Protein AF-A0A1M5T4N6-F1 (afdb_monomer_lite)

Foldseek 3Di:
DKDWAWDFDDAAAWTFIWIWIDDPPPDTAIDTLRDIDGNVQADPVVRAGNPPDPVRVVRRVVRVQLSVQVVVVCVVCVVVVHDDDNVNNVVSSCVVVVPVVQVVCFFLLNLLVVCLVCQQVDADPVRHGGDFPVVSVLSVVLSVLVCVVCPPNGDGQQPLALVVLVVQLCCCCPFVVADNVSSLVSSVVSLVSSVVVVVVVHHHHPRSVVRDGDDDDDDAQFADDPLLLVLLVPFDDPDLLLLLLSLLLQLCLQLLEQPVFRLPDAPVQWDWDQDPVRDTFTWRWDWDDDSPDIDIATGGCDPSNCVSQVVHHRDHDDQVSSFVSQLVSSVSSVQFPFGWDWAWDFDDHPNDTDTHTDTDTTGSSRVDGSVNSSLHSLLVVCLVPNLVCCNSHVDPDSVVSVSSQVSDPVSVVSSVVVVVVVVVVVVVVVVVPPDPDDPPDDDDDDDDDD

Structure (mmCIF, N/CA/C/O backbone):
data_AF-A0A1M5T4N6-F1
#
_entry.id   AF-A0A1M5T4N6-F1
#
loop_
_atom_site.group_PDB
_atom_site.id
_atom_site.type_symbol
_atom_site.label_atom_id
_atom_site.label_alt_id
_atom_site.label_comp_id
_atom_site.label_asym_id
_atom_site.label_entity_id
_atom_site.label_seq_id
_atom_site.pdbx_PDB_ins_code
_atom_site.Cartn_x
_atom_site.Cartn_y
_atom_site.Cartn_z
_atom_site.occupancy
_atom_site.B_iso_or_equiv
_atom_site.auth_seq_id
_atom_site.auth_comp_id
_atom_site.auth_asym_id
_atom_site.auth_atom_id
_atom_site.pdbx_PDB_model_num
ATOM 1 N N . MET A 1 1 ? -27.090 17.535 57.712 1.00 62.78 1 MET A N 1
ATOM 2 C CA . MET A 1 1 ? -25.952 16.938 56.978 1.00 62.78 1 MET A CA 1
ATOM 3 C C . MET A 1 1 ? -26.435 16.381 55.654 1.00 62.78 1 MET A C 1
ATOM 5 O O . MET A 1 1 ? -27.547 15.858 55.600 1.00 62.78 1 MET A O 1
ATOM 9 N N . ALA A 1 2 ? -25.625 16.509 54.604 1.00 78.56 2 ALA A N 1
ATOM 10 C CA . ALA A 1 2 ? -25.879 15.824 53.345 1.00 78.56 2 ALA A CA 1
ATOM 11 C C . ALA A 1 2 ? -25.725 14.309 53.542 1.00 78.56 2 ALA A C 1
ATOM 13 O O . ALA A 1 2 ? -24.847 13.857 54.270 1.00 78.56 2 ALA A O 1
ATOM 14 N N . SER A 1 3 ? -26.598 13.525 52.918 1.00 86.06 3 SER A N 1
ATOM 15 C CA . SER A 1 3 ? -26.535 12.066 52.926 1.00 86.06 3 SER A CA 1
ATOM 16 C C . SER A 1 3 ? -26.298 11.564 51.507 1.00 86.06 3 SER A C 1
ATOM 18 O O . SER A 1 3 ? -27.071 11.869 50.597 1.00 86.06 3 SER A O 1
ATOM 20 N N . ILE A 1 4 ? -25.228 10.794 51.325 1.00 90.50 4 ILE A N 1
ATOM 21 C CA . ILE A 1 4 ? -24.918 10.091 50.079 1.00 90.50 4 ILE A CA 1
ATOM 22 C C . ILE A 1 4 ? -25.179 8.619 50.342 1.00 90.50 4 ILE A C 1
ATOM 24 O O . ILE A 1 4 ? -24.566 8.016 51.223 1.00 90.50 4 ILE A O 1
ATOM 28 N N . SER A 1 5 ? -26.128 8.027 49.621 1.00 91.12 5 SER A N 1
ATOM 29 C CA . SER A 1 5 ? -26.431 6.615 49.827 1.00 91.12 5 SER A CA 1
ATOM 30 C C . SER A 1 5 ? -26.773 5.866 48.542 1.00 91.12 5 SER A C 1
ATOM 32 O O . SER A 1 5 ? -27.587 6.353 47.752 1.00 91.12 5 SER A O 1
ATOM 34 N N . PRO A 1 6 ? -26.205 4.663 48.351 1.00 92.19 6 PRO A N 1
ATOM 35 C CA . PRO A 1 6 ? -26.689 3.697 47.383 1.00 92.19 6 PRO A CA 1
ATOM 36 C C . PRO A 1 6 ? -28.122 3.267 47.707 1.00 92.19 6 PRO A C 1
ATOM 38 O O . PRO A 1 6 ? -28.456 3.007 48.865 1.00 92.19 6 PRO A O 1
ATOM 41 N N . ILE A 1 7 ? -28.975 3.173 46.693 1.00 92.31 7 ILE A N 1
ATOM 42 C CA . ILE A 1 7 ? -30.361 2.714 46.813 1.00 92.31 7 ILE A CA 1
ATOM 43 C C . ILE A 1 7 ? -30.725 1.783 45.653 1.00 92.31 7 ILE A C 1
ATOM 45 O O . ILE A 1 7 ? -30.167 1.877 44.562 1.00 92.31 7 ILE A O 1
ATOM 49 N N . ILE A 1 8 ? -31.717 0.925 45.878 1.00 90.50 8 ILE A N 1
ATOM 50 C CA . ILE A 1 8 ? -32.383 0.121 44.846 1.00 90.50 8 ILE A CA 1
ATOM 51 C C . ILE A 1 8 ? -33.871 0.486 44.822 1.00 90.50 8 ILE A C 1
ATOM 53 O O . ILE A 1 8 ? -34.426 0.863 45.857 1.00 90.50 8 ILE A O 1
ATOM 57 N N . ARG A 1 9 ? -34.520 0.412 43.654 1.00 81.81 9 ARG A N 1
ATOM 58 C CA . ARG A 1 9 ? -35.942 0.785 43.492 1.00 81.81 9 ARG A CA 1
ATOM 59 C C . ARG A 1 9 ? -36.907 -0.399 43.601 1.00 81.81 9 ARG A C 1
ATOM 61 O O . ARG A 1 9 ? -38.050 -0.208 43.996 1.00 81.81 9 ARG A O 1
ATOM 68 N N . THR A 1 10 ? -36.450 -1.608 43.295 1.00 73.69 10 THR A N 1
ATOM 69 C CA . THR A 1 10 ? -37.269 -2.827 43.226 1.00 73.69 10 THR A CA 1
ATOM 70 C C . THR A 1 10 ? -36.839 -3.852 44.275 1.00 73.69 10 THR A C 1
ATOM 72 O O . THR A 1 10 ? -35.651 -4.038 44.532 1.00 73.69 10 THR A O 1
ATOM 75 N N . LYS A 1 11 ? -37.811 -4.528 44.901 1.00 59.84 11 LYS A N 1
ATOM 76 C CA . LYS A 1 11 ? -37.578 -5.645 45.829 1.00 59.84 11 LYS A CA 1
ATOM 77 C C . LYS A 1 11 ? -37.914 -6.955 45.109 1.00 59.84 11 LYS A C 1
ATOM 79 O O . LYS A 1 11 ? -39.062 -7.152 44.738 1.00 59.84 11 LYS A O 1
ATOM 84 N N . GLY A 1 12 ? -36.931 -7.842 44.924 1.00 58.09 12 GLY A N 1
ATOM 85 C CA . GLY A 1 12 ? -37.168 -9.242 44.527 1.00 58.09 12 GLY A CA 1
ATOM 86 C C . GLY A 1 12 ? -36.609 -9.704 43.176 1.00 58.09 12 GLY A C 1
ATOM 87 O O . GLY A 1 12 ? -36.563 -10.910 42.955 1.00 58.09 12 GLY A O 1
ATOM 88 N N . GLN A 1 13 ? -36.143 -8.792 42.318 1.00 76.75 13 GLN A N 1
ATOM 89 C CA . GLN A 1 13 ? -35.446 -9.098 41.056 1.00 76.75 13 GLN A CA 1
ATOM 90 C C . GLN A 1 13 ? -34.080 -8.394 40.989 1.00 76.75 13 GLN A C 1
ATOM 92 O O . GLN A 1 13 ? -33.768 -7.542 41.833 1.00 76.75 13 GLN A O 1
ATOM 97 N N . THR A 1 14 ? -33.274 -8.731 39.975 1.00 83.12 14 THR A N 1
ATOM 98 C CA . THR A 1 14 ? -32.071 -7.975 39.600 1.00 83.12 14 THR A CA 1
ATOM 99 C C . THR A 1 14 ? -32.437 -6.508 39.414 1.00 83.12 14 THR A C 1
ATOM 101 O O . THR A 1 14 ? -33.246 -6.152 38.564 1.00 83.12 14 THR A O 1
ATOM 104 N N . SER A 1 15 ? -31.872 -5.660 40.261 1.00 85.56 15 SER A N 1
ATOM 105 C CA . SER A 1 15 ? -32.207 -4.249 40.377 1.00 85.56 15 SER A CA 1
ATOM 106 C C . SER A 1 15 ? -30.963 -3.410 40.138 1.00 85.56 15 SER A C 1
ATOM 108 O O . SER A 1 15 ? -29.890 -3.712 40.666 1.00 85.56 15 SER A O 1
ATOM 110 N N . THR A 1 16 ? -31.109 -2.333 39.373 1.00 89.38 16 THR A N 1
ATOM 111 C CA . THR A 1 16 ? -30.042 -1.348 39.190 1.00 89.38 16 THR A CA 1
ATOM 112 C C . THR A 1 16 ? -29.815 -0.580 40.487 1.00 89.38 16 THR A C 1
ATOM 114 O O . THR A 1 16 ? -30.765 -0.148 41.149 1.00 89.38 16 THR A O 1
ATOM 117 N N . ILE A 1 17 ? -28.549 -0.404 40.847 1.00 91.19 17 ILE A N 1
ATOM 118 C CA . ILE A 1 17 ? -28.130 0.393 41.992 1.00 91.19 17 ILE A CA 1
ATOM 119 C C . ILE A 1 17 ? -28.031 1.853 41.551 1.00 91.19 17 ILE A C 1
ATOM 121 O O . ILE A 1 17 ? -27.414 2.189 40.535 1.00 91.19 17 ILE A O 1
ATOM 125 N N . TYR A 1 18 ? -28.626 2.736 42.338 1.00 92.19 18 TYR A N 1
ATOM 126 C CA . TYR A 1 18 ? -28.566 4.178 42.148 1.00 92.19 18 TYR A CA 1
ATOM 127 C C . TYR A 1 18 ? -27.781 4.817 43.287 1.00 92.19 18 TYR A C 1
ATOM 129 O O . TYR A 1 18 ? -27.830 4.327 44.413 1.00 92.19 18 TYR A O 1
ATOM 137 N N . ILE A 1 19 ? -27.119 5.940 43.026 1.00 93.06 19 ILE A N 1
ATOM 138 C CA . ILE A 1 19 ? -26.578 6.807 44.079 1.00 93.06 19 ILE A CA 1
ATOM 139 C C . ILE A 1 19 ? -27.540 7.974 44.266 1.00 93.06 19 ILE A C 1
ATOM 141 O O . ILE A 1 19 ? -27.876 8.658 43.297 1.00 93.06 19 ILE A O 1
ATOM 145 N N . ARG A 1 20 ? -27.985 8.193 45.507 1.00 92.50 20 ARG A N 1
ATOM 146 C CA . ARG A 1 20 ? -28.817 9.335 45.896 1.00 92.50 20 ARG A CA 1
ATOM 147 C C . ARG A 1 20 ? -28.033 10.278 46.801 1.00 92.50 20 ARG A C 1
ATOM 149 O O . ARG A 1 20 ? -27.557 9.852 47.854 1.00 92.50 20 ARG A O 1
ATOM 156 N N . LEU A 1 21 ? -27.947 11.542 46.397 1.00 92.12 21 LEU A N 1
ATOM 157 C CA . LEU A 1 21 ? -27.459 12.661 47.201 1.00 92.12 21 LEU A CA 1
ATOM 158 C C . LEU A 1 21 ? -28.669 13.426 47.735 1.00 92.12 21 LEU A C 1
ATOM 160 O O . LEU A 1 21 ? -29.471 13.924 46.944 1.00 92.12 21 LEU A O 1
ATOM 164 N N . ARG A 1 22 ? -28.782 13.556 49.056 1.00 89.12 22 ARG A N 1
ATOM 165 C CA . ARG A 1 22 ? -29.827 14.362 49.694 1.00 89.12 22 ARG A CA 1
ATOM 166 C C . ARG A 1 22 ? -29.224 15.345 50.688 1.00 89.12 22 ARG A C 1
ATOM 168 O O . ARG A 1 22 ? -28.669 14.914 51.696 1.00 89.12 22 ARG A O 1
ATOM 175 N N . SER A 1 23 ? -29.377 16.641 50.429 1.00 82.88 23 SER A N 1
ATOM 176 C CA . SER A 1 23 ? -28.983 17.733 51.326 1.00 82.88 23 SER A CA 1
ATOM 177 C C . SER A 1 23 ? -30.180 18.662 51.556 1.00 82.88 23 SER A C 1
ATOM 179 O O . SER A 1 23 ? -30.583 19.424 50.678 1.00 82.88 23 SER A O 1
ATOM 181 N N . GLY A 1 24 ? -30.807 18.548 52.732 1.00 79.00 24 GLY A N 1
ATOM 182 C CA . GLY A 1 24 ? -32.031 19.285 53.066 1.00 79.00 24 GLY A CA 1
ATOM 183 C C . GLY A 1 24 ? -33.249 18.897 52.209 1.00 79.00 24 GLY A C 1
ATOM 184 O O . GLY A 1 24 ? -33.354 17.768 51.725 1.00 79.00 24 GLY A O 1
ATOM 185 N N . ARG A 1 25 ? -34.202 19.833 52.060 1.00 68.94 25 ARG A N 1
ATOM 186 C CA . ARG A 1 25 ? -35.382 19.698 51.174 1.00 68.94 25 ARG A CA 1
ATOM 187 C C . ARG A 1 25 ? -35.118 20.176 49.740 1.00 68.94 25 ARG A C 1
ATOM 189 O O . ARG A 1 25 ? -35.867 19.813 48.845 1.00 68.94 25 ARG A O 1
ATOM 196 N N . LYS A 1 26 ? -34.070 20.983 49.544 1.00 76.25 26 LYS A N 1
ATOM 197 C CA . LYS A 1 26 ? -33.766 21.683 48.287 1.00 76.25 26 LYS A CA 1
ATOM 198 C C . LYS A 1 26 ? -32.948 20.830 47.306 1.00 76.25 26 LYS A C 1
ATOM 200 O O . LYS A 1 26 ? -33.084 21.003 46.102 1.00 76.25 26 LYS A O 1
ATOM 205 N N . HIS A 1 27 ? -32.144 19.882 47.802 1.00 81.38 27 HIS A N 1
ATOM 206 C CA . HIS A 1 27 ? -31.273 19.052 46.965 1.00 81.38 27 HIS A CA 1
ATOM 207 C C . HIS A 1 27 ? -31.545 17.565 47.183 1.00 81.38 27 HIS A C 1
ATOM 209 O O . HIS A 1 27 ? -31.183 17.001 48.218 1.00 81.38 27 HIS A O 1
ATOM 215 N N . ASP A 1 28 ? -32.165 16.932 46.189 1.00 90.50 28 ASP A N 1
ATOM 216 C CA . ASP A 1 28 ? -32.441 15.497 46.161 1.00 90.50 28 ASP A CA 1
ATOM 217 C C . ASP A 1 28 ? -32.225 14.961 44.744 1.00 90.50 28 ASP A C 1
ATOM 219 O O . ASP A 1 28 ? -33.078 15.087 43.863 1.00 90.50 28 ASP A O 1
ATOM 223 N N . TYR A 1 29 ? -31.040 14.405 44.503 1.00 91.25 29 TYR A N 1
ATOM 224 C CA . TYR A 1 29 ? -30.629 13.949 43.178 1.00 91.25 29 TYR A CA 1
ATOM 225 C C . TYR A 1 29 ? -30.314 12.464 43.203 1.00 91.25 29 TYR A C 1
ATOM 227 O O . TYR A 1 29 ? -29.710 11.954 44.145 1.00 91.25 29 TYR A O 1
ATOM 235 N N . THR A 1 30 ? -30.711 11.762 42.144 1.00 91.12 30 THR A N 1
ATOM 236 C CA . THR A 1 30 ? -30.464 10.328 41.983 1.00 91.12 30 THR A CA 1
ATOM 237 C C . THR A 1 30 ? -29.886 10.055 40.601 1.00 91.12 30 THR A C 1
ATOM 239 O O . THR A 1 30 ? -30.454 10.503 39.603 1.00 91.12 30 THR A O 1
ATOM 242 N N . ILE A 1 31 ? -28.796 9.289 40.550 1.00 90.38 31 ILE A N 1
ATOM 243 C CA . ILE A 1 31 ? -28.120 8.875 39.313 1.00 90.38 31 ILE A CA 1
ATOM 244 C C . ILE A 1 31 ? -28.003 7.351 39.248 1.00 90.38 31 ILE A C 1
ATOM 246 O O . ILE A 1 31 ? -27.918 6.680 40.279 1.00 90.38 31 ILE A O 1
ATOM 250 N N . SER A 1 32 ? -28.036 6.794 38.038 1.00 88.12 32 SER A N 1
ATOM 251 C CA . SER A 1 32 ? -27.860 5.355 37.815 1.00 88.12 32 SER A CA 1
ATOM 252 C C . SER A 1 32 ? -26.379 5.004 37.757 1.00 88.12 32 SER A C 1
ATOM 254 O O . SER A 1 32 ? -25.629 5.644 37.024 1.00 88.12 32 SER A O 1
ATOM 256 N N . THR A 1 33 ? -25.966 3.960 38.477 1.00 84.88 33 THR A N 1
ATOM 257 C CA . THR A 1 33 ? -24.576 3.474 38.422 1.00 84.88 33 THR A CA 1
ATOM 258 C C . THR A 1 33 ? -24.332 2.478 37.287 1.00 84.88 33 THR A C 1
ATOM 260 O O . THR A 1 33 ? -23.196 2.225 36.903 1.00 84.88 33 THR A O 1
ATOM 263 N N . GLY A 1 34 ? -25.389 1.864 36.749 1.00 81.88 34 GLY A N 1
ATOM 264 C CA . GLY A 1 34 ? -25.267 0.710 35.851 1.00 81.88 34 GLY A CA 1
ATOM 265 C C . GLY A 1 34 ? -24.826 -0.589 36.544 1.00 81.88 34 GLY A C 1
ATOM 266 O O . GLY A 1 34 ? -24.846 -1.635 35.906 1.00 81.88 34 GLY A O 1
ATOM 267 N N . LEU A 1 35 ? -24.485 -0.556 37.839 1.00 87.69 35 LEU A N 1
ATOM 268 C CA . LEU A 1 35 ? -24.268 -1.755 38.647 1.00 87.69 35 LEU A CA 1
ATOM 269 C C . LEU A 1 35 ? -25.616 -2.386 38.996 1.00 87.69 35 LEU A C 1
ATOM 271 O O . LEU A 1 35 ? -26.588 -1.682 39.281 1.00 87.69 35 LEU A O 1
ATOM 275 N N . THR A 1 36 ? -25.667 -3.713 39.018 1.00 89.62 36 THR A N 1
ATOM 276 C CA . THR A 1 36 ? -26.885 -4.472 39.314 1.00 89.62 36 THR A CA 1
ATOM 277 C C . THR A 1 36 ? -26.680 -5.409 40.491 1.00 89.62 36 THR A C 1
ATOM 279 O O . THR A 1 36 ? -25.600 -5.968 40.669 1.00 89.62 36 THR A O 1
ATOM 282 N N . ILE A 1 37 ? -27.737 -5.629 41.267 1.00 89.44 37 ILE A N 1
ATOM 283 C CA . ILE A 1 37 ? -27.757 -6.623 42.341 1.00 89.44 37 ILE A CA 1
ATOM 284 C C . ILE A 1 37 ? -29.130 -7.285 42.426 1.00 89.44 37 ILE A C 1
ATOM 286 O O . ILE A 1 37 ? -30.153 -6.636 42.227 1.00 89.44 37 ILE A O 1
ATOM 290 N N . ASP A 1 38 ? -29.172 -8.570 42.768 1.00 87.94 38 ASP A N 1
ATOM 291 C CA . ASP A 1 38 ? -30.408 -9.205 43.226 1.00 87.94 38 ASP A CA 1
ATOM 292 C C . ASP A 1 38 ? -30.915 -8.499 44.497 1.00 87.94 38 ASP A C 1
ATOM 294 O O . ASP A 1 38 ? -30.227 -8.461 45.524 1.00 87.94 38 ASP A O 1
ATOM 298 N N . GLY A 1 39 ? -32.136 -7.960 44.449 1.00 83.94 39 GLY A N 1
ATOM 299 C CA . GLY A 1 39 ? -32.753 -7.265 45.579 1.00 83.94 39 GLY A CA 1
ATOM 300 C C . GLY A 1 39 ? -32.834 -8.102 46.865 1.00 83.94 39 GLY A C 1
ATOM 301 O O . GLY A 1 39 ? -32.792 -7.530 47.955 1.00 83.94 39 GLY A O 1
ATOM 302 N N . LYS A 1 40 ? -32.869 -9.443 46.786 1.00 86.38 40 LYS A N 1
ATOM 303 C CA . LYS A 1 40 ? -32.829 -10.332 47.971 1.00 86.38 40 LYS A CA 1
ATOM 304 C C . LYS A 1 40 ? -31.480 -10.286 48.695 1.00 86.38 40 LYS A C 1
ATOM 306 O O . LYS A 1 40 ? -31.412 -10.502 49.912 1.00 86.38 40 LYS A O 1
ATOM 311 N N . LYS A 1 41 ? -30.409 -9.979 47.958 1.00 88.12 41 LYS A N 1
ATOM 312 C CA . LYS A 1 41 ? -29.028 -9.863 48.445 1.00 88.12 41 LYS A CA 1
ATOM 313 C C . LYS A 1 41 ? -28.682 -8.444 48.911 1.00 88.12 41 LYS A C 1
ATOM 315 O O . LYS A 1 41 ? -27.550 -8.205 49.315 1.00 88.12 41 LYS A O 1
ATOM 320 N N . TRP A 1 42 ? -29.637 -7.514 48.914 1.00 90.31 42 TRP A N 1
ATOM 321 C CA . TRP A 1 42 ? -29.457 -6.160 49.438 1.00 90.31 42 TRP A CA 1
ATOM 322 C C . TRP A 1 42 ? -29.836 -6.068 50.921 1.00 90.31 42 TRP A C 1
ATOM 324 O O . TRP A 1 42 ? -30.842 -6.629 51.363 1.00 90.31 42 TRP A O 1
ATOM 334 N N . ASN A 1 43 ? -29.048 -5.342 51.708 1.00 88.44 43 ASN A N 1
ATOM 335 C CA . ASN A 1 43 ? -29.360 -5.006 53.091 1.00 88.44 43 ASN A CA 1
ATOM 336 C C . ASN A 1 43 ? -29.943 -3.586 53.153 1.00 88.44 43 ASN A C 1
ATOM 338 O O . ASN A 1 43 ? -29.261 -2.598 52.886 1.00 88.44 43 ASN A O 1
ATOM 342 N N . ILE A 1 44 ? -31.224 -3.490 53.520 1.00 84.38 44 ILE A N 1
ATOM 343 C CA . ILE A 1 44 ? -31.969 -2.223 53.574 1.00 84.38 44 ILE A CA 1
ATOM 344 C C . ILE A 1 44 ? -31.435 -1.303 54.680 1.00 84.38 44 ILE A C 1
ATOM 346 O O . ILE A 1 44 ? -31.387 -0.091 54.480 1.00 84.38 44 ILE A O 1
ATOM 350 N N . LYS A 1 45 ? -31.011 -1.865 55.822 1.00 84.44 45 LYS A N 1
ATOM 351 C CA . LYS A 1 45 ? -30.526 -1.085 56.970 1.00 84.44 45 LYS A CA 1
ATOM 352 C C . LYS A 1 45 ? -29.176 -0.440 56.666 1.00 84.44 45 LYS A C 1
ATOM 354 O O . LYS A 1 45 ? -29.007 0.753 56.879 1.00 84.44 45 LYS A O 1
ATOM 359 N N . THR A 1 46 ? -28.239 -1.216 56.121 1.00 85.38 46 THR A N 1
ATOM 360 C CA . THR A 1 46 ? -26.886 -0.725 55.809 1.00 85.38 46 THR A CA 1
ATOM 361 C C . THR A 1 46 ? -26.787 -0.066 54.435 1.00 85.38 46 THR A C 1
ATOM 363 O O . THR A 1 46 ? -25.776 0.561 54.131 1.00 85.38 46 THR A O 1
ATOM 366 N N . LYS A 1 47 ? -27.823 -0.196 53.591 1.00 88.69 47 LYS A N 1
ATOM 367 C CA . LYS A 1 47 ? -27.825 0.251 52.189 1.00 88.69 47 LYS A CA 1
ATOM 368 C C . LYS A 1 47 ? -26.614 -0.289 51.413 1.00 88.69 47 LYS A C 1
ATOM 370 O O . LYS A 1 47 ? -25.946 0.447 50.680 1.00 88.69 47 LYS A O 1
ATOM 375 N N . ARG A 1 48 ? -26.299 -1.570 51.627 1.00 90.00 48 ARG A N 1
ATOM 376 C CA . ARG A 1 48 ? -25.173 -2.289 51.012 1.00 90.00 48 ARG A CA 1
ATOM 377 C C . ARG A 1 48 ? -25.555 -3.725 50.641 1.00 90.00 48 ARG A C 1
ATOM 379 O O . ARG A 1 48 ? -26.541 -4.244 51.167 1.00 90.00 48 ARG A O 1
ATOM 386 N N . PRO A 1 49 ? -24.783 -4.392 49.766 1.00 89.88 49 PRO A N 1
ATOM 387 C CA . PRO A 1 49 ? -24.892 -5.833 49.552 1.00 89.88 49 PRO A CA 1
ATOM 388 C C . PRO A 1 49 ? -24.692 -6.624 50.857 1.00 89.88 49 PRO A C 1
ATOM 390 O O . PRO A 1 49 ? -23.905 -6.229 51.716 1.00 89.88 49 PRO A O 1
ATOM 393 N N . LYS A 1 50 ? -25.382 -7.759 51.006 1.00 88.00 50 LYS A N 1
ATOM 394 C CA . LYS A 1 50 ? -25.130 -8.737 52.075 1.00 88.00 50 LYS A CA 1
ATOM 395 C C . LYS A 1 50 ? -23.802 -9.442 51.790 1.00 88.00 50 LYS A C 1
ATOM 397 O O . LYS A 1 50 ? -23.660 -10.055 50.737 1.00 88.00 50 LYS A O 1
ATOM 402 N N . GLU A 1 51 ? -22.857 -9.398 52.723 1.00 84.25 51 GLU A N 1
ATOM 403 C CA . GLU A 1 51 ? -21.460 -9.854 52.559 1.00 84.25 51 GLU A CA 1
ATOM 404 C C . GLU A 1 51 ? -21.288 -11.384 52.578 1.00 84.25 51 GLU A C 1
ATOM 406 O O . GLU A 1 51 ? -20.446 -11.936 53.281 1.00 84.25 51 GLU A O 1
ATOM 411 N N . THR A 1 52 ? -22.111 -12.081 51.800 1.00 81.75 52 THR A N 1
ATOM 412 C CA . THR A 1 52 ? -22.199 -13.548 51.769 1.00 81.75 52 THR A CA 1
ATOM 413 C C . THR A 1 52 ? -21.252 -14.187 50.756 1.00 81.75 52 THR A C 1
ATOM 415 O O . THR A 1 52 ? -20.844 -15.325 50.948 1.00 81.75 52 THR A O 1
ATOM 418 N N . THR A 1 53 ? -20.859 -13.464 49.701 1.00 87.19 53 THR A N 1
ATOM 419 C CA . THR A 1 53 ? -19.932 -13.947 48.664 1.00 87.19 53 THR A CA 1
ATOM 420 C C . THR A 1 53 ? -18.818 -12.934 48.392 1.00 87.19 53 THR A C 1
ATOM 422 O O . THR A 1 53 ? -18.951 -11.749 48.711 1.00 87.19 53 THR A O 1
ATOM 425 N N . ALA A 1 54 ? -17.719 -13.389 47.780 1.00 84.50 54 ALA A N 1
ATOM 426 C CA . ALA A 1 54 ? -16.603 -12.529 47.378 1.00 84.50 54 ALA A CA 1
ATOM 427 C C . ALA A 1 54 ? -17.044 -11.405 46.417 1.00 84.50 54 ALA A C 1
ATOM 429 O O . ALA A 1 54 ? -16.680 -10.249 46.618 1.00 84.50 54 ALA A O 1
ATOM 430 N N . GLU A 1 55 ? -17.911 -11.715 45.448 1.00 85.00 55 GLU A N 1
ATOM 431 C CA . GLU A 1 55 ? -18.486 -10.738 44.509 1.00 85.00 55 GLU A CA 1
ATOM 432 C C . GLU A 1 55 ? -19.262 -9.623 45.225 1.00 85.00 55 GLU A C 1
ATOM 434 O O . GLU A 1 55 ? -19.119 -8.445 44.901 1.00 85.00 55 GLU A O 1
ATOM 439 N N . LEU A 1 56 ? -20.066 -9.971 46.239 1.00 87.12 56 LEU A N 1
ATOM 440 C CA . LEU A 1 56 ? -20.858 -8.994 46.992 1.00 87.12 56 LEU A CA 1
ATOM 441 C C . LEU A 1 56 ? -19.980 -8.122 47.895 1.00 87.12 56 LEU A C 1
ATOM 443 O O . LEU A 1 56 ? -20.278 -6.939 48.067 1.00 87.12 56 LEU A O 1
ATOM 447 N N . LYS A 1 57 ? -18.887 -8.678 48.435 1.00 87.25 57 LYS A N 1
ATOM 448 C CA . LYS A 1 57 ? -17.867 -7.911 49.168 1.00 87.25 57 LYS A CA 1
ATOM 449 C C . LYS A 1 57 ? -17.141 -6.932 48.244 1.00 87.25 57 LYS A C 1
ATOM 451 O O . LYS A 1 57 ? -16.998 -5.763 48.590 1.00 87.25 57 LYS A O 1
ATOM 456 N N . GLN A 1 58 ? -16.760 -7.366 47.043 1.00 87.06 58 GLN A N 1
ATOM 457 C CA . GLN A 1 58 ? -16.153 -6.486 46.043 1.00 87.06 58 GLN A CA 1
ATOM 458 C C . GLN A 1 58 ? -17.120 -5.375 45.610 1.00 87.06 58 GLN A C 1
ATOM 460 O O . GLN A 1 58 ? -16.733 -4.208 45.562 1.00 87.06 58 GLN A O 1
ATOM 465 N N . LEU A 1 59 ? -18.393 -5.707 45.369 1.00 87.50 59 LEU A N 1
ATOM 466 C CA . LEU A 1 59 ? -19.431 -4.727 45.051 1.00 87.50 59 LEU A CA 1
ATOM 467 C C . LEU A 1 59 ? -19.631 -3.718 46.190 1.00 87.50 59 LEU A C 1
ATOM 469 O O . LEU A 1 59 ? -19.759 -2.525 45.926 1.00 87.50 59 LEU A O 1
ATOM 473 N N . LYS A 1 60 ? -19.623 -4.167 47.451 1.00 91.25 60 LYS A N 1
ATOM 474 C CA . LYS A 1 60 ? -19.664 -3.280 48.622 1.00 91.25 60 LYS A CA 1
ATOM 475 C C . LYS A 1 60 ? -18.480 -2.307 48.614 1.00 91.25 60 LYS A C 1
ATOM 477 O O . LYS A 1 60 ? -18.717 -1.106 48.690 1.00 91.25 60 LYS A O 1
ATOM 482 N N . ASN A 1 61 ? -17.254 -2.803 48.438 1.00 89.06 61 ASN A N 1
ATOM 483 C CA . ASN A 1 61 ? -16.049 -1.968 48.405 1.00 89.06 61 ASN A CA 1
ATOM 484 C C . A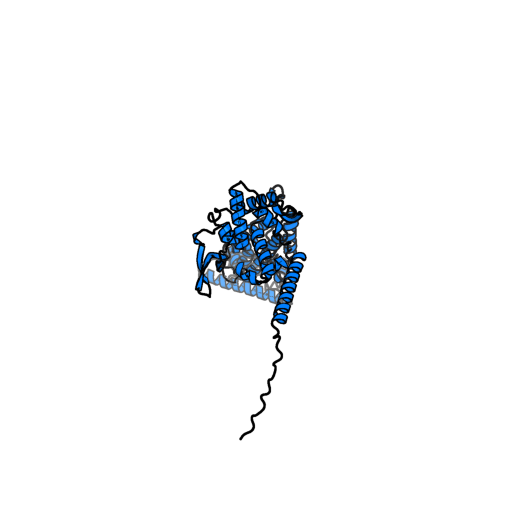SN A 1 61 ? -16.107 -0.913 47.287 1.00 89.06 61 ASN A C 1
ATOM 486 O O . ASN A 1 61 ? -15.748 0.241 47.508 1.00 89.06 61 ASN A O 1
ATOM 490 N N . ILE A 1 62 ? -16.611 -1.281 46.102 1.00 87.88 62 ILE A N 1
ATOM 491 C CA . ILE A 1 62 ? -16.824 -0.340 44.990 1.00 87.88 62 ILE A CA 1
ATOM 492 C C . ILE A 1 62 ? -17.828 0.751 45.389 1.00 87.88 62 ILE A C 1
ATOM 494 O O . ILE A 1 62 ? -17.577 1.931 45.153 1.00 87.88 62 ILE A O 1
ATOM 498 N N . LEU A 1 63 ? -18.957 0.378 46.002 1.00 91.38 63 LEU A N 1
ATOM 499 C CA . LEU A 1 63 ? -19.970 1.339 46.451 1.00 91.38 63 LEU A CA 1
ATOM 500 C C . LEU A 1 63 ? -19.443 2.269 47.548 1.00 91.38 63 LEU A C 1
ATOM 502 O O . LEU A 1 63 ? -19.763 3.454 47.526 1.00 91.38 63 LEU A O 1
ATOM 506 N N . ASP A 1 64 ? -18.642 1.754 48.479 1.00 91.81 64 ASP A N 1
ATOM 507 C CA . ASP A 1 64 ? -18.008 2.556 49.526 1.00 91.81 64 ASP A CA 1
ATOM 508 C C . ASP A 1 64 ? -17.027 3.568 48.929 1.00 91.81 64 ASP A C 1
ATOM 510 O O . ASP A 1 64 ? -17.113 4.751 49.249 1.00 91.81 64 ASP A O 1
ATOM 514 N N . ALA A 1 65 ? -16.190 3.150 47.977 1.00 90.19 65 ALA A N 1
ATOM 515 C CA . ALA A 1 65 ? -15.274 4.050 47.283 1.00 90.19 65 ALA A CA 1
ATOM 516 C C . ALA A 1 65 ? -16.007 5.155 46.494 1.00 90.19 65 ALA A C 1
ATOM 518 O O . ALA A 1 65 ? -15.598 6.315 46.543 1.00 90.19 65 ALA A O 1
ATOM 519 N N . ILE A 1 66 ? -17.127 4.829 45.829 1.00 89.94 66 ILE A N 1
ATOM 520 C CA . ILE A 1 66 ? -17.978 5.824 45.148 1.00 89.94 66 ILE A CA 1
ATOM 521 C C . ILE A 1 66 ? -18.517 6.850 46.151 1.00 89.94 66 ILE A C 1
ATOM 523 O O . ILE A 1 66 ? -18.480 8.053 45.893 1.00 89.94 66 ILE A O 1
ATOM 527 N N . VAL A 1 67 ? -19.046 6.378 47.283 1.00 91.56 67 VAL A N 1
ATOM 528 C CA . VAL A 1 67 ? -19.630 7.247 48.313 1.00 91.56 67 VAL A CA 1
ATOM 529 C C . VAL A 1 67 ? -18.567 8.173 48.898 1.00 91.56 67 VAL A C 1
ATOM 531 O O . VAL A 1 67 ? -18.820 9.375 48.979 1.00 91.56 67 VAL A O 1
ATOM 534 N N . SER A 1 68 ? -17.385 7.649 49.230 1.00 91.12 68 SER A N 1
ATOM 535 C CA . SER A 1 68 ? -16.265 8.446 49.741 1.00 91.12 68 SER A CA 1
ATOM 536 C C . SER A 1 68 ? -15.824 9.515 48.742 1.00 91.12 68 SER A C 1
ATOM 538 O O . SER A 1 68 ? -15.742 10.684 49.105 1.00 91.12 68 SER A O 1
ATOM 540 N N . HIS A 1 69 ? -15.659 9.164 47.463 1.00 90.31 69 HIS A N 1
ATOM 541 C CA . HIS A 1 69 ? -15.248 10.129 46.440 1.00 90.31 69 HIS A CA 1
ATOM 542 C C . HIS A 1 69 ? -16.261 11.267 46.245 1.00 90.31 69 HIS A C 1
ATOM 544 O O . HIS A 1 69 ? -15.887 12.434 46.114 1.00 90.31 69 HIS A O 1
ATOM 550 N N . ILE A 1 70 ? -17.561 10.950 46.234 1.00 91.62 70 ILE A N 1
ATOM 551 C CA . ILE A 1 70 ? -18.609 11.974 46.121 1.00 91.62 70 ILE A CA 1
ATOM 552 C C . ILE A 1 70 ? -18.638 12.842 47.386 1.00 91.62 70 ILE A C 1
ATOM 554 O O . ILE A 1 70 ? -18.855 14.046 47.276 1.00 91.62 70 ILE A O 1
ATOM 558 N N . GLN A 1 71 ? -18.396 12.263 48.568 1.00 91.62 71 GLN A N 1
ATOM 559 C CA . GLN A 1 71 ? -18.341 13.005 49.829 1.00 91.62 71 GLN A CA 1
ATOM 560 C C . GLN A 1 71 ? -17.165 13.990 49.860 1.00 91.62 71 GLN A C 1
ATOM 562 O O . GLN A 1 71 ? -17.357 15.144 50.238 1.00 91.62 71 GLN A O 1
ATOM 567 N N . GLU A 1 72 ? -15.980 13.570 49.419 1.00 90.56 72 GLU A N 1
ATOM 568 C CA . GLU A 1 72 ? -14.797 14.434 49.306 1.00 90.56 72 GLU A CA 1
ATOM 569 C C . GLU A 1 72 ? -15.053 15.609 48.353 1.00 90.56 72 GLU A C 1
ATOM 571 O O . GLU A 1 72 ? -14.857 16.767 48.717 1.00 90.56 72 GLU A O 1
ATOM 576 N N . ASN A 1 73 ? -15.585 15.335 47.157 1.00 89.94 73 ASN A N 1
ATOM 577 C CA . ASN A 1 73 ? -15.898 16.387 46.185 1.00 89.94 73 ASN A CA 1
ATOM 578 C C . ASN A 1 73 ? -17.019 17.320 46.666 1.00 89.94 73 ASN A C 1
ATOM 580 O O . ASN A 1 73 ? -17.003 18.505 46.339 1.00 89.94 73 ASN A O 1
ATOM 584 N N . LEU A 1 74 ? -17.997 16.802 47.421 1.00 90.06 74 LEU A N 1
ATOM 585 C CA . LEU A 1 74 ? -19.058 17.616 48.014 1.00 90.06 74 LEU A CA 1
ATOM 586 C C . LEU A 1 74 ? -18.483 18.613 49.022 1.00 90.06 74 LEU A C 1
ATOM 588 O O . LEU A 1 74 ? -18.896 19.772 49.030 1.00 90.06 74 LEU A O 1
ATOM 592 N N . ASN A 1 75 ? -17.537 18.174 49.853 1.00 88.75 75 ASN A N 1
ATOM 593 C CA . ASN A 1 75 ? -16.883 19.046 50.822 1.00 88.75 75 ASN A CA 1
ATOM 594 C C . ASN A 1 75 ? -16.139 20.186 50.106 1.00 88.75 75 ASN A C 1
ATOM 596 O O . ASN A 1 75 ? -16.322 21.335 50.494 1.00 88.75 75 ASN A O 1
ATOM 600 N N . ASN A 1 76 ? -15.424 19.891 49.014 1.00 87.25 76 ASN A N 1
ATOM 601 C CA . ASN A 1 76 ? -14.693 20.895 48.227 1.00 87.25 76 ASN A CA 1
ATOM 602 C C . ASN A 1 76 ? -15.615 21.968 47.620 1.00 87.25 76 ASN A C 1
ATOM 604 O O . ASN A 1 76 ? -15.376 23.159 47.772 1.00 87.25 76 ASN A O 1
ATOM 608 N N . ILE A 1 77 ? -16.722 21.581 46.973 1.00 85.69 77 ILE A N 1
ATOM 609 C CA . ILE A 1 77 ? -17.636 22.595 46.412 1.00 85.69 77 ILE A CA 1
ATOM 610 C C . ILE A 1 77 ? -18.339 23.405 47.507 1.00 85.69 77 ILE A C 1
ATOM 612 O O . ILE A 1 77 ? -18.677 24.566 47.294 1.00 85.69 77 ILE A O 1
ATOM 616 N N . THR A 1 78 ? -18.538 22.806 48.686 1.00 85.44 78 THR A N 1
ATOM 617 C CA . THR A 1 78 ? -19.145 23.492 49.832 1.00 85.44 78 THR A CA 1
ATOM 618 C C . THR A 1 78 ? -18.179 24.522 50.420 1.00 85.44 78 THR A C 1
ATOM 620 O O . THR A 1 78 ? -18.623 25.611 50.775 1.00 85.44 78 THR A O 1
ATOM 623 N N . THR A 1 79 ? -16.873 24.224 50.485 1.00 83.88 79 THR A N 1
ATOM 624 C CA . THR A 1 79 ? -15.848 25.201 50.899 1.00 83.88 79 THR A CA 1
ATOM 625 C C . THR A 1 79 ? -15.725 26.364 49.919 1.00 83.88 79 THR A C 1
ATOM 627 O O . THR A 1 79 ? -15.454 27.481 50.347 1.00 83.88 79 THR A O 1
ATOM 630 N N . ASP A 1 80 ? -16.017 26.126 48.640 1.00 82.31 80 ASP A N 1
ATOM 631 C CA . ASP A 1 80 ? -16.005 27.145 47.584 1.00 82.31 80 ASP A CA 1
ATOM 632 C C . ASP A 1 80 ? -17.327 27.943 47.486 1.00 82.31 80 ASP A C 1
ATOM 634 O O . ASP A 1 80 ? -17.480 28.795 46.611 1.00 82.31 80 ASP A O 1
ATOM 638 N N . GLY A 1 81 ? -18.308 27.673 48.359 1.00 80.00 81 GLY A N 1
ATOM 639 C CA . GLY A 1 81 ? -19.603 28.369 48.383 1.00 80.00 81 GLY A CA 1
ATOM 640 C C . GLY A 1 81 ? -20.593 27.948 47.286 1.00 80.00 81 GLY A C 1
ATOM 641 O O . GLY A 1 81 ? -21.564 28.661 47.029 1.00 80.00 81 GLY A O 1
ATOM 642 N N . LEU A 1 82 ? -20.376 26.802 46.633 1.00 82.00 82 LEU A N 1
ATOM 643 C CA . LEU A 1 82 ? -21.213 26.286 45.546 1.00 82.00 82 LEU A CA 1
ATOM 644 C C . LEU A 1 82 ? -22.213 25.219 46.034 1.00 82.00 82 LEU A C 1
ATOM 646 O O . LEU A 1 82 ? -21.909 24.384 46.885 1.00 82.00 82 LEU A O 1
ATOM 650 N N . GLU A 1 83 ? -23.414 25.192 45.441 1.00 85.25 83 GLU A N 1
ATOM 651 C CA . GLU A 1 83 ? -24.435 24.164 45.711 1.00 85.25 83 GLU A CA 1
ATOM 652 C C . GLU A 1 83 ? -24.343 22.986 44.709 1.00 85.25 83 GLU A C 1
ATOM 654 O O . GLU A 1 83 ? -24.158 23.198 43.505 1.00 85.25 83 GLU A O 1
ATOM 659 N N . PRO A 1 84 ? -24.529 21.722 45.147 1.00 86.19 84 PRO A N 1
ATOM 660 C CA . PRO A 1 84 ? -24.540 20.575 44.243 1.00 86.19 84 PRO A CA 1
ATOM 661 C C . PRO A 1 84 ? -25.770 20.581 43.320 1.00 86.19 84 PRO A C 1
ATOM 663 O O . PRO A 1 84 ? -26.892 20.914 43.715 1.00 86.19 84 PRO A O 1
ATOM 666 N N . SER A 1 85 ? -25.586 20.092 42.094 1.00 87.31 85 SER A N 1
ATOM 667 C CA . SER A 1 85 ? -26.656 19.843 41.119 1.00 87.31 85 SER A CA 1
ATOM 668 C C . SER A 1 85 ? -26.681 18.378 40.676 1.00 87.31 85 SER A C 1
ATOM 670 O O . SER A 1 85 ? -25.710 17.640 40.862 1.00 87.31 85 SER A O 1
ATOM 672 N N . LYS A 1 86 ? -27.773 17.939 40.032 1.00 86.62 86 LYS A N 1
ATOM 673 C CA . LYS A 1 86 ? -27.833 16.601 39.416 1.00 86.62 86 LYS A CA 1
ATOM 674 C C . LYS A 1 86 ? -26.701 16.397 38.400 1.00 86.62 86 LYS A C 1
ATOM 676 O O . LYS A 1 86 ? -26.066 15.349 38.408 1.00 86.62 86 LYS A O 1
ATOM 681 N N . ARG A 1 87 ? -26.422 17.416 37.579 1.00 82.06 87 ARG A N 1
ATOM 682 C CA . ARG A 1 87 ? -25.336 17.397 36.590 1.00 82.06 87 ARG A CA 1
ATOM 683 C C . ARG A 1 87 ? -23.969 17.244 37.256 1.00 82.06 87 ARG A C 1
ATOM 685 O O . ARG A 1 87 ? -23.174 16.431 36.811 1.00 82.06 87 ARG A O 1
ATOM 692 N N . TRP A 1 88 ? -23.721 17.972 38.345 1.00 89.69 88 TRP A N 1
ATOM 693 C CA . TRP A 1 88 ? -22.496 17.817 39.134 1.00 89.69 88 TRP A CA 1
ATOM 694 C C . TRP A 1 88 ? -22.341 16.387 39.667 1.00 89.69 88 TRP A C 1
ATOM 696 O O . TRP A 1 88 ? -21.270 15.801 39.541 1.00 89.69 88 TRP A O 1
ATOM 706 N N . LEU A 1 89 ? -23.415 15.795 40.201 1.00 87.25 89 LEU A N 1
ATOM 707 C CA . LEU A 1 89 ? -23.392 14.426 40.720 1.00 87.25 89 LEU A CA 1
ATOM 708 C C . LEU A 1 89 ? -23.075 13.403 39.615 1.00 87.25 89 LEU A C 1
ATOM 710 O O . LEU A 1 89 ? -22.275 12.496 39.841 1.00 87.25 89 LEU A O 1
ATOM 714 N N . GLU A 1 90 ? -23.667 13.565 38.427 1.00 84.81 90 GLU A N 1
ATOM 715 C CA . GLU A 1 90 ? -23.362 12.744 37.245 1.00 84.81 90 GLU A CA 1
ATOM 716 C C . GLU A 1 90 ? -21.895 12.892 36.819 1.00 84.81 90 GLU A C 1
ATOM 718 O O . GLU A 1 90 ? -21.206 11.884 36.681 1.00 84.81 90 GLU A O 1
ATOM 723 N N . THR A 1 91 ? -21.379 14.119 36.698 1.00 80.31 91 THR A N 1
ATOM 724 C CA . THR A 1 91 ? -19.981 14.373 36.308 1.00 80.31 91 THR A CA 1
ATOM 725 C C . THR A 1 91 ? -18.982 13.815 37.325 1.00 80.31 91 THR A C 1
ATOM 727 O O . THR A 1 91 ? -18.011 13.167 36.941 1.00 80.31 91 THR A O 1
ATOM 730 N N . THR A 1 92 ? -19.210 14.004 38.626 1.00 85.50 92 THR A N 1
ATOM 731 C CA . THR A 1 92 ? -18.333 13.473 39.686 1.00 85.50 92 THR A CA 1
ATOM 732 C C . THR A 1 92 ? -18.314 11.944 39.679 1.00 85.50 92 THR A C 1
ATOM 734 O O . THR A 1 92 ? -17.254 11.325 39.770 1.00 85.50 92 THR A O 1
ATOM 737 N N . TYR A 1 93 ? -19.474 11.312 39.486 1.00 85.50 93 TYR A N 1
ATOM 738 C CA . TYR A 1 93 ? -19.563 9.860 39.340 1.00 85.50 93 TYR A CA 1
ATOM 739 C C . TYR A 1 93 ? -18.873 9.346 38.064 1.00 85.50 93 TYR A C 1
ATOM 741 O O . TYR A 1 93 ? -18.166 8.332 38.094 1.00 85.50 93 TYR A O 1
ATOM 749 N N . ASN A 1 94 ? -19.041 10.049 36.944 1.00 81.38 94 ASN A N 1
ATOM 750 C CA . ASN A 1 94 ? -18.403 9.702 35.679 1.00 81.38 94 ASN A CA 1
ATOM 751 C C . ASN A 1 94 ? -16.877 9.844 35.747 1.00 81.38 94 ASN A C 1
ATOM 753 O O . ASN A 1 94 ? -16.181 8.994 35.195 1.00 81.38 94 ASN A O 1
ATOM 757 N N . LYS A 1 95 ? -16.352 10.850 36.461 1.00 80.94 95 LYS A N 1
ATOM 758 C CA . LYS A 1 95 ? -14.914 10.994 36.745 1.00 80.94 95 LYS A CA 1
ATOM 759 C C . LYS A 1 95 ? -14.382 9.825 37.571 1.00 80.94 95 LYS A C 1
ATOM 761 O O . LYS A 1 95 ? -13.387 9.220 37.186 1.00 80.94 95 LYS A O 1
ATOM 766 N N . PHE A 1 96 ? -15.084 9.442 38.641 1.00 82.88 96 PHE A N 1
ATOM 767 C CA . PHE A 1 96 ? -14.702 8.295 39.474 1.00 82.88 96 PHE A CA 1
ATOM 768 C C . PHE A 1 96 ? -14.621 6.986 38.675 1.00 82.88 96 PHE A C 1
ATOM 770 O O . PHE A 1 96 ? -13.680 6.208 38.801 1.00 82.88 96 PHE A O 1
ATOM 777 N N . THR A 1 97 ? -15.617 6.741 37.825 1.00 72.38 97 THR A N 1
ATOM 778 C CA . THR A 1 97 ? -15.695 5.523 36.998 1.00 72.38 97 THR A CA 1
ATOM 779 C C . THR A 1 97 ? -14.866 5.604 35.709 1.00 72.38 97 THR A C 1
ATOM 781 O O . THR A 1 97 ? -14.747 4.621 34.969 1.00 72.38 97 THR A O 1
ATOM 784 N N . ASN A 1 98 ? -14.274 6.769 35.445 1.00 63.94 98 ASN A N 1
ATOM 785 C CA . ASN A 1 98 ? -13.679 7.178 34.181 1.00 63.94 98 ASN A CA 1
ATOM 786 C C . ASN A 1 98 ? -14.571 6.882 32.953 1.00 63.94 98 ASN A C 1
ATOM 788 O O . ASN A 1 98 ? -14.107 6.386 31.924 1.00 63.94 98 ASN A O 1
ATOM 792 N N . LYS A 1 99 ? -15.885 7.093 33.097 1.00 58.44 99 LYS A N 1
ATOM 793 C CA . LYS A 1 99 ? -16.908 6.714 32.111 1.00 58.44 99 LYS A CA 1
ATOM 794 C C . LYS A 1 99 ? -17.011 7.709 30.950 1.00 58.44 99 LYS A C 1
ATOM 796 O O . LYS A 1 99 ? -17.177 7.276 29.815 1.00 58.44 99 LYS A O 1
ATOM 801 N N . GLU A 1 100 ? -16.828 9.006 31.210 1.00 51.41 100 GLU A N 1
ATOM 802 C CA . GLU A 1 100 ? -16.864 10.063 30.180 1.00 51.41 100 GLU A CA 1
ATOM 803 C C . GLU A 1 100 ? -15.720 9.930 29.154 1.00 51.41 100 GLU A C 1
ATOM 805 O O . GLU A 1 100 ? -15.980 9.991 27.953 1.00 51.41 100 GLU A O 1
ATOM 810 N N . GLU A 1 101 ? -14.484 9.635 29.584 1.00 51.44 101 GLU A N 1
ATOM 811 C CA . GLU A 1 101 ? -13.350 9.412 28.665 1.00 51.44 101 GLU A CA 1
ATOM 812 C C . GLU A 1 101 ? -13.455 8.081 27.903 1.00 51.44 101 GLU A C 1
ATOM 814 O O . GLU A 1 101 ? -13.073 7.990 26.733 1.00 51.44 101 GLU A O 1
ATOM 819 N N . LYS A 1 102 ? -13.983 7.031 28.550 1.00 51.38 102 LYS A N 1
ATOM 820 C CA . LYS A 1 102 ? -14.073 5.684 27.963 1.00 51.38 102 LYS A CA 1
ATOM 821 C C . LYS A 1 102 ? -15.233 5.527 26.981 1.00 51.38 102 LYS A C 1
ATOM 823 O O . LYS A 1 102 ? -15.061 4.815 25.998 1.00 51.38 102 LYS A O 1
ATOM 828 N N . GLU A 1 103 ? -16.393 6.150 27.203 1.00 54.97 103 GLU A N 1
ATOM 829 C CA . GLU A 1 103 ? -17.533 6.047 26.274 1.00 54.97 103 GLU A CA 1
ATOM 830 C C . GLU A 1 103 ? -17.365 6.933 25.030 1.00 54.97 103 GLU A C 1
ATOM 832 O O . GLU A 1 103 ? -17.706 6.486 23.933 1.00 54.97 103 GLU A O 1
ATOM 837 N N . GLN A 1 104 ? -16.784 8.134 25.158 1.00 54.97 104 GLN A N 1
ATOM 838 C CA . GLN A 1 104 ? -16.575 9.041 24.016 1.00 54.97 104 GLN A CA 1
ATOM 839 C C . GLN A 1 104 ? -15.460 8.561 23.071 1.00 54.97 104 GLN A C 1
ATOM 841 O O . GLN A 1 104 ? -15.594 8.684 21.852 1.00 54.97 104 GLN A O 1
ATOM 846 N N . ASN A 1 105 ? -14.412 7.922 23.604 1.00 65.44 105 ASN A N 1
ATOM 847 C CA . ASN A 1 105 ? -13.257 7.465 22.822 1.00 65.44 105 ASN A CA 1
ATOM 848 C C . ASN A 1 105 ? -13.301 5.962 22.498 1.00 65.44 105 ASN A C 1
ATOM 850 O O . ASN A 1 105 ? -12.303 5.397 22.062 1.00 65.44 105 ASN A O 1
ATOM 854 N N . ALA A 1 106 ? -14.427 5.271 22.705 1.00 80.69 106 ALA A N 1
ATOM 855 C CA . ALA A 1 106 ? -14.525 3.839 22.406 1.00 80.69 106 ALA A CA 1
ATOM 856 C C . ALA A 1 106 ? -14.782 3.534 20.925 1.00 80.69 106 ALA A C 1
ATOM 858 O O . ALA A 1 106 ? -14.618 2.388 20.528 1.00 80.69 106 ALA A O 1
ATOM 859 N N . SER A 1 107 ? -15.207 4.501 20.109 1.00 91.88 107 SER A N 1
ATOM 860 C CA . SER A 1 107 ? -15.586 4.260 18.709 1.00 91.88 107 SER A CA 1
ATOM 861 C C . SER A 1 107 ? -14.378 3.982 17.806 1.00 91.88 107 SER A C 1
ATOM 863 O O . SER A 1 107 ? -13.367 4.683 17.870 1.00 91.88 107 SER A O 1
ATOM 865 N N . ILE A 1 108 ? -14.501 3.014 16.892 1.00 94.69 108 ILE A N 1
ATOM 866 C CA . ILE A 1 108 ? -13.495 2.772 15.843 1.00 94.69 108 ILE A CA 1
ATOM 867 C C . ILE A 1 108 ? -13.340 4.013 14.948 1.00 94.69 108 ILE A C 1
ATOM 869 O O . ILE A 1 108 ? -12.223 4.381 14.582 1.00 94.69 108 ILE A O 1
ATOM 873 N N . GLU A 1 109 ? -14.448 4.690 14.625 1.00 94.69 109 GLU A N 1
ATOM 874 C CA . GLU A 1 109 ? -14.448 5.909 13.810 1.00 94.69 109 GLU A CA 1
ATOM 875 C C . GLU A 1 109 ? -13.608 7.017 14.457 1.00 94.69 109 GLU A C 1
ATOM 877 O O . GLU A 1 109 ? -12.788 7.642 13.776 1.00 94.69 109 GLU A O 1
ATOM 882 N N . TYR A 1 110 ? -13.780 7.217 15.769 1.00 92.69 110 TYR A N 1
ATOM 883 C CA . TYR A 1 110 ? -13.000 8.182 16.541 1.00 92.69 110 TYR A CA 1
ATOM 884 C C . TYR A 1 110 ? -11.506 7.889 16.416 1.00 92.69 110 TYR A C 1
ATOM 886 O O . TYR A 1 110 ? -10.742 8.781 16.062 1.00 92.69 110 TYR A O 1
ATOM 894 N N . TRP A 1 111 ? -11.087 6.638 16.620 1.00 94.12 111 TRP A N 1
ATOM 895 C CA . TRP A 1 111 ? -9.669 6.282 16.582 1.00 94.12 111 TRP A CA 1
ATOM 896 C C . TRP A 1 111 ? -9.042 6.406 15.198 1.00 94.12 111 TRP A C 1
ATOM 898 O O . TRP A 1 111 ? -7.905 6.863 15.090 1.00 94.12 111 TRP A O 1
ATOM 908 N N . ILE A 1 112 ? -9.770 6.056 14.130 1.00 96.00 112 ILE A N 1
ATOM 909 C CA . ILE A 1 112 ? -9.282 6.298 12.766 1.00 96.00 112 ILE A CA 1
ATOM 910 C C . ILE A 1 112 ? -9.009 7.796 12.578 1.00 96.00 112 ILE A C 1
ATOM 912 O O . ILE A 1 112 ? -7.942 8.162 12.085 1.00 96.00 112 ILE A O 1
ATOM 916 N N . LYS A 1 113 ? -9.952 8.656 12.987 1.00 95.00 113 LYS A N 1
ATOM 917 C CA . LYS A 1 113 ? -9.822 10.110 12.855 1.00 95.00 113 LYS A CA 1
ATOM 918 C C . LYS A 1 113 ? -8.720 10.677 13.754 1.00 95.00 113 LYS A C 1
ATOM 920 O O . LYS A 1 113 ? -7.889 11.435 13.274 1.00 95.00 113 LYS A O 1
ATOM 925 N N . TYR A 1 114 ? -8.641 10.237 15.005 1.00 92.56 114 TYR A N 1
ATOM 926 C CA . TYR A 1 114 ? -7.607 10.648 15.951 1.00 92.56 114 TYR A CA 1
ATOM 927 C C . TYR A 1 114 ? -6.195 10.370 15.412 1.00 92.56 114 TYR A C 1
ATOM 929 O O . TYR A 1 114 ? -5.323 11.230 15.514 1.00 92.56 114 TYR A O 1
ATOM 937 N N . ILE A 1 115 ? -5.977 9.214 14.771 1.00 94.31 115 ILE A N 1
ATOM 938 C CA . ILE A 1 115 ? -4.688 8.877 14.143 1.00 94.31 115 ILE A CA 1
ATOM 939 C C . ILE A 1 115 ? -4.393 9.768 12.929 1.00 94.31 115 ILE A C 1
ATOM 941 O O . ILE A 1 115 ? -3.245 10.157 12.716 1.00 94.31 115 ILE A O 1
ATOM 945 N N . ILE A 1 116 ? -5.413 10.081 12.124 1.00 95.00 116 ILE A N 1
ATOM 946 C CA . ILE A 1 116 ? -5.284 10.968 10.957 1.00 95.00 116 ILE A CA 1
ATOM 947 C C . ILE A 1 116 ? -4.920 12.392 11.386 1.00 95.00 116 ILE A C 1
ATOM 949 O O . ILE A 1 116 ? -4.054 12.995 10.755 1.00 95.00 116 ILE A O 1
ATOM 953 N N . ASP A 1 117 ? -5.561 12.897 12.441 1.00 93.25 117 ASP A N 1
ATOM 954 C CA . ASP A 1 117 ? -5.417 14.276 12.915 1.00 93.25 117 ASP A CA 1
ATOM 955 C C . ASP A 1 117 ? -4.140 14.468 13.758 1.00 93.25 117 ASP A C 1
ATOM 957 O O . ASP A 1 117 ? -3.615 15.575 13.843 1.00 93.25 117 ASP A O 1
ATOM 961 N N . ASN A 1 118 ? -3.591 13.389 14.332 1.00 91.56 118 ASN A N 1
ATOM 962 C CA . ASN A 1 118 ? -2.405 13.430 15.196 1.00 91.56 118 ASN A CA 1
ATOM 963 C C . ASN A 1 118 ? -1.257 12.530 14.694 1.00 91.56 118 ASN A C 1
ATOM 965 O O . ASN A 1 118 ? -0.736 11.715 15.462 1.00 91.56 118 ASN A O 1
ATOM 969 N N . PRO A 1 119 ? -0.799 12.656 13.433 1.00 91.81 119 PRO A N 1
ATOM 970 C CA . PRO A 1 119 ? 0.170 11.732 12.840 1.00 91.81 119 PRO A CA 1
ATOM 971 C C . PRO A 1 119 ? 1.519 11.701 13.575 1.00 91.81 119 PRO A C 1
ATOM 973 O O . PRO A 1 119 ? 2.205 10.682 13.538 1.00 91.81 119 PRO A O 1
ATOM 976 N N . ASN A 1 120 ? 1.881 12.784 14.270 1.00 91.06 120 ASN A N 1
ATOM 977 C CA . ASN A 1 120 ? 3.123 12.919 15.040 1.00 91.06 120 ASN A CA 1
ATOM 978 C C . ASN A 1 120 ? 3.127 12.107 16.345 1.00 91.06 120 ASN A C 1
ATOM 980 O O . ASN A 1 120 ? 4.173 11.956 16.967 1.00 91.06 120 ASN A O 1
ATOM 984 N N . LEU A 1 121 ? 1.981 11.583 16.786 1.00 87.25 121 LEU A N 1
ATOM 985 C CA . LEU A 1 121 ? 1.905 10.749 17.990 1.00 87.25 121 LEU A CA 1
ATOM 986 C C . LEU A 1 121 ? 2.164 9.265 17.702 1.00 87.25 121 LEU A C 1
ATOM 988 O O . LEU A 1 121 ? 2.392 8.496 18.635 1.00 87.25 121 LEU A O 1
ATOM 992 N N . PHE A 1 122 ? 2.140 8.860 16.431 1.00 89.19 122 PHE A N 1
ATOM 993 C CA . PHE A 1 122 ? 2.198 7.458 16.029 1.00 89.19 122 PHE A CA 1
ATOM 994 C C . PHE A 1 122 ? 3.536 7.103 15.391 1.00 89.19 122 PHE A C 1
ATOM 996 O O . PHE A 1 122 ? 4.087 7.856 14.587 1.00 89.19 122 PHE A O 1
ATOM 1003 N N . GLU A 1 123 ? 4.031 5.922 15.751 1.00 86.50 123 GLU A N 1
ATOM 1004 C CA . GLU A 1 123 ? 5.269 5.352 15.227 1.00 86.50 123 GLU A CA 1
ATOM 1005 C C . GLU A 1 123 ? 5.106 4.935 13.759 1.00 86.50 123 GLU A C 1
ATOM 1007 O O . GLU A 1 123 ? 4.098 4.346 13.347 1.00 86.50 123 GLU A O 1
ATOM 1012 N N . ASN A 1 124 ? 6.127 5.226 12.963 1.00 84.06 124 ASN A N 1
ATOM 1013 C CA . ASN A 1 124 ? 6.266 4.786 11.588 1.00 84.06 124 ASN A CA 1
ATOM 1014 C C . ASN A 1 124 ? 6.966 3.413 11.513 1.00 84.06 124 ASN A C 1
ATOM 1016 O O . ASN A 1 124 ? 7.258 2.769 12.517 1.00 84.06 124 ASN A O 1
ATOM 1020 N N . SER A 1 125 ? 7.244 2.934 10.298 1.00 75.81 125 SER A N 1
ATOM 1021 C CA . SER A 1 125 ? 7.852 1.612 10.083 1.00 75.81 125 SER A CA 1
ATOM 1022 C C . SER A 1 125 ? 9.305 1.471 10.557 1.00 75.81 125 SER A C 1
ATOM 1024 O O . SER A 1 125 ? 9.802 0.349 10.577 1.00 75.81 125 SER A O 1
ATOM 1026 N N . ILE A 1 126 ? 9.992 2.576 10.857 1.00 76.38 126 ILE A N 1
ATOM 1027 C CA . ILE A 1 126 ? 11.378 2.613 11.356 1.00 76.38 126 ILE A CA 1
ATOM 1028 C C . ILE A 1 126 ? 11.398 2.827 12.885 1.00 76.38 126 ILE A C 1
ATOM 1030 O O . ILE A 1 126 ? 12.440 2.705 13.513 1.00 76.38 126 ILE A O 1
ATOM 1034 N N . GLY A 1 127 ? 10.232 3.053 13.505 1.00 77.88 127 GLY A N 1
ATOM 1035 C CA . GLY A 1 127 ? 10.090 3.261 14.949 1.00 77.88 127 GLY A CA 1
ATOM 1036 C C . GLY A 1 127 ? 10.127 4.729 15.376 1.00 77.88 127 GLY A C 1
ATOM 1037 O O . GLY A 1 127 ? 9.989 5.018 16.559 1.00 77.88 127 GLY A O 1
ATOM 1038 N N . GLU A 1 128 ? 10.258 5.664 14.433 1.00 84.44 128 GLU A N 1
ATOM 1039 C CA . GLU A 1 128 ? 10.202 7.101 14.714 1.00 84.44 128 GLU A CA 1
ATOM 1040 C C . GLU A 1 128 ? 8.761 7.618 14.712 1.00 84.44 128 GLU A C 1
ATOM 1042 O O . GLU A 1 128 ? 7.871 7.039 14.085 1.00 84.44 128 GLU A O 1
ATOM 1047 N N . LYS A 1 129 ? 8.516 8.739 15.391 1.00 86.56 129 LYS A N 1
ATOM 1048 C CA . LYS A 1 129 ? 7.204 9.393 15.417 1.00 86.56 129 LYS A CA 1
ATOM 1049 C C . LYS A 1 129 ? 6.946 10.178 14.130 1.00 86.56 129 LYS A C 1
ATOM 1051 O O . LYS A 1 129 ? 7.814 10.905 13.663 1.00 86.56 129 LYS A O 1
ATOM 1056 N N . GLY A 1 130 ? 5.728 10.075 13.598 1.00 89.00 130 GLY A N 1
ATOM 1057 C CA . GLY A 1 130 ? 5.300 10.807 12.404 1.00 89.00 130 GLY A CA 1
ATOM 1058 C C . GLY A 1 130 ? 4.900 9.885 11.257 1.00 89.00 130 GLY A C 1
ATOM 1059 O O . GLY A 1 130 ? 5.736 9.267 10.592 1.00 89.00 130 GLY A O 1
ATOM 1060 N N . LEU A 1 131 ? 3.597 9.814 10.980 1.00 90.62 131 LEU A N 1
ATOM 1061 C CA . LEU A 1 131 ? 3.078 9.067 9.836 1.00 90.62 131 LEU A CA 1
ATOM 1062 C C . LEU A 1 131 ? 3.351 9.790 8.512 1.00 90.62 131 LEU A C 1
ATOM 1064 O O . LEU A 1 131 ? 3.141 10.991 8.373 1.00 90.62 131 LEU A O 1
ATOM 1068 N N . SER A 1 132 ? 3.735 9.024 7.488 1.00 89.62 132 SER A N 1
ATOM 1069 C CA . SER A 1 132 ? 3.924 9.569 6.143 1.00 89.62 132 SER A CA 1
ATOM 1070 C C . SER A 1 132 ? 2.609 10.056 5.521 1.00 89.62 132 SER A C 1
ATOM 1072 O O . SER A 1 132 ? 1.536 9.492 5.757 1.00 89.62 132 SER A O 1
ATOM 1074 N N . ILE A 1 133 ? 2.697 11.038 4.618 1.00 89.81 133 ILE A N 1
ATOM 1075 C CA . ILE A 1 133 ? 1.548 11.586 3.870 1.00 89.81 133 ILE A CA 1
ATOM 1076 C C . ILE A 1 133 ? 0.739 10.469 3.188 1.00 89.81 133 ILE A C 1
ATOM 1078 O O . ILE A 1 133 ? -0.492 10.464 3.207 1.00 89.81 133 ILE A O 1
ATOM 1082 N N . ASN A 1 134 ? 1.422 9.472 2.617 1.00 89.50 134 ASN A N 1
ATOM 1083 C CA . ASN A 1 134 ? 0.764 8.336 1.972 1.00 89.50 134 ASN A CA 1
ATOM 1084 C C . ASN A 1 134 ? 0.013 7.446 2.972 1.00 89.50 134 ASN A C 1
ATOM 1086 O O . ASN A 1 134 ? -1.074 6.957 2.650 1.00 89.50 134 ASN A O 1
ATOM 1090 N N . ARG A 1 135 ? 0.537 7.267 4.193 1.00 92.44 135 ARG A N 1
ATOM 1091 C CA . ARG A 1 135 ? -0.175 6.547 5.256 1.00 92.44 135 ARG A CA 1
ATOM 1092 C C . ARG A 1 135 ? -1.431 7.305 5.688 1.00 92.44 135 ARG A C 1
ATOM 1094 O O . ARG A 1 135 ? -2.486 6.684 5.800 1.00 92.44 135 ARG A O 1
ATOM 1101 N N . ILE A 1 136 ? -1.351 8.627 5.827 1.00 94.31 136 ILE A N 1
ATOM 1102 C CA . ILE A 1 136 ? -2.502 9.487 6.145 1.00 94.31 136 ILE A CA 1
ATOM 1103 C C . ILE A 1 136 ? -3.571 9.400 5.042 1.00 94.31 136 ILE A C 1
ATOM 1105 O O . ILE A 1 136 ? -4.754 9.215 5.332 1.00 94.31 136 ILE A O 1
ATOM 1109 N N . ARG A 1 137 ? -3.181 9.449 3.760 1.00 95.38 137 ARG A N 1
ATOM 1110 C CA . ARG A 1 137 ? -4.106 9.257 2.622 1.00 95.38 137 ARG A CA 1
ATOM 1111 C C . ARG A 1 137 ? -4.789 7.884 2.649 1.00 95.38 137 ARG A C 1
ATOM 1113 O O . ARG A 1 137 ? -5.988 7.778 2.372 1.00 95.38 137 ARG A O 1
ATOM 1120 N N . GLN A 1 138 ? -4.050 6.833 3.004 1.00 95.25 138 GLN A N 1
ATOM 1121 C CA . GLN A 1 138 ? -4.605 5.485 3.144 1.00 95.25 138 GLN A CA 1
ATOM 1122 C C . GLN A 1 138 ? -5.624 5.407 4.285 1.00 95.25 138 GLN A C 1
ATOM 1124 O O . GLN A 1 138 ? -6.709 4.866 4.075 1.00 95.25 138 GLN A O 1
ATOM 1129 N N . LEU A 1 139 ? -5.313 5.976 5.453 1.00 96.44 139 LEU A N 1
ATOM 1130 C CA . LEU A 1 139 ? -6.230 6.015 6.596 1.00 96.44 139 LEU A CA 1
ATOM 1131 C C . LEU A 1 139 ? -7.487 6.837 6.294 1.00 96.44 139 LEU A C 1
ATOM 1133 O O . LEU A 1 139 ? -8.586 6.393 6.601 1.00 96.44 139 LEU A O 1
ATOM 1137 N N . ASN A 1 140 ? -7.363 7.966 5.593 1.00 97.38 140 ASN A N 1
ATOM 1138 C CA . ASN A 1 140 ? -8.516 8.730 5.105 1.00 97.38 140 ASN A CA 1
ATOM 1139 C C . ASN A 1 140 ? -9.412 7.909 4.165 1.00 97.38 140 ASN A C 1
ATOM 1141 O O . ASN A 1 140 ? -10.638 8.029 4.184 1.00 97.38 140 ASN A O 1
ATOM 1145 N N . THR A 1 141 ? -8.811 7.057 3.332 1.00 96.50 141 THR A N 1
ATOM 1146 C CA . THR A 1 141 ? -9.573 6.143 2.472 1.00 96.50 141 THR A CA 1
ATOM 1147 C C . THR A 1 141 ? -10.272 5.073 3.308 1.00 96.50 141 THR A C 1
ATOM 1149 O O . THR A 1 141 ? -11.464 4.842 3.113 1.00 96.50 141 THR A O 1
ATOM 1152 N N . LEU A 1 142 ? -9.563 4.473 4.271 1.00 97.88 142 LEU A N 1
ATOM 1153 C CA . LEU A 1 142 ? -10.132 3.513 5.216 1.00 97.88 142 LEU A CA 1
ATOM 1154 C C . LEU A 1 142 ? -11.304 4.122 5.991 1.00 97.88 142 LEU A C 1
ATOM 1156 O O . LEU A 1 142 ? -12.342 3.485 6.077 1.00 97.88 142 LEU A O 1
ATOM 1160 N N . PHE A 1 143 ? -11.185 5.361 6.470 1.00 97.81 143 PHE A N 1
ATOM 1161 C CA . PHE A 1 143 ? -12.249 6.076 7.176 1.00 97.81 143 PHE A CA 1
ATOM 1162 C C . PHE A 1 143 ? -13.542 6.142 6.356 1.00 97.81 143 PHE A C 1
ATOM 1164 O O . PHE A 1 143 ? -14.612 5.776 6.837 1.00 97.81 143 PHE A O 1
ATOM 1171 N N . LYS A 1 144 ? -13.445 6.538 5.080 1.00 96.50 144 LYS A N 1
ATOM 1172 C CA . LYS A 1 144 ? -14.601 6.606 4.168 1.00 96.50 144 LYS A CA 1
ATOM 1173 C C . LYS A 1 144 ? -15.220 5.228 3.918 1.00 96.50 144 LYS A C 1
ATOM 1175 O O . LYS A 1 144 ? -16.442 5.100 3.880 1.00 96.50 144 LYS A O 1
ATOM 1180 N N . VAL A 1 145 ? -14.384 4.204 3.743 1.00 96.50 145 VAL A N 1
ATOM 1181 C CA . VAL A 1 145 ? -14.829 2.816 3.535 1.00 96.50 145 VAL A CA 1
ATOM 1182 C C . VAL A 1 145 ? -15.508 2.269 4.788 1.00 96.50 145 VAL A C 1
ATOM 1184 O O . VAL A 1 145 ? -16.589 1.692 4.701 1.00 96.50 145 VAL A O 1
ATOM 1187 N N . PHE A 1 146 ? -14.911 2.506 5.952 1.00 97.56 146 PHE A N 1
ATOM 1188 C CA . PHE A 1 146 ? -15.424 2.065 7.236 1.00 97.56 146 PHE A CA 1
ATOM 1189 C C . PHE A 1 146 ? -16.756 2.737 7.572 1.00 97.56 146 PHE A C 1
ATOM 1191 O O . PHE A 1 146 ? -17.693 2.039 7.938 1.00 97.56 146 PHE A O 1
ATOM 1198 N N . LYS A 1 147 ? -16.916 4.044 7.317 1.00 95.81 147 LYS A N 1
ATOM 1199 C CA . LYS A 1 147 ? -18.223 4.717 7.433 1.00 95.81 147 LYS A CA 1
ATOM 1200 C C . LYS A 1 147 ? -19.316 4.048 6.604 1.00 95.81 147 LYS A C 1
ATOM 1202 O O . LYS A 1 147 ? -20.441 3.897 7.076 1.00 95.81 147 LYS A O 1
ATOM 1207 N N . LYS A 1 148 ? -18.993 3.614 5.379 1.00 94.88 148 LYS A N 1
ATOM 1208 C CA . LYS A 1 148 ? -19.950 2.894 4.522 1.00 94.88 148 LYS A CA 1
ATOM 1209 C C . LYS A 1 148 ? -20.347 1.541 5.129 1.00 94.88 148 LYS A C 1
ATOM 1211 O O . LYS A 1 148 ? -21.513 1.165 5.033 1.00 94.88 148 LYS A O 1
ATOM 1216 N N . TYR A 1 149 ? -19.400 0.826 5.737 1.00 96.25 149 TYR A N 1
ATOM 1217 C CA . TYR A 1 149 ? -19.669 -0.433 6.438 1.00 96.25 149 TYR A CA 1
ATOM 1218 C C . TYR A 1 149 ? -20.519 -0.220 7.696 1.00 96.25 149 TYR A C 1
ATOM 1220 O O . TYR A 1 149 ? -21.510 -0.916 7.901 1.00 96.25 149 TYR A O 1
ATOM 1228 N N . GLN A 1 150 ? -20.144 0.779 8.493 1.00 93.38 150 GLN A N 1
ATOM 1229 C CA . GLN A 1 150 ? -20.734 1.117 9.781 1.00 93.38 150 GLN A CA 1
ATOM 1230 C C . GLN A 1 150 ? -22.214 1.527 9.669 1.00 93.38 150 GLN A C 1
ATOM 1232 O O . GLN A 1 150 ? -23.034 1.111 10.490 1.00 93.38 150 GLN A O 1
ATOM 1237 N N . LYS A 1 151 ? -22.582 2.293 8.631 1.00 91.50 151 LYS A N 1
ATOM 1238 C CA . LYS A 1 151 ? -23.935 2.857 8.462 1.00 91.50 151 LYS A CA 1
ATOM 1239 C C . LYS A 1 151 ? -24.389 3.593 9.738 1.00 91.50 151 LYS A C 1
ATOM 1241 O O . LYS A 1 151 ? -23.762 4.578 10.105 1.00 91.50 151 LYS A O 1
ATOM 1246 N N . ASN A 1 152 ? -25.451 3.113 10.394 1.00 88.12 152 ASN A N 1
ATOM 1247 C CA . ASN A 1 152 ? -26.038 3.704 11.602 1.00 88.12 152 ASN A CA 1
ATOM 1248 C C . ASN A 1 152 ? -25.566 3.026 12.897 1.00 88.12 152 ASN A C 1
ATOM 1250 O O . ASN A 1 152 ? -25.850 3.523 13.982 1.00 88.12 152 ASN A O 1
ATOM 1254 N N . HIS A 1 153 ? -24.903 1.873 12.801 1.00 88.44 153 HIS A N 1
ATOM 1255 C CA . HIS A 1 153 ? -24.347 1.205 13.972 1.00 88.44 153 HIS A CA 1
ATOM 1256 C C . HIS A 1 153 ? -23.085 1.954 14.421 1.00 88.44 153 HIS A C 1
ATOM 1258 O O . HIS A 1 153 ? -22.420 2.546 13.588 1.00 88.44 153 HIS A O 1
ATOM 1264 N N . VAL A 1 154 ? -22.727 1.965 15.704 1.00 89.69 154 VAL A N 1
ATOM 1265 C CA . VAL A 1 154 ? -21.481 2.603 16.172 1.00 89.69 154 VAL A CA 1
ATOM 1266 C C . VAL A 1 154 ? -20.585 1.522 16.745 1.00 89.69 154 VAL A C 1
ATOM 1268 O O . VAL A 1 154 ? -20.707 1.181 17.917 1.00 89.69 154 VAL A O 1
ATOM 1271 N N . TYR A 1 155 ? -19.690 1.001 15.905 1.00 93.31 155 TYR A N 1
ATOM 1272 C CA . TYR A 1 155 ? -18.746 -0.028 16.323 1.00 93.31 155 TYR A CA 1
ATOM 1273 C C . TYR A 1 155 ? -17.721 0.549 17.299 1.00 93.31 155 TYR A C 1
ATOM 1275 O O . TYR A 1 155 ? -17.067 1.568 17.028 1.00 93.31 155 TYR A O 1
ATOM 1283 N N . LYS A 1 156 ? -17.536 -0.147 18.413 1.00 92.25 156 LYS A N 1
ATOM 1284 C CA . LYS A 1 156 ? -16.536 0.144 19.432 1.00 92.25 156 LYS A CA 1
ATOM 1285 C C . LYS A 1 156 ? -15.271 -0.686 19.218 1.00 92.25 156 LYS A C 1
ATOM 1287 O O . LYS A 1 156 ? -15.288 -1.764 18.639 1.00 92.25 156 LYS A O 1
ATOM 1292 N N . ILE A 1 157 ? -14.156 -0.203 19.751 1.00 93.00 157 ILE A N 1
ATOM 1293 C CA . ILE A 1 157 ? -12.846 -0.864 19.731 1.00 93.00 157 ILE A CA 1
ATOM 1294 C C . ILE A 1 157 ? -12.901 -2.263 20.367 1.00 93.00 157 ILE A C 1
ATOM 1296 O O . ILE A 1 157 ? -12.210 -3.175 19.913 1.00 93.00 157 ILE A O 1
ATOM 1300 N N . VAL A 1 158 ? -13.740 -2.450 21.391 1.00 90.25 158 VAL A N 1
ATOM 1301 C CA . VAL A 1 158 ? -13.948 -3.751 22.046 1.00 90.25 158 VAL A CA 1
ATOM 1302 C C . VAL A 1 158 ? -14.583 -4.795 21.121 1.00 90.25 158 VAL A C 1
ATOM 1304 O O . VAL A 1 158 ? -14.394 -5.982 21.346 1.00 90.25 158 VAL A O 1
ATOM 1307 N N . GLU A 1 159 ? -15.264 -4.369 20.057 1.00 93.00 159 GLU A N 1
ATOM 1308 C CA . GLU A 1 159 ? -15.927 -5.248 19.085 1.00 93.00 159 GLU A CA 1
ATOM 1309 C C . GLU A 1 159 ? -14.982 -5.708 17.964 1.00 93.00 159 GLU A C 1
ATOM 1311 O O . GLU A 1 159 ? -15.400 -6.417 17.056 1.00 93.00 159 GLU A O 1
ATOM 1316 N N . ILE A 1 160 ? -13.700 -5.321 17.995 1.00 95.50 160 ILE A N 1
ATOM 1317 C CA . ILE A 1 160 ? -12.697 -5.833 17.052 1.00 95.50 160 ILE A CA 1
ATOM 1318 C C . ILE A 1 160 ? -12.255 -7.230 17.512 1.00 95.50 160 ILE A C 1
ATOM 1320 O O . ILE A 1 160 ? -11.208 -7.387 18.143 1.00 95.50 160 ILE A O 1
ATOM 1324 N N . ASP A 1 161 ? -13.071 -8.231 17.199 1.00 94.88 161 ASP A N 1
ATOM 1325 C CA . ASP A 1 161 ? -12.828 -9.661 17.411 1.00 94.88 161 ASP A CA 1
ATOM 1326 C C . ASP A 1 161 ? -12.679 -10.420 16.071 1.00 94.88 161 ASP A C 1
ATOM 1328 O O . ASP A 1 161 ? -12.627 -9.810 14.990 1.00 94.88 161 ASP A O 1
ATOM 1332 N N . GLN A 1 162 ? -12.561 -11.753 16.123 1.00 96.88 162 GLN A N 1
ATOM 1333 C CA . GLN A 1 162 ? -12.450 -12.574 14.913 1.00 96.88 162 GLN A CA 1
ATOM 1334 C C . GLN A 1 162 ? -13.682 -12.430 14.002 1.00 96.88 162 GLN A C 1
ATOM 1336 O O . GLN A 1 162 ? -13.540 -12.317 12.782 1.00 96.88 162 GLN A O 1
ATOM 1341 N N . PHE A 1 163 ? -14.883 -12.380 14.583 1.00 96.19 163 PHE A N 1
ATOM 1342 C CA . PHE A 1 163 ? -16.138 -12.299 13.838 1.00 96.19 163 PHE A CA 1
ATOM 1343 C C . PHE A 1 163 ? -16.274 -10.965 13.093 1.00 96.19 163 PHE A C 1
ATOM 1345 O O . PHE A 1 163 ? -16.626 -10.937 11.909 1.00 96.19 163 PHE A O 1
ATOM 1352 N N . PHE A 1 164 ? -15.934 -9.851 13.741 1.00 97.19 164 PHE A N 1
ATOM 1353 C CA . PHE A 1 164 ? -15.874 -8.538 13.109 1.00 97.19 164 PHE A CA 1
ATOM 1354 C C . PHE A 1 164 ? -14.868 -8.513 11.953 1.00 97.19 164 PHE A C 1
ATOM 1356 O O . PHE A 1 164 ? -15.190 -8.009 10.872 1.00 97.19 164 PHE A O 1
ATOM 1363 N N . TYR A 1 165 ? -13.666 -9.068 12.156 1.00 97.81 165 TYR A N 1
ATOM 1364 C CA . TYR A 1 165 ? -12.630 -9.116 11.121 1.00 97.81 165 TYR A CA 1
ATOM 1365 C C . TYR A 1 165 ? -13.115 -9.857 9.870 1.00 97.81 165 TYR A C 1
ATOM 1367 O O . TYR A 1 165 ? -12.997 -9.325 8.757 1.00 97.81 165 TYR A O 1
ATOM 1375 N N . ASP A 1 166 ? -13.695 -11.045 10.056 1.00 97.44 166 ASP A N 1
ATOM 1376 C CA . ASP A 1 166 ? -14.178 -11.893 8.967 1.00 97.44 166 ASP A CA 1
ATOM 1377 C C . ASP A 1 166 ? -15.356 -11.246 8.231 1.00 97.44 166 ASP A C 1
ATOM 1379 O O . ASP A 1 166 ? -15.350 -11.185 6.999 1.00 97.44 166 ASP A O 1
ATOM 1383 N N . ASN A 1 167 ? -16.314 -10.658 8.954 1.00 97.81 167 ASN A N 1
ATOM 1384 C CA . ASN A 1 167 ? -17.456 -9.965 8.351 1.00 97.81 167 ASN A CA 1
ATOM 1385 C C . ASN A 1 167 ? -17.048 -8.713 7.574 1.00 97.81 167 ASN A C 1
ATOM 1387 O O . ASN A 1 167 ? -17.510 -8.505 6.446 1.00 97.81 167 ASN A O 1
ATOM 1391 N N . PHE A 1 168 ? -16.161 -7.890 8.139 1.00 98.19 168 PHE A N 1
ATOM 1392 C CA . PHE A 1 168 ? -15.668 -6.700 7.455 1.00 98.19 168 PHE A CA 1
ATOM 1393 C C . PHE A 1 168 ? -14.894 -7.085 6.192 1.00 98.19 168 PHE A C 1
ATOM 1395 O O . PHE A 1 168 ? -15.102 -6.497 5.126 1.00 98.19 168 PHE A O 1
ATOM 1402 N N . ASN A 1 169 ? -14.045 -8.114 6.271 1.00 97.94 169 ASN A N 1
ATOM 1403 C CA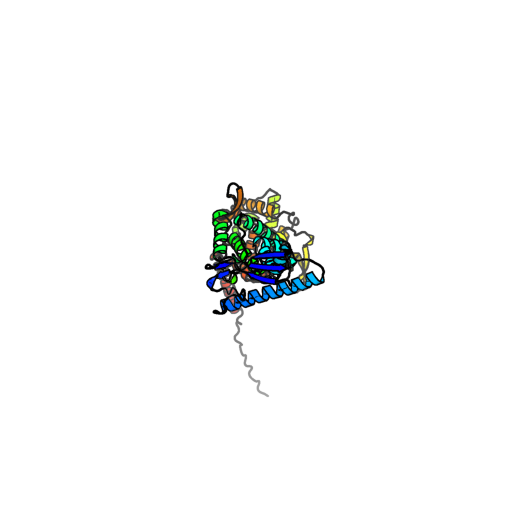 . ASN A 1 169 ? -13.313 -8.600 5.109 1.00 97.94 169 ASN A CA 1
ATOM 1404 C C . ASN A 1 169 ? -14.243 -9.183 4.033 1.00 97.94 169 ASN A C 1
ATOM 1406 O O . ASN A 1 169 ? -14.137 -8.816 2.861 1.00 97.94 169 ASN A O 1
ATOM 1410 N N . HIS A 1 170 ? -15.192 -10.030 4.433 1.00 97.75 170 HIS A N 1
ATOM 1411 C CA . HIS A 1 170 ? -16.196 -10.613 3.549 1.00 97.75 170 HIS A CA 1
ATOM 1412 C C . HIS A 1 170 ? -17.014 -9.527 2.840 1.00 97.75 170 HIS A C 1
ATOM 1414 O O . HIS A 1 170 ? -17.208 -9.583 1.623 1.00 97.75 170 HIS A O 1
ATOM 1420 N N . TRP A 1 171 ? -17.436 -8.490 3.566 1.00 97.94 171 TRP A N 1
ATOM 1421 C CA . TRP A 1 171 ? -18.130 -7.341 2.988 1.00 97.94 171 TRP A CA 1
ATOM 1422 C C . TRP A 1 171 ? -17.268 -6.604 1.950 1.00 97.94 171 TRP A C 1
ATOM 1424 O O . TRP A 1 171 ? -17.753 -6.304 0.853 1.00 97.94 171 TRP A O 1
ATOM 1434 N N . LEU A 1 172 ? -15.982 -6.372 2.240 1.00 97.50 172 LEU A N 1
ATOM 1435 C CA . LEU A 1 172 ? -15.055 -5.743 1.295 1.00 97.50 172 LEU A CA 1
ATOM 1436 C C . LEU A 1 172 ? -14.904 -6.557 0.001 1.00 97.50 172 LEU A C 1
ATOM 1438 O O . LEU A 1 172 ? -14.909 -5.973 -1.085 1.00 97.50 172 LEU A O 1
ATOM 1442 N N . LEU A 1 173 ? -14.778 -7.882 0.103 1.00 95.69 173 LEU A N 1
ATOM 1443 C CA . LEU A 1 173 ? -14.587 -8.774 -1.045 1.00 95.69 173 LEU A CA 1
ATOM 1444 C C . LEU A 1 173 ? -15.867 -8.948 -1.867 1.00 95.69 173 LEU A C 1
ATOM 1446 O O . LEU A 1 173 ? -15.861 -8.772 -3.086 1.00 95.69 173 LEU A O 1
ATOM 1450 N N . ASN A 1 174 ? -16.973 -9.284 -1.206 1.00 95.44 174 ASN A N 1
ATOM 1451 C CA . ASN A 1 174 ? -18.160 -9.788 -1.888 1.00 95.44 174 ASN A CA 1
ATOM 1452 C C . ASN A 1 174 ? -19.145 -8.684 -2.251 1.00 95.44 174 ASN A C 1
ATOM 1454 O O . ASN A 1 174 ? -19.732 -8.747 -3.336 1.00 95.44 174 ASN A O 1
ATOM 1458 N N . LYS A 1 175 ? -19.274 -7.655 -1.405 1.00 94.31 175 LYS A N 1
ATOM 1459 C CA . LYS A 1 175 ? -20.167 -6.520 -1.655 1.00 94.31 175 LYS A CA 1
ATOM 1460 C C . LYS A 1 175 ? -19.442 -5.356 -2.321 1.00 94.31 175 LYS A C 1
ATOM 1462 O O . LYS A 1 175 ? -19.841 -4.926 -3.396 1.00 94.31 175 LYS A O 1
ATOM 1467 N N . GLU A 1 176 ? -18.339 -4.890 -1.740 1.00 94.94 176 GLU A N 1
ATOM 1468 C CA . GLU A 1 176 ? -17.599 -3.745 -2.288 1.00 94.94 176 GLU A CA 1
ATOM 1469 C C . GLU A 1 176 ? -16.602 -4.106 -3.398 1.00 94.94 176 GLU A C 1
ATOM 1471 O O . GLU A 1 176 ? -15.976 -3.200 -3.962 1.00 94.94 176 GLU A O 1
ATOM 1476 N N . LYS A 1 177 ? -16.443 -5.400 -3.714 1.00 95.25 177 LYS A N 1
ATOM 1477 C CA . LYS A 1 177 ? -15.582 -5.925 -4.788 1.00 95.25 177 LYS A CA 1
ATOM 1478 C C . LYS A 1 177 ? -14.131 -5.425 -4.720 1.00 95.25 177 LYS A C 1
ATOM 1480 O O . LYS A 1 177 ? -13.504 -5.166 -5.750 1.00 95.25 177 LYS A O 1
ATOM 1485 N N . TYR A 1 178 ? -13.588 -5.231 -3.517 1.00 95.44 178 TYR A N 1
ATOM 1486 C CA . TYR A 1 178 ? -12.168 -4.926 -3.337 1.00 95.44 178 TYR A CA 1
ATOM 1487 C C . TYR A 1 178 ? -11.303 -6.138 -3.685 1.00 95.44 178 TYR A C 1
ATOM 1489 O O . TYR A 1 178 ? -11.668 -7.282 -3.431 1.00 95.44 178 TYR A O 1
ATOM 1497 N N . GLY A 1 179 ? -10.109 -5.874 -4.221 1.00 93.25 179 GLY A N 1
ATOM 1498 C CA . GLY A 1 179 ? -9.109 -6.917 -4.425 1.00 93.25 179 GLY A CA 1
ATOM 1499 C C . GLY A 1 179 ? -8.647 -7.512 -3.093 1.00 93.25 179 GLY A C 1
ATOM 1500 O O . GLY A 1 179 ? -8.565 -6.810 -2.082 1.00 93.25 179 GLY A O 1
ATOM 1501 N N . HIS A 1 180 ? -8.279 -8.792 -3.113 1.00 93.56 180 HIS A N 1
ATOM 1502 C CA . HIS A 1 180 ? -7.947 -9.580 -1.925 1.00 93.56 180 HIS A CA 1
ATOM 1503 C C . HIS A 1 180 ? -6.974 -8.879 -0.959 1.00 93.56 180 HIS A C 1
ATOM 1505 O O . HIS A 1 180 ? -7.243 -8.724 0.232 1.00 93.56 180 HIS A O 1
ATOM 1511 N N . ASN A 1 181 ? -5.836 -8.408 -1.477 1.00 93.38 181 ASN A N 1
ATOM 1512 C CA . ASN A 1 181 ? -4.805 -7.778 -0.649 1.00 93.38 181 ASN A CA 1
ATOM 1513 C C . ASN A 1 181 ? -5.219 -6.389 -0.137 1.00 93.38 181 ASN A C 1
ATOM 1515 O O . ASN A 1 181 ? -4.769 -5.979 0.930 1.00 93.38 181 ASN A O 1
ATOM 1519 N N . THR A 1 182 ? -6.090 -5.680 -0.862 1.00 94.75 182 THR A N 1
ATOM 1520 C CA . THR A 1 182 ? -6.657 -4.405 -0.404 1.00 94.75 182 THR A CA 1
ATOM 1521 C C . THR A 1 182 ? -7.638 -4.634 0.739 1.00 94.75 182 THR A C 1
ATOM 1523 O O . THR A 1 182 ? -7.534 -3.954 1.757 1.00 94.75 182 THR A O 1
ATOM 1526 N N . ALA A 1 183 ? -8.528 -5.624 0.607 1.00 96.62 183 ALA A N 1
ATOM 1527 C CA . ALA A 1 183 ? -9.466 -5.994 1.662 1.00 96.62 183 ALA A CA 1
ATOM 1528 C C . ALA A 1 183 ? -8.725 -6.406 2.941 1.00 96.62 183 ALA A C 1
ATOM 1530 O O . ALA A 1 183 ? -8.954 -5.829 4.001 1.00 96.62 183 ALA A O 1
ATOM 1531 N N . LYS A 1 184 ? -7.739 -7.308 2.813 1.00 96.62 184 LYS A N 1
ATOM 1532 C CA . LYS A 1 184 ? -6.844 -7.692 3.914 1.00 96.62 184 LYS A CA 1
ATOM 1533 C C . LYS A 1 184 ? -6.194 -6.472 4.571 1.00 96.62 184 LYS A C 1
ATOM 1535 O O . LYS A 1 184 ? -6.188 -6.371 5.790 1.00 96.62 184 LYS A O 1
ATOM 1540 N N . LYS A 1 185 ? -5.632 -5.548 3.781 1.00 96.44 185 LYS A N 1
ATOM 1541 C CA . LYS A 1 185 ? -4.933 -4.373 4.320 1.00 96.44 185 LYS A CA 1
ATOM 1542 C C . LYS A 1 185 ? -5.861 -3.488 5.154 1.00 96.44 185 LYS A C 1
ATOM 1544 O O . LYS A 1 185 ? -5.448 -3.049 6.221 1.00 96.44 185 LYS A O 1
ATOM 1549 N N . TYR A 1 186 ? -7.090 -3.253 4.699 1.00 97.81 186 TYR A N 1
ATOM 1550 C CA . TYR A 1 186 ? -8.074 -2.490 5.468 1.00 97.81 186 TYR A CA 1
ATOM 1551 C C . TYR A 1 186 ? -8.493 -3.206 6.753 1.00 97.81 186 TYR A C 1
ATOM 1553 O O . TYR A 1 186 ? -8.512 -2.568 7.802 1.00 97.81 186 TYR A O 1
ATOM 1561 N N . SER A 1 187 ? -8.753 -4.515 6.704 1.00 97.94 187 SER A N 1
ATOM 1562 C CA . SER A 1 187 ? -9.070 -5.297 7.907 1.00 97.94 187 SER A CA 1
ATOM 1563 C C . SER A 1 187 ? -7.911 -5.293 8.916 1.00 97.94 187 SER A C 1
ATOM 1565 O O . SER A 1 187 ? -8.118 -5.060 10.104 1.00 97.94 187 SER A O 1
ATOM 1567 N N . ASP A 1 188 ? -6.673 -5.476 8.450 1.00 97.25 188 ASP A N 1
ATOM 1568 C CA . ASP A 1 188 ? -5.479 -5.457 9.303 1.00 97.25 188 ASP A CA 1
ATOM 1569 C C . ASP A 1 188 ? -5.208 -4.071 9.908 1.00 97.25 188 ASP A C 1
ATOM 1571 O O . ASP A 1 188 ? -4.707 -3.975 11.030 1.00 97.25 188 ASP A O 1
ATOM 1575 N N . ASP A 1 189 ? -5.523 -2.998 9.177 1.00 96.75 189 ASP A N 1
ATOM 1576 C CA . ASP A 1 189 ? -5.392 -1.633 9.683 1.00 96.75 189 ASP A CA 1
ATOM 1577 C C . ASP A 1 189 ? -6.349 -1.379 10.856 1.00 96.75 189 ASP A C 1
ATOM 1579 O O . ASP A 1 189 ? -5.936 -0.737 11.818 1.00 96.75 189 ASP A O 1
ATOM 1583 N N . LEU A 1 190 ? -7.566 -1.940 10.846 1.00 97.44 190 LEU A N 1
ATOM 1584 C CA . LEU A 1 190 ? -8.486 -1.855 11.991 1.00 97.44 190 LEU A CA 1
ATOM 1585 C C . LEU A 1 190 ? -7.948 -2.592 13.226 1.00 97.44 190 LEU A C 1
ATOM 1587 O O . LEU A 1 190 ? -8.034 -2.064 14.333 1.00 97.44 190 LEU A O 1
ATOM 1591 N N . ILE A 1 191 ? -7.301 -3.751 13.054 1.00 97.00 191 ILE A N 1
ATOM 1592 C CA . ILE A 1 191 ? -6.613 -4.432 14.167 1.00 97.00 191 ILE A CA 1
ATOM 1593 C C . ILE A 1 191 ? -5.502 -3.539 14.734 1.00 97.00 191 ILE A C 1
ATOM 1595 O O . ILE A 1 191 ? -5.360 -3.411 15.951 1.00 97.00 191 ILE A O 1
ATOM 1599 N N . ALA A 1 192 ? -4.701 -2.916 13.864 1.00 95.44 192 ALA A N 1
ATOM 1600 C CA . ALA A 1 192 ? -3.648 -2.002 14.299 1.00 95.44 192 ALA A CA 1
ATOM 1601 C C . ALA A 1 192 ? -4.225 -0.812 15.084 1.00 95.44 192 ALA A C 1
ATOM 1603 O O . ALA A 1 192 ? -3.685 -0.453 16.127 1.00 95.44 192 ALA A O 1
ATOM 1604 N N . ILE A 1 193 ? -5.354 -0.259 14.635 1.00 95.44 193 ILE A N 1
ATOM 1605 C CA . ILE A 1 193 ? -6.084 0.805 15.334 1.00 95.44 193 ILE A CA 1
ATOM 1606 C C . ILE A 1 193 ? -6.535 0.347 16.729 1.00 95.44 193 ILE A C 1
ATOM 1608 O O . ILE A 1 193 ? -6.279 1.055 17.702 1.00 95.44 193 ILE A O 1
ATOM 1612 N N . GLY A 1 194 ? -7.112 -0.853 16.859 1.00 94.44 194 GLY A N 1
ATOM 1613 C CA . GLY A 1 194 ? -7.471 -1.423 18.163 1.00 94.44 194 GLY A CA 1
ATOM 1614 C C . GLY A 1 194 ? -6.270 -1.551 19.107 1.00 94.44 194 GLY A C 1
ATOM 1615 O O . GLY A 1 194 ? -6.357 -1.229 20.292 1.00 94.44 194 GLY A O 1
ATOM 1616 N N . ARG A 1 195 ? -5.104 -1.943 18.578 1.00 93.94 195 ARG A N 1
ATOM 1617 C CA . ARG A 1 195 ? -3.859 -2.029 19.362 1.00 93.94 195 ARG A CA 1
ATOM 1618 C C . ARG A 1 195 ? -3.337 -0.661 19.786 1.00 93.94 195 ARG A C 1
ATOM 1620 O O . ARG A 1 195 ? -2.818 -0.537 20.891 1.00 93.94 195 ARG A O 1
ATOM 1627 N N . HIS A 1 196 ? -3.481 0.358 18.941 1.00 91.50 196 HIS A N 1
ATOM 1628 C CA . HIS A 1 196 ? -3.165 1.731 19.328 1.00 91.50 196 HIS A CA 1
ATOM 1629 C C . HIS A 1 196 ? -4.084 2.204 20.453 1.00 91.50 196 HIS A C 1
ATOM 1631 O O . HIS A 1 196 ? -3.577 2.657 21.473 1.00 91.50 196 HIS A O 1
ATOM 1637 N N . ALA A 1 197 ? -5.398 2.006 20.326 1.00 89.50 197 ALA A N 1
ATOM 1638 C CA . ALA A 1 197 ? -6.374 2.369 21.353 1.00 89.50 197 ALA A CA 1
ATOM 1639 C C . ALA A 1 197 ? -6.078 1.706 22.714 1.00 89.50 197 ALA A C 1
ATOM 1641 O O . ALA A 1 197 ? -6.176 2.356 23.757 1.00 89.50 197 ALA A O 1
ATOM 1642 N N . ARG A 1 198 ? -5.613 0.446 22.717 1.00 89.75 198 ARG A N 1
ATOM 1643 C CA . ARG A 1 198 ? -5.174 -0.253 23.939 1.00 89.75 198 ARG A CA 1
ATOM 1644 C C . ARG A 1 198 ? -4.082 0.508 24.700 1.00 89.75 198 ARG A C 1
ATOM 1646 O O . ARG A 1 198 ? -4.124 0.545 25.927 1.00 89.75 198 ARG A O 1
ATOM 1653 N N . ARG A 1 199 ? -3.127 1.144 24.001 1.00 85.94 199 ARG A N 1
ATOM 1654 C CA . ARG A 1 199 ? -2.051 1.938 24.639 1.00 85.94 199 ARG A CA 1
ATOM 1655 C C . ARG A 1 199 ? -2.607 3.126 25.437 1.00 85.94 199 ARG A C 1
ATOM 1657 O O . ARG A 1 199 ? -1.987 3.549 26.405 1.00 85.94 199 ARG A O 1
ATOM 1664 N N . TYR A 1 200 ? -3.801 3.601 25.084 1.00 81.69 200 TYR A N 1
ATOM 1665 C CA . TYR A 1 200 ? -4.535 4.661 25.780 1.00 81.69 200 TYR A CA 1
ATOM 1666 C C . TYR A 1 200 ? -5.555 4.113 26.792 1.00 81.69 200 TYR A C 1
ATOM 1668 O O . TYR A 1 200 ? -6.486 4.812 27.179 1.00 81.69 200 TYR A O 1
ATOM 1676 N N . LYS A 1 201 ? -5.390 2.857 27.234 1.00 80.50 201 LYS A N 1
ATOM 1677 C CA . LYS A 1 201 ? -6.245 2.191 28.232 1.00 80.50 201 LYS A CA 1
ATOM 1678 C C . LYS A 1 201 ? -7.721 2.069 27.813 1.00 80.50 201 LYS A C 1
ATOM 1680 O O . LYS A 1 201 ? -8.591 1.899 28.669 1.00 80.50 201 LYS A O 1
ATOM 1685 N N . ILE A 1 202 ? -8.011 2.112 26.509 1.00 82.81 202 ILE A N 1
ATOM 1686 C CA . ILE A 1 202 ? -9.348 1.812 25.983 1.00 82.81 202 ILE A CA 1
ATOM 1687 C C . ILE A 1 202 ? -9.585 0.295 26.022 1.00 82.81 202 ILE A C 1
ATOM 1689 O O . ILE A 1 202 ? -8.703 -0.463 25.603 1.00 82.81 202 ILE A O 1
ATOM 1693 N N . PRO A 1 203 ? -10.758 -0.171 26.497 1.00 82.75 203 PRO A N 1
ATOM 1694 C CA . PRO A 1 203 ? -11.114 -1.585 26.452 1.00 82.75 203 PRO A CA 1
ATOM 1695 C C . PRO A 1 203 ? -11.108 -2.134 25.021 1.00 82.75 203 PRO A C 1
ATOM 1697 O O . PRO A 1 203 ? -11.676 -1.538 24.106 1.00 82.75 203 PRO A O 1
ATOM 1700 N N . VAL A 1 204 ? -10.489 -3.296 24.843 1.00 90.06 204 VAL A N 1
ATOM 1701 C CA . VAL A 1 204 ? -10.396 -4.026 23.573 1.00 90.06 204 VAL A CA 1
ATOM 1702 C C . VAL A 1 204 ? -10.926 -5.448 23.737 1.00 90.06 204 VAL A C 1
ATOM 1704 O O . VAL A 1 204 ? -10.998 -5.949 24.860 1.00 90.06 204 VAL A O 1
ATOM 1707 N N . SER A 1 205 ? -11.220 -6.121 22.623 1.00 90.75 205 SER A N 1
ATOM 1708 C CA . SER A 1 205 ? -11.447 -7.567 22.631 1.00 90.75 205 SER A CA 1
ATOM 1709 C C . SER A 1 205 ? -10.223 -8.313 23.178 1.00 90.75 205 SER A C 1
ATOM 1711 O O . SER A 1 205 ? -9.072 -7.944 22.901 1.00 90.75 205 SER A O 1
ATOM 1713 N N . GLN A 1 206 ? -10.470 -9.394 23.920 1.00 89.31 206 GLN A N 1
ATOM 1714 C CA . GLN A 1 206 ? -9.430 -10.332 24.354 1.00 89.31 206 GLN A CA 1
ATOM 1715 C C . GLN A 1 206 ? -8.793 -11.061 23.159 1.00 89.31 206 GLN A C 1
ATOM 1717 O O . GLN A 1 206 ? -7.617 -11.415 23.202 1.00 89.31 206 GLN A O 1
ATOM 1722 N N . GLU A 1 207 ? -9.533 -11.215 22.058 1.00 92.25 207 GLU A N 1
ATOM 1723 C CA . GLU A 1 207 ? -9.062 -11.892 20.848 1.00 92.25 207 GLU A CA 1
ATOM 1724 C C . GLU A 1 207 ? -8.144 -11.024 19.982 1.00 92.25 207 GLU A C 1
ATOM 1726 O O . GLU A 1 207 ? -7.460 -11.559 19.115 1.00 92.25 207 GLU A O 1
ATOM 1731 N N . LEU A 1 208 ? -8.081 -9.704 20.206 1.00 93.00 208 LEU A N 1
ATOM 1732 C CA . LEU A 1 208 ? -7.421 -8.728 19.321 1.00 93.00 208 LEU A CA 1
ATOM 1733 C C . LEU A 1 208 ? -5.978 -9.104 18.912 1.00 93.00 208 LEU A C 1
ATOM 1735 O O . LEU A 1 208 ? -5.508 -8.767 17.815 1.00 93.00 208 LEU A O 1
ATOM 1739 N N . ASP A 1 209 ? -5.241 -9.782 19.791 1.00 92.00 209 ASP A N 1
ATOM 1740 C CA . ASP A 1 209 ? -3.868 -10.213 19.513 1.00 92.00 209 ASP A CA 1
ATOM 1741 C C . ASP A 1 209 ? -3.795 -11.519 18.713 1.00 92.00 209 ASP A C 1
ATOM 1743 O O . ASP A 1 209 ? -2.850 -11.695 17.940 1.00 92.00 209 ASP A O 1
ATOM 1747 N N . TYR A 1 210 ? -4.817 -12.367 18.830 1.00 93.75 210 TYR A N 1
ATOM 1748 C CA . TYR A 1 210 ? -4.898 -13.714 18.266 1.00 93.75 210 TYR A CA 1
ATOM 1749 C C . TYR A 1 210 ? -5.826 -13.825 17.048 1.00 93.75 210 TYR A C 1
ATOM 1751 O O . TYR A 1 210 ? -5.929 -14.912 16.480 1.00 93.75 210 TYR A O 1
ATOM 1759 N N . ILE A 1 211 ? -6.448 -12.720 16.604 1.00 96.38 211 ILE A N 1
ATOM 1760 C CA . ILE A 1 211 ? -7.238 -12.680 15.362 1.00 96.38 211 ILE A CA 1
ATOM 1761 C C . ILE A 1 211 ? -6.419 -13.288 14.216 1.00 96.38 211 ILE A C 1
ATOM 1763 O O . ILE A 1 211 ? -5.347 -12.792 13.834 1.00 96.38 211 ILE A O 1
ATOM 1767 N N . LYS A 1 212 ? -6.956 -14.358 13.634 1.00 96.44 212 LYS A N 1
ATOM 1768 C CA . LYS A 1 212 ? -6.380 -15.087 12.513 1.00 96.44 212 LYS A CA 1
ATOM 1769 C C . LYS A 1 212 ? -6.551 -14.272 11.240 1.00 96.44 212 LYS A C 1
ATOM 1771 O O . LYS A 1 212 ? -7.593 -14.272 10.590 1.00 96.44 212 LYS A O 1
ATOM 1776 N N . ARG A 1 213 ? -5.474 -13.593 10.857 1.00 95.50 213 ARG A N 1
ATOM 1777 C CA . ARG A 1 213 ? -5.446 -12.749 9.660 1.00 95.50 213 ARG A CA 1
ATOM 1778 C C . ARG A 1 213 ? -5.405 -13.578 8.387 1.00 95.50 213 ARG A C 1
ATOM 1780 O O . ARG A 1 213 ? -4.705 -14.590 8.297 1.00 95.50 213 ARG A O 1
ATOM 1787 N N . ILE A 1 214 ? -6.078 -13.081 7.357 1.00 94.50 214 ILE A N 1
ATOM 1788 C CA . ILE A 1 214 ? -6.036 -13.671 6.019 1.00 94.50 214 ILE A CA 1
ATOM 1789 C C . ILE A 1 214 ? -4.608 -13.587 5.474 1.00 94.50 214 ILE A C 1
ATOM 1791 O O . ILE A 1 214 ? -3.920 -12.586 5.650 1.00 94.50 214 ILE A O 1
ATOM 1795 N N . LYS A 1 215 ? -4.129 -14.625 4.787 1.00 93.56 215 LYS A N 1
ATOM 1796 C CA . LYS A 1 215 ? -2.783 -14.622 4.192 1.00 93.56 215 LYS A CA 1
ATOM 1797 C C . LYS A 1 215 ? -2.751 -13.776 2.927 1.00 93.56 215 LYS A C 1
ATOM 1799 O O . LYS A 1 215 ? -3.648 -13.874 2.105 1.00 93.56 215 LYS A O 1
ATOM 1804 N N . THR A 1 216 ? -1.702 -12.984 2.725 1.00 90.12 216 THR A N 1
ATOM 1805 C CA . THR A 1 216 ? -1.513 -12.226 1.476 1.00 90.12 216 THR A CA 1
ATOM 1806 C C . THR A 1 216 ? -1.459 -13.175 0.274 1.00 90.12 216 THR A C 1
ATOM 1808 O O . THR A 1 216 ? -0.730 -14.165 0.307 1.00 90.12 216 THR A O 1
ATOM 1811 N N . ARG A 1 217 ? -2.177 -12.853 -0.809 1.00 86.94 217 ARG A N 1
ATOM 1812 C CA . ARG A 1 217 ? -2.032 -13.562 -2.088 1.00 86.94 217 ARG A CA 1
ATOM 1813 C C . ARG A 1 217 ? -0.865 -12.969 -2.865 1.00 86.94 217 ARG A C 1
ATOM 1815 O O . ARG A 1 217 ? -0.849 -11.763 -3.128 1.00 86.94 217 ARG A O 1
ATOM 1822 N N . SER A 1 218 ? 0.102 -13.799 -3.240 1.00 78.94 218 SER A N 1
ATOM 1823 C CA . SER A 1 218 ? 1.132 -13.412 -4.200 1.00 78.94 218 SER A CA 1
ATOM 1824 C C . SER A 1 218 ? 0.559 -13.477 -5.617 1.00 78.94 218 SER A C 1
ATOM 1826 O O . SER A 1 218 ? -0.134 -14.423 -5.985 1.00 78.94 218 SER A O 1
ATOM 1828 N N . SER A 1 219 ? 0.827 -12.448 -6.419 1.00 75.25 219 SER A N 1
ATOM 1829 C CA . SER A 1 219 ? 0.594 -12.491 -7.864 1.00 75.25 219 SER A CA 1
ATOM 1830 C C . SER A 1 219 ? 1.889 -12.881 -8.568 1.00 75.25 219 SER A C 1
ATOM 1832 O O . SER A 1 219 ? 2.981 -12.580 -8.074 1.00 75.25 219 SER A O 1
ATOM 1834 N N . LYS A 1 220 ? 1.772 -13.559 -9.717 1.00 77.62 220 LYS A N 1
ATOM 1835 C CA . LYS A 1 220 ? 2.932 -13.834 -10.569 1.00 77.62 220 LYS A CA 1
ATOM 1836 C C . LYS A 1 220 ? 3.527 -12.499 -11.012 1.00 77.62 220 LYS A C 1
ATOM 1838 O O . LYS A 1 220 ? 2.806 -11.612 -11.472 1.00 77.62 220 LYS A O 1
ATOM 1843 N N . THR A 1 221 ? 4.837 -12.354 -10.864 1.00 83.19 221 THR A N 1
ATOM 1844 C CA . THR A 1 221 ? 5.540 -11.165 -11.341 1.00 83.19 221 THR A CA 1
ATOM 1845 C C . THR A 1 221 ? 5.488 -11.122 -12.864 1.00 83.19 221 THR A C 1
ATOM 1847 O O . THR A 1 221 ? 5.972 -12.030 -13.536 1.00 83.19 221 THR A O 1
ATOM 1850 N N . ILE A 1 222 ? 4.911 -10.048 -13.398 1.00 89.56 222 ILE A N 1
ATOM 1851 C CA . ILE A 1 222 ? 4.926 -9.737 -14.826 1.00 89.56 222 ILE A CA 1
ATOM 1852 C C . ILE A 1 222 ? 6.206 -8.956 -15.120 1.00 89.56 222 ILE A C 1
ATOM 1854 O O . ILE A 1 222 ? 6.481 -7.959 -14.449 1.00 89.56 222 ILE A O 1
ATOM 1858 N N . VAL A 1 223 ? 6.968 -9.428 -16.102 1.00 91.75 223 VAL A N 1
ATOM 1859 C CA . VAL A 1 223 ? 8.194 -8.810 -16.629 1.00 91.75 223 VAL A CA 1
ATOM 1860 C C . VAL A 1 223 ? 8.248 -9.028 -18.133 1.00 91.75 223 VAL A C 1
ATOM 1862 O O . VAL A 1 223 ? 7.565 -9.931 -18.628 1.00 91.75 223 VAL A O 1
ATOM 1865 N N . LEU A 1 224 ? 9.036 -8.220 -18.832 1.00 92.56 224 LEU A N 1
ATOM 1866 C CA . LEU A 1 224 ? 9.298 -8.401 -20.254 1.00 92.56 224 LEU A CA 1
ATOM 1867 C C . LEU A 1 224 ? 10.494 -9.339 -20.460 1.00 92.56 224 LEU A C 1
ATOM 1869 O O . LEU A 1 224 ? 11.500 -9.242 -19.755 1.00 92.56 224 LEU A O 1
ATOM 1873 N N . GLU A 1 225 ? 10.351 -10.281 -21.380 1.00 90.94 225 GLU A N 1
ATOM 1874 C CA . GLU A 1 225 ? 11.428 -11.168 -21.816 1.00 90.94 225 GLU A CA 1
ATOM 1875 C C . GLU A 1 225 ? 12.328 -10.448 -22.833 1.00 90.94 225 GLU A C 1
ATOM 1877 O O . GLU A 1 225 ? 11.992 -9.371 -23.324 1.00 90.94 225 GLU A O 1
ATOM 1882 N N . HIS A 1 226 ? 13.498 -11.017 -23.123 1.00 90.56 226 HIS A N 1
ATOM 1883 C CA . HIS A 1 226 ? 14.489 -10.364 -23.982 1.00 90.56 226 HIS A CA 1
ATOM 1884 C C . HIS A 1 226 ? 13.966 -10.109 -25.407 1.00 90.56 226 HIS A C 1
ATOM 1886 O O . HIS A 1 226 ? 14.147 -9.017 -25.933 1.00 90.56 226 HIS A O 1
ATOM 1892 N N . ASP A 1 227 ? 13.239 -11.064 -25.992 1.00 94.00 227 ASP A N 1
ATOM 1893 C CA . ASP A 1 227 ? 12.616 -10.916 -27.314 1.00 94.00 227 ASP A CA 1
ATOM 1894 C C . ASP A 1 227 ? 11.566 -9.793 -27.346 1.00 94.00 227 ASP A C 1
ATOM 1896 O O . ASP A 1 227 ? 11.463 -9.049 -28.317 1.00 94.00 227 ASP A O 1
ATOM 1900 N N . GLU A 1 228 ? 10.795 -9.632 -26.269 1.00 96.12 228 GLU A N 1
ATOM 1901 C CA . GLU A 1 228 ? 9.800 -8.566 -26.147 1.00 96.12 228 GLU A CA 1
ATOM 1902 C C . GLU A 1 228 ? 10.468 -7.189 -26.027 1.00 96.12 228 GLU A C 1
ATOM 1904 O O . GLU A 1 228 ? 9.961 -6.213 -26.575 1.00 96.12 228 GLU A O 1
ATOM 1909 N N . ILE A 1 229 ? 11.611 -7.103 -25.335 1.00 96.00 229 ILE A N 1
ATOM 1910 C CA . ILE A 1 229 ? 12.402 -5.867 -25.234 1.00 96.00 229 ILE A CA 1
ATOM 1911 C C . ILE A 1 229 ? 12.975 -5.494 -26.604 1.00 96.00 229 ILE A C 1
ATOM 1913 O O . ILE A 1 229 ? 12.802 -4.353 -27.026 1.00 96.00 229 ILE A O 1
ATOM 1917 N N . LEU A 1 230 ? 13.567 -6.453 -27.324 1.00 96.25 230 LEU A N 1
ATOM 1918 C CA . LEU A 1 230 ? 14.101 -6.230 -28.673 1.00 96.25 230 LEU A CA 1
ATOM 1919 C C . LEU A 1 230 ? 13.015 -5.776 -29.656 1.00 96.25 230 LEU A C 1
ATOM 1921 O O . LEU A 1 230 ? 13.266 -4.916 -30.498 1.00 96.25 230 LEU A O 1
ATOM 1925 N N . ARG A 1 231 ? 11.792 -6.310 -29.545 1.00 97.38 231 ARG A N 1
ATOM 1926 C CA . ARG A 1 231 ? 10.658 -5.839 -30.355 1.00 97.38 231 ARG A CA 1
ATOM 1927 C C . ARG A 1 231 ? 10.268 -4.396 -30.044 1.00 97.38 231 ARG A C 1
ATOM 1929 O O . ARG A 1 231 ? 9.915 -3.672 -30.962 1.00 97.38 231 ARG A O 1
ATOM 1936 N N . ILE A 1 232 ? 10.338 -3.962 -28.783 1.00 97.06 232 ILE A N 1
ATOM 1937 C CA . ILE A 1 232 ? 10.091 -2.557 -28.405 1.00 97.06 232 ILE A CA 1
ATOM 1938 C C . ILE A 1 232 ? 11.199 -1.643 -28.939 1.00 97.06 232 ILE A C 1
ATOM 1940 O O . ILE A 1 232 ? 10.917 -0.546 -29.420 1.00 97.06 232 ILE A O 1
ATOM 1944 N N . GLU A 1 233 ? 12.451 -2.080 -28.827 1.00 95.38 233 GLU A N 1
ATOM 1945 C CA . GLU A 1 233 ? 13.624 -1.337 -29.281 1.00 95.38 233 GLU A CA 1
ATOM 1946 C C . GLU A 1 233 ? 13.564 -1.079 -30.789 1.00 95.38 233 GLU A C 1
ATOM 1948 O O . GLU A 1 233 ? 13.583 0.077 -31.209 1.00 95.38 233 GLU A O 1
ATOM 1953 N N . ASN A 1 234 ? 13.350 -2.138 -31.574 1.00 95.94 234 ASN A N 1
ATOM 1954 C CA . ASN A 1 234 ? 13.325 -2.096 -33.037 1.00 95.94 234 ASN A CA 1
ATOM 1955 C C . ASN A 1 234 ? 11.980 -1.653 -33.635 1.00 95.94 234 ASN A C 1
ATOM 1957 O O . ASN A 1 234 ? 11.829 -1.634 -34.853 1.00 95.94 234 ASN A O 1
ATOM 1961 N N . LEU A 1 235 ? 10.987 -1.316 -32.805 1.00 96.38 235 LEU A N 1
ATOM 1962 C CA . LEU A 1 235 ? 9.678 -0.887 -33.290 1.00 96.38 235 LEU A CA 1
ATOM 1963 C C . LEU A 1 235 ? 9.802 0.405 -34.108 1.00 96.38 235 LEU A C 1
ATOM 1965 O O . LEU A 1 235 ? 10.359 1.402 -33.640 1.00 96.38 235 LEU A O 1
ATOM 1969 N N . GLU A 1 236 ? 9.221 0.438 -35.301 1.00 96.38 236 GLU A N 1
ATOM 1970 C CA . GLU A 1 236 ? 9.115 1.681 -36.062 1.00 96.38 236 GLU A CA 1
ATOM 1971 C C . GLU A 1 236 ? 8.068 2.595 -35.412 1.00 96.38 236 GLU A C 1
ATOM 1973 O O . GLU A 1 236 ? 6.879 2.279 -35.335 1.00 96.38 236 GLU A O 1
ATOM 1978 N N . ILE A 1 237 ? 8.522 3.737 -34.889 1.00 95.00 237 ILE A N 1
ATOM 1979 C CA . ILE A 1 237 ? 7.678 4.720 -34.211 1.00 95.00 237 ILE A CA 1
ATOM 1980 C C . ILE A 1 237 ? 7.945 6.087 -34.832 1.00 95.00 237 ILE A C 1
ATOM 1982 O O . ILE A 1 237 ? 9.049 6.611 -34.733 1.00 95.00 237 ILE A O 1
ATOM 1986 N N . THR A 1 238 ? 6.913 6.697 -35.408 1.00 94.19 238 THR A N 1
ATOM 1987 C CA . THR A 1 238 ? 6.967 8.072 -35.935 1.00 94.19 238 THR A CA 1
ATOM 1988 C C . THR A 1 238 ? 6.431 9.107 -34.943 1.00 94.19 238 THR A C 1
ATOM 1990 O O . THR A 1 238 ? 6.729 10.291 -35.040 1.00 94.19 238 THR A O 1
ATOM 1993 N N . ASN A 1 239 ? 5.643 8.674 -33.955 1.00 96.44 239 ASN A N 1
ATOM 1994 C CA . ASN A 1 239 ? 5.047 9.549 -32.950 1.00 96.44 239 ASN A CA 1
ATOM 1995 C C . ASN A 1 239 ? 6.070 9.942 -31.870 1.00 96.44 239 ASN A C 1
ATOM 1997 O O . ASN A 1 239 ? 6.506 9.099 -31.083 1.00 96.44 239 ASN A O 1
ATOM 2001 N N . GLU A 1 240 ? 6.376 11.235 -31.764 1.00 95.62 240 GLU A N 1
ATOM 2002 C CA . GLU A 1 240 ? 7.356 11.785 -30.813 1.00 95.62 240 GLU A CA 1
ATOM 2003 C C . GLU A 1 240 ? 7.087 11.410 -29.347 1.00 95.62 240 GLU A C 1
ATOM 2005 O O . GLU A 1 240 ? 8.014 11.102 -28.599 1.00 95.62 240 GLU A O 1
ATOM 2010 N N . ARG A 1 241 ? 5.819 11.365 -28.913 1.00 96.88 241 ARG A N 1
ATOM 2011 C CA . ARG A 1 241 ? 5.471 11.015 -27.522 1.00 96.88 241 ARG A CA 1
ATOM 2012 C C . ARG A 1 241 ? 5.788 9.554 -27.211 1.00 96.88 241 ARG A C 1
ATOM 2014 O O . ARG A 1 241 ? 6.208 9.232 -26.095 1.00 96.88 241 ARG A O 1
ATOM 2021 N N . LEU A 1 242 ? 5.595 8.674 -28.192 1.00 97.50 242 LEU A N 1
ATOM 2022 C CA . LEU A 1 242 ? 5.930 7.257 -28.076 1.00 97.50 242 LEU A CA 1
ATOM 2023 C C . LEU A 1 242 ? 7.447 7.048 -28.173 1.00 97.50 242 LEU A C 1
ATOM 2025 O O . LEU A 1 242 ? 7.995 6.298 -27.369 1.00 97.50 242 LEU A O 1
ATOM 2029 N N . LEU A 1 243 ? 8.139 7.776 -29.057 1.00 96.19 243 LEU A N 1
ATOM 2030 C CA . LEU A 1 243 ? 9.606 7.787 -29.125 1.00 96.19 243 LEU A CA 1
ATOM 2031 C C . LEU A 1 243 ? 10.224 8.203 -27.789 1.00 96.19 243 LEU A C 1
ATOM 2033 O O . LEU A 1 243 ? 11.074 7.492 -27.253 1.00 96.19 243 LEU A O 1
ATOM 2037 N N . ASN A 1 244 ? 9.736 9.296 -27.204 1.00 96.50 244 ASN A N 1
ATOM 2038 C CA . ASN A 1 244 ? 10.171 9.764 -25.894 1.00 96.50 244 ASN A CA 1
ATOM 2039 C C . ASN A 1 244 ? 9.929 8.714 -24.796 1.00 96.50 244 ASN A C 1
ATOM 2041 O O . ASN A 1 244 ? 10.793 8.452 -23.962 1.00 96.50 244 ASN A O 1
ATOM 2045 N N . THR A 1 245 ? 8.763 8.062 -24.819 1.00 97.06 245 THR A N 1
ATOM 2046 C CA . THR A 1 245 ? 8.434 6.993 -23.864 1.00 97.06 245 THR A CA 1
ATOM 2047 C C . THR A 1 245 ? 9.340 5.776 -24.042 1.00 97.06 245 THR A C 1
ATOM 2049 O O . THR A 1 245 ? 9.760 5.191 -23.044 1.00 97.06 245 THR A O 1
ATOM 2052 N N . ARG A 1 246 ? 9.681 5.410 -25.285 1.00 96.25 246 ARG A N 1
ATOM 2053 C CA . ARG A 1 246 ? 10.645 4.343 -25.581 1.00 96.25 246 ARG A CA 1
ATOM 2054 C C . ARG A 1 246 ? 12.027 4.693 -25.038 1.00 96.25 246 ARG A C 1
ATOM 2056 O O . ARG A 1 246 ? 12.603 3.856 -24.352 1.00 96.25 246 ARG A O 1
ATOM 2063 N N . LYS A 1 247 ? 12.525 5.917 -25.259 1.00 95.75 247 LYS A N 1
ATOM 2064 C CA . LYS A 1 247 ? 13.813 6.358 -24.693 1.00 95.75 247 LYS A CA 1
ATOM 2065 C C . LYS A 1 247 ? 13.807 6.265 -23.157 1.00 95.75 247 LYS A C 1
ATOM 2067 O O . LYS A 1 247 ? 14.700 5.645 -22.586 1.00 95.75 247 LYS A O 1
ATOM 2072 N N . TRP A 1 248 ? 12.753 6.751 -22.487 1.00 96.69 248 TRP A N 1
ATOM 2073 C CA . TRP A 1 248 ? 12.588 6.586 -21.031 1.00 96.69 248 TRP A CA 1
ATOM 2074 C C . TRP A 1 248 ? 12.552 5.120 -20.583 1.00 96.69 248 TRP A C 1
ATOM 2076 O O . TRP A 1 248 ? 13.106 4.770 -19.541 1.00 96.69 248 TRP A O 1
ATOM 2086 N N . PHE A 1 249 ? 11.876 4.260 -21.346 1.00 96.12 249 PHE A N 1
ATOM 2087 C CA . PHE A 1 249 ? 11.789 2.833 -21.059 1.00 96.12 249 PHE A CA 1
ATOM 2088 C C . PHE A 1 249 ? 13.162 2.155 -21.161 1.00 96.12 249 PHE A C 1
ATOM 2090 O O . PHE A 1 249 ? 13.553 1.470 -20.217 1.00 96.12 249 PHE A O 1
ATOM 2097 N N . LEU A 1 250 ? 13.905 2.380 -22.248 1.00 95.12 250 LEU A N 1
ATOM 2098 C CA . LEU A 1 250 ? 15.239 1.806 -22.454 1.00 95.12 250 LEU A CA 1
ATOM 2099 C C . LEU A 1 250 ? 16.231 2.313 -21.399 1.00 95.12 250 LEU A C 1
ATOM 2101 O O . LEU A 1 250 ? 16.897 1.505 -20.751 1.00 95.12 250 LEU A O 1
ATOM 2105 N N . LEU A 1 251 ? 16.238 3.621 -21.122 1.00 95.31 251 LEU A N 1
ATOM 2106 C CA . LEU A 1 251 ? 17.054 4.201 -20.052 1.00 95.31 251 LEU A CA 1
ATOM 2107 C C . LEU A 1 251 ? 16.717 3.574 -18.692 1.00 95.31 251 LEU A C 1
ATOM 2109 O O . LEU A 1 251 ? 17.595 3.184 -17.925 1.00 95.31 251 LEU A O 1
ATOM 2113 N N . GLY A 1 252 ? 15.428 3.416 -18.389 1.00 93.50 252 GLY A N 1
ATOM 2114 C CA . GLY A 1 252 ? 14.987 2.819 -17.135 1.00 93.50 252 GLY A CA 1
ATOM 2115 C C . GLY A 1 252 ? 15.287 1.325 -16.995 1.00 93.50 252 GLY A C 1
ATOM 2116 O O . GLY A 1 252 ? 15.351 0.839 -15.860 1.00 93.50 252 GLY A O 1
ATOM 2117 N N . LEU A 1 253 ? 15.486 0.595 -18.102 1.00 92.44 253 LEU A N 1
ATOM 2118 C CA . LEU A 1 253 ? 15.972 -0.786 -18.066 1.00 92.44 253 LEU A CA 1
ATOM 2119 C C . LEU A 1 253 ? 17.425 -0.838 -17.592 1.00 92.44 253 LEU A C 1
ATOM 2121 O O . LEU A 1 253 ? 17.747 -1.733 -16.812 1.00 92.44 253 LEU A O 1
ATOM 2125 N N . GLN A 1 254 ? 18.243 0.144 -17.983 1.00 90.62 254 GLN A N 1
ATOM 2126 C CA . GLN A 1 254 ? 19.638 0.238 -17.547 1.00 90.62 254 GLN A CA 1
ATOM 2127 C C . GLN A 1 254 ? 19.763 0.766 -16.108 1.00 90.62 254 GLN A C 1
ATOM 2129 O O . GLN A 1 254 ? 20.443 0.220 -15.244 1.00 90.62 254 GLN A O 1
ATOM 2134 N N . VAL A 1 255 ? 19.007 1.812 -15.789 1.00 89.81 255 VAL A N 1
ATOM 2135 C CA . VAL A 1 255 ? 19.105 2.509 -14.497 1.00 89.81 255 VAL A CA 1
ATOM 2136 C C . VAL A 1 255 ? 18.385 1.749 -13.362 1.00 89.81 255 VAL A C 1
ATOM 2138 O O . VAL A 1 255 ? 18.679 1.929 -12.176 1.00 89.81 255 VAL A O 1
ATOM 2141 N N . ALA A 1 256 ? 17.414 0.890 -13.700 1.00 89.00 256 ALA A N 1
ATOM 2142 C CA . ALA A 1 256 ? 16.656 0.021 -12.789 1.00 89.00 256 ALA A CA 1
ATOM 2143 C C . ALA A 1 256 ? 16.022 0.718 -11.559 1.00 89.00 256 ALA A C 1
ATOM 2145 O O . ALA A 1 256 ? 15.753 0.085 -10.526 1.00 89.00 256 ALA A O 1
ATOM 2146 N N . GLN A 1 257 ? 15.731 2.019 -11.648 1.00 88.62 257 GLN A N 1
ATOM 2147 C CA . GLN A 1 257 ? 15.125 2.802 -10.567 1.00 88.62 257 GLN A CA 1
ATOM 2148 C C . GLN A 1 257 ? 13.589 2.816 -10.583 1.00 88.62 257 GLN A C 1
ATOM 2150 O O . GLN A 1 257 ? 12.941 2.243 -11.460 1.00 88.62 257 GLN A O 1
ATOM 2155 N N . ARG A 1 258 ? 12.965 3.376 -9.532 1.00 88.31 258 ARG A N 1
ATOM 2156 C CA . ARG A 1 258 ? 11.509 3.604 -9.536 1.00 88.31 258 ARG A CA 1
ATOM 2157 C C . ARG A 1 258 ? 11.199 4.705 -10.536 1.00 88.31 258 ARG A C 1
ATOM 2159 O O . ARG A 1 258 ? 11.985 5.626 -10.694 1.00 88.31 258 ARG A O 1
ATOM 2166 N N . ILE A 1 259 ? 10.012 4.653 -11.130 1.00 91.06 259 ILE A N 1
ATOM 2167 C CA . ILE A 1 259 ? 9.592 5.661 -12.107 1.00 91.06 259 ILE A CA 1
ATOM 2168 C C . ILE A 1 259 ? 9.618 7.086 -11.535 1.00 91.06 259 ILE A C 1
ATOM 2170 O O . ILE A 1 259 ? 10.078 8.002 -12.200 1.00 91.06 259 ILE A O 1
ATOM 2174 N N . SER A 1 260 ? 9.250 7.235 -10.257 1.00 89.25 260 SER A N 1
ATOM 2175 C CA . SER A 1 260 ? 9.277 8.507 -9.531 1.00 89.25 260 SER A CA 1
ATOM 2176 C C . SER A 1 260 ? 10.683 9.047 -9.271 1.00 89.25 260 SER A C 1
ATOM 2178 O O . SER A 1 260 ? 10.813 10.211 -8.920 1.00 89.25 260 SER A O 1
ATOM 2180 N N . ASP A 1 261 ? 11.704 8.193 -9.370 1.00 90.12 261 ASP A N 1
ATOM 2181 C CA . ASP A 1 261 ? 13.112 8.577 -9.253 1.00 90.12 261 ASP A CA 1
ATOM 2182 C C . ASP A 1 261 ? 13.746 8.764 -10.648 1.00 90.12 261 ASP A C 1
ATOM 2184 O O . ASP A 1 261 ? 14.669 9.550 -10.791 1.00 90.12 261 ASP A O 1
ATOM 2188 N N . LEU A 1 262 ? 13.242 8.049 -11.667 1.00 92.69 262 LEU A N 1
ATOM 2189 C CA . LEU A 1 262 ? 13.747 8.045 -13.045 1.00 92.69 262 LEU A CA 1
ATOM 2190 C C . LEU A 1 262 ? 13.273 9.255 -13.864 1.00 92.69 262 LEU A C 1
ATOM 2192 O O . LEU A 1 262 ? 14.091 9.945 -14.452 1.00 92.69 262 LEU A O 1
ATOM 2196 N N . LEU A 1 263 ? 11.960 9.500 -13.932 1.00 94.06 263 LEU A N 1
ATOM 2197 C CA . LEU A 1 263 ? 11.392 10.545 -14.800 1.00 94.06 263 LEU A CA 1
ATOM 2198 C C . LEU A 1 263 ? 11.798 11.985 -14.431 1.00 94.06 263 LEU A C 1
ATOM 2200 O O . LEU A 1 263 ? 11.746 12.838 -15.314 1.00 94.06 263 LEU A O 1
ATOM 2204 N N . PRO A 1 264 ? 12.179 12.296 -13.174 1.00 93.06 264 PRO A N 1
ATOM 2205 C CA . PRO A 1 264 ? 12.739 13.603 -12.834 1.00 93.06 264 PRO A CA 1
ATOM 2206 C C . PRO A 1 264 ? 14.214 13.806 -13.207 1.00 93.06 264 PRO A C 1
ATOM 2208 O O . PRO A 1 264 ? 14.731 14.880 -12.909 1.00 93.06 264 PRO A O 1
ATOM 2211 N N . LEU A 1 265 ? 14.911 12.807 -13.768 1.00 93.06 265 LEU A N 1
ATOM 2212 C CA . LEU A 1 265 ? 16.316 12.970 -14.148 1.00 93.06 265 LEU A CA 1
ATOM 2213 C C . LEU A 1 265 ? 16.473 14.046 -15.227 1.00 93.06 265 LEU A C 1
ATOM 2215 O O . LEU A 1 265 ? 15.678 14.142 -16.159 1.00 93.06 265 LEU A O 1
ATOM 2219 N N . THR A 1 266 ? 17.530 14.838 -15.084 1.00 92.94 266 THR A N 1
ATOM 2220 C CA . THR A 1 266 ? 17.922 15.915 -15.997 1.00 92.94 266 THR A CA 1
ATOM 2221 C C . THR A 1 266 ? 19.429 15.874 -16.224 1.00 92.94 266 THR A C 1
ATOM 2223 O O . THR A 1 266 ? 20.143 15.147 -15.534 1.00 92.94 266 THR A O 1
ATOM 2226 N N . GLU A 1 267 ? 19.928 16.692 -17.149 1.00 92.69 267 GLU A N 1
ATOM 2227 C CA . GLU A 1 267 ? 21.362 16.776 -17.452 1.00 92.69 267 GLU A CA 1
ATOM 2228 C C . GLU A 1 267 ? 22.191 17.168 -16.213 1.00 92.69 267 GLU A C 1
ATOM 2230 O O . GLU A 1 267 ? 23.327 16.738 -16.064 1.00 92.69 267 GLU A O 1
ATOM 2235 N N . TYR A 1 268 ? 21.602 17.885 -15.244 1.00 93.25 268 TYR A N 1
ATOM 2236 C CA . TYR A 1 268 ? 22.246 18.205 -13.958 1.00 93.25 268 TYR A CA 1
ATOM 2237 C C . TYR A 1 268 ? 22.576 16.979 -13.098 1.00 93.25 268 TYR A C 1
ATOM 2239 O O . TYR A 1 268 ? 23.389 17.055 -12.172 1.00 93.25 268 TYR A O 1
ATOM 2247 N N . ASN A 1 269 ? 21.919 15.851 -13.359 1.00 94.44 269 ASN A N 1
ATOM 2248 C CA . ASN A 1 269 ? 22.221 14.595 -12.692 1.00 94.44 269 ASN A CA 1
ATOM 2249 C C . ASN A 1 269 ? 23.435 13.895 -13.308 1.00 94.44 269 ASN A C 1
ATOM 2251 O O . ASN A 1 269 ? 23.902 12.929 -12.718 1.00 94.44 269 ASN A O 1
ATOM 2255 N N . ILE A 1 270 ? 23.944 14.350 -14.455 1.00 94.50 270 ILE A N 1
ATOM 2256 C CA . ILE A 1 270 ? 25.129 13.786 -15.095 1.00 94.50 270 ILE A CA 1
ATOM 2257 C C . ILE A 1 270 ? 26.373 14.458 -14.521 1.00 94.50 270 ILE A C 1
ATOM 2259 O O . ILE A 1 270 ? 26.569 15.664 -14.655 1.00 94.50 270 ILE A O 1
ATOM 2263 N N . GLN A 1 271 ? 27.212 13.671 -13.854 1.00 94.31 271 GLN A N 1
ATOM 2264 C CA . GLN A 1 271 ? 28.398 14.151 -13.147 1.00 94.31 271 GLN A CA 1
ATOM 2265 C C . GLN A 1 271 ? 29.554 13.169 -13.334 1.00 94.31 271 GLN A C 1
ATOM 2267 O O . GLN A 1 271 ? 29.332 11.975 -13.521 1.00 94.31 271 GLN A O 1
ATOM 2272 N N . TYR A 1 272 ? 30.790 13.657 -13.257 1.00 93.12 272 TYR A N 1
ATOM 2273 C CA . TYR A 1 272 ? 31.965 12.791 -13.188 1.00 93.12 272 TYR A CA 1
ATOM 2274 C C . TYR A 1 272 ? 32.280 12.474 -11.731 1.00 93.12 272 TYR A C 1
ATOM 2276 O O . TYR A 1 272 ? 32.374 13.383 -10.907 1.00 93.12 272 TYR A O 1
ATOM 2284 N N . HIS A 1 273 ? 32.463 11.194 -11.423 1.00 87.94 273 HIS A N 1
ATOM 2285 C CA . HIS A 1 273 ? 32.838 10.734 -10.091 1.00 87.94 273 HIS A CA 1
ATOM 2286 C C . HIS A 1 273 ? 34.079 9.837 -10.186 1.00 87.94 273 HIS A C 1
ATOM 2288 O O . HIS A 1 273 ? 34.114 8.969 -11.062 1.00 87.94 273 HIS A O 1
ATOM 2294 N N . PRO A 1 274 ? 35.098 10.020 -9.325 1.00 89.31 274 PRO A N 1
ATOM 2295 C CA . PRO A 1 274 ? 36.241 9.117 -9.295 1.00 89.31 274 PRO A CA 1
ATOM 2296 C C . PRO A 1 274 ? 35.817 7.735 -8.788 1.00 89.31 274 PRO A C 1
ATOM 2298 O O . PRO A 1 274 ? 35.036 7.631 -7.833 1.00 89.31 274 PRO A O 1
ATOM 2301 N N . ASP A 1 275 ? 36.335 6.688 -9.423 1.00 85.81 275 ASP A N 1
ATOM 2302 C CA . ASP A 1 275 ? 36.317 5.328 -8.888 1.00 85.81 275 ASP A CA 1
ATOM 2303 C C . ASP A 1 275 ? 37.476 5.100 -7.892 1.00 85.81 275 ASP A C 1
ATOM 2305 O O . ASP A 1 275 ? 38.181 6.033 -7.497 1.00 85.81 275 ASP A O 1
ATOM 2309 N N . LEU A 1 276 ? 37.647 3.855 -7.433 1.00 86.00 276 LEU A N 1
ATOM 2310 C CA . LEU A 1 276 ? 38.716 3.495 -6.493 1.00 86.00 276 LEU A CA 1
ATOM 2311 C C . LEU A 1 276 ? 40.120 3.569 -7.112 1.00 86.00 276 LEU A C 1
ATOM 2313 O O . LEU A 1 276 ? 41.087 3.687 -6.365 1.00 86.00 276 LEU A O 1
ATOM 2317 N N . ASP A 1 277 ? 40.217 3.539 -8.440 1.00 89.62 277 ASP A N 1
ATOM 2318 C CA . ASP A 1 277 ? 41.465 3.643 -9.198 1.00 89.62 277 ASP A CA 1
ATOM 2319 C C . ASP A 1 277 ? 41.739 5.097 -9.639 1.00 89.62 277 ASP A C 1
ATOM 2321 O O . ASP A 1 277 ? 42.641 5.358 -10.434 1.00 89.62 277 ASP A O 1
ATOM 2325 N N . HIS A 1 278 ? 40.977 6.058 -9.098 1.00 86.19 278 HIS A N 1
ATOM 2326 C CA . HIS A 1 278 ? 41.039 7.492 -9.392 1.00 86.19 278 HIS A CA 1
ATOM 2327 C C . HIS A 1 278 ? 40.676 7.881 -10.835 1.00 86.19 278 HIS A C 1
ATOM 2329 O O . HIS A 1 278 ? 40.922 9.021 -11.243 1.00 86.19 278 HIS A O 1
ATOM 2335 N N . ASN A 1 279 ? 40.023 6.996 -11.590 1.00 89.62 279 ASN A N 1
ATOM 2336 C CA . ASN A 1 279 ? 39.510 7.321 -12.917 1.00 89.62 279 ASN A CA 1
ATOM 2337 C C . ASN A 1 279 ? 38.159 8.032 -12.801 1.00 89.62 279 ASN A C 1
ATOM 2339 O O . ASN A 1 279 ? 37.243 7.576 -12.112 1.00 89.62 279 ASN A O 1
ATOM 2343 N N . LEU A 1 280 ? 38.012 9.161 -13.498 1.00 90.88 280 LEU A N 1
ATOM 2344 C CA . LEU A 1 280 ? 36.749 9.893 -13.548 1.00 90.88 280 LEU A CA 1
ATOM 2345 C C . LEU A 1 280 ? 35.759 9.172 -14.465 1.00 90.88 280 LEU A C 1
ATOM 2347 O O . LEU A 1 280 ? 35.922 9.158 -15.682 1.00 90.88 280 LEU A O 1
ATOM 2351 N N . THR A 1 281 ? 34.695 8.633 -13.877 1.00 90.88 281 THR A N 1
ATOM 2352 C CA . THR A 1 281 ? 33.616 7.960 -14.604 1.00 90.88 281 THR A CA 1
ATOM 2353 C C . THR A 1 281 ? 32.391 8.865 -14.680 1.00 90.88 281 THR A C 1
ATOM 2355 O O . THR A 1 281 ? 31.937 9.398 -13.664 1.00 90.88 281 THR A O 1
ATOM 2358 N N . LYS A 1 282 ? 31.825 9.033 -15.877 1.00 93.88 282 LYS A N 1
ATOM 2359 C CA . LYS A 1 282 ? 30.565 9.761 -16.075 1.00 93.88 282 LYS A CA 1
ATOM 2360 C C . LYS A 1 282 ? 29.410 8.946 -15.485 1.00 93.88 282 LYS A C 1
ATOM 2362 O O . LYS A 1 282 ? 29.285 7.755 -15.753 1.00 93.88 282 LYS A O 1
ATOM 2367 N N . CYS A 1 283 ? 28.578 9.566 -14.658 1.00 93.25 283 CYS A N 1
ATOM 2368 C CA . CYS A 1 283 ? 27.552 8.893 -13.866 1.00 93.25 283 CYS A CA 1
ATOM 2369 C C . CYS A 1 283 ? 26.259 9.707 -13.801 1.00 93.25 283 CYS A C 1
ATOM 2371 O O . CYS A 1 283 ? 26.291 10.935 -13.789 1.00 93.25 283 CYS A O 1
ATOM 2373 N N . PHE A 1 284 ? 25.128 9.024 -13.627 1.00 93.38 284 PHE A N 1
ATOM 2374 C CA . PHE A 1 284 ? 23.936 9.622 -13.035 1.00 93.38 284 PHE A CA 1
ATOM 2375 C C . PHE A 1 284 ? 24.056 9.637 -11.512 1.00 93.38 284 PHE A C 1
ATOM 2377 O O . PHE A 1 284 ? 24.206 8.584 -10.888 1.00 93.38 284 PHE A O 1
ATOM 2384 N N . VAL A 1 285 ? 23.914 10.820 -10.918 1.00 91.94 285 VAL A N 1
ATOM 2385 C CA . VAL A 1 285 ? 23.927 11.062 -9.474 1.00 91.94 285 VAL A CA 1
ATOM 2386 C C . VAL A 1 285 ? 22.615 11.725 -9.059 1.00 91.94 285 VAL A C 1
ATOM 2388 O O . VAL A 1 285 ? 22.240 12.800 -9.541 1.00 91.94 285 VAL A O 1
ATOM 2391 N N . PHE A 1 286 ? 21.869 11.064 -8.174 1.00 90.56 286 PHE A N 1
ATOM 2392 C CA . PHE A 1 286 ? 20.601 11.582 -7.660 1.00 90.56 286 PHE A CA 1
ATOM 2393 C C . PHE A 1 286 ? 20.222 10.972 -6.311 1.00 90.56 286 PHE A C 1
ATOM 2395 O O . PHE A 1 286 ? 20.585 9.849 -5.958 1.00 90.56 286 PHE A O 1
ATOM 2402 N N . THR A 1 287 ? 19.403 11.708 -5.563 1.00 86.81 287 THR A N 1
ATOM 2403 C CA . THR A 1 287 ? 18.942 11.288 -4.239 1.00 86.81 287 THR A CA 1
ATOM 2404 C C . THR A 1 287 ? 17.581 10.619 -4.320 1.00 86.81 287 THR A C 1
ATOM 2406 O O . THR A 1 287 ? 16.556 11.255 -4.572 1.00 86.81 287 THR A O 1
ATOM 2409 N N . GLN A 1 288 ? 17.540 9.331 -3.995 1.00 81.75 288 GLN A N 1
ATOM 2410 C CA . GLN A 1 288 ? 16.296 8.598 -3.829 1.00 81.75 288 GLN A CA 1
ATOM 2411 C C . GLN A 1 288 ? 15.662 8.948 -2.477 1.00 81.75 288 GLN A C 1
ATOM 2413 O O . GLN A 1 288 ? 16.130 8.526 -1.413 1.00 81.75 288 GLN A O 1
ATOM 2418 N N . LYS A 1 289 ? 14.552 9.689 -2.517 1.00 69.38 289 LYS A N 1
ATOM 2419 C CA . LYS A 1 289 ? 13.763 10.033 -1.328 1.00 69.38 289 LYS A CA 1
ATOM 2420 C C . LYS A 1 289 ? 12.812 8.887 -0.984 1.00 69.38 289 LYS A C 1
ATOM 2422 O O . LYS A 1 289 ? 11.730 8.758 -1.555 1.00 69.38 289 LYS A O 1
ATOM 2427 N N . LYS A 1 290 ? 13.171 8.053 -0.008 1.00 67.81 290 LYS A N 1
ATOM 2428 C CA . LYS A 1 290 ? 12.182 7.211 0.684 1.00 67.81 290 LYS A CA 1
ATOM 2429 C C . LYS A 1 290 ? 11.543 8.067 1.770 1.00 67.81 290 LYS A C 1
ATOM 2431 O O . LYS A 1 290 ? 12.201 8.928 2.338 1.00 67.81 290 LYS A O 1
ATOM 2436 N N . SER A 1 291 ? 10.270 7.823 2.094 1.00 57.25 291 SER A N 1
ATOM 2437 C CA . SER A 1 291 ? 9.512 8.649 3.053 1.00 57.25 291 SER A CA 1
ATOM 2438 C C . SER A 1 291 ? 10.167 8.830 4.428 1.00 57.25 291 SER A C 1
ATOM 2440 O O . SER A 1 291 ? 9.635 9.607 5.205 1.00 57.25 291 SER A O 1
ATOM 2442 N N . GLN A 1 292 ? 11.226 8.080 4.742 1.00 57.75 292 GLN A N 1
ATOM 2443 C CA . GLN A 1 292 ? 11.910 8.037 6.033 1.00 57.75 292 GLN A CA 1
ATOM 2444 C C . GLN A 1 292 ? 13.443 7.862 5.899 1.00 57.75 292 GLN A C 1
ATOM 2446 O O . GLN A 1 292 ? 14.104 7.551 6.877 1.00 57.75 292 GLN A O 1
ATOM 2451 N N . ASN A 1 293 ? 14.014 7.951 4.686 1.00 65.44 293 ASN A N 1
ATOM 2452 C CA . ASN A 1 293 ? 15.470 7.944 4.483 1.00 65.44 293 ASN A CA 1
ATOM 2453 C C . ASN A 1 293 ? 15.822 8.470 3.080 1.00 65.44 293 ASN A C 1
ATOM 2455 O O . ASN A 1 293 ? 15.129 8.161 2.105 1.00 65.44 293 ASN A O 1
ATOM 2459 N N . THR A 1 294 ? 16.917 9.207 2.962 1.00 71.94 294 THR A N 1
ATOM 2460 C CA . THR A 1 294 ? 17.485 9.650 1.687 1.00 71.94 294 THR A CA 1
ATOM 2461 C C . THR A 1 294 ? 18.734 8.843 1.392 1.00 71.94 294 THR A C 1
ATOM 2463 O O . THR A 1 294 ? 19.644 8.785 2.212 1.00 71.94 294 THR A O 1
ATOM 2466 N N . LYS A 1 295 ? 18.775 8.204 0.224 1.00 81.81 295 LYS A N 1
ATOM 2467 C CA . LYS A 1 295 ? 19.965 7.489 -0.238 1.00 81.81 295 LYS A CA 1
ATOM 2468 C C . LYS A 1 295 ? 20.426 8.101 -1.551 1.00 81.81 295 LYS A C 1
ATOM 2470 O O . LYS A 1 295 ? 19.627 8.177 -2.483 1.00 81.81 295 LYS A O 1
ATOM 2475 N N . GLU A 1 296 ? 21.688 8.495 -1.616 1.00 86.56 296 GLU A N 1
ATOM 2476 C CA . GLU A 1 296 ? 22.326 8.855 -2.876 1.00 86.56 296 GLU A CA 1
ATOM 2477 C C . GLU A 1 296 ? 22.546 7.602 -3.728 1.00 86.56 296 GLU A C 1
ATOM 2479 O O . GLU A 1 296 ? 22.914 6.528 -3.232 1.00 86.56 296 GLU A O 1
ATOM 2484 N N . ILE A 1 297 ? 22.228 7.726 -5.008 1.00 87.00 297 ILE A N 1
ATOM 2485 C CA . ILE A 1 297 ? 22.383 6.689 -6.013 1.00 87.00 297 ILE A CA 1
ATOM 2486 C C . ILE A 1 297 ? 23.347 7.231 -7.061 1.00 87.00 297 ILE A C 1
ATOM 2488 O O . ILE A 1 297 ? 23.111 8.301 -7.616 1.00 87.00 297 ILE A O 1
ATOM 2492 N N . VAL A 1 298 ? 24.406 6.464 -7.314 1.00 89.06 298 VAL A N 1
ATOM 2493 C CA . VAL A 1 298 ? 25.409 6.720 -8.348 1.00 89.06 298 VAL A CA 1
ATOM 2494 C C . VAL A 1 298 ? 25.365 5.546 -9.317 1.00 89.06 298 VAL A C 1
ATOM 2496 O O . VAL A 1 298 ? 25.484 4.392 -8.894 1.00 89.06 298 VAL A O 1
ATOM 2499 N N . ILE A 1 299 ? 25.118 5.826 -10.594 1.00 89.56 299 ILE A N 1
ATOM 2500 C CA . ILE A 1 299 ? 25.010 4.819 -11.657 1.00 89.56 299 ILE A CA 1
ATOM 2501 C C . ILE A 1 299 ? 25.929 5.239 -12.806 1.00 89.56 299 ILE A C 1
ATOM 2503 O O . ILE A 1 299 ? 25.696 6.309 -13.368 1.00 89.56 299 ILE A O 1
ATOM 2507 N N . PRO A 1 300 ? 26.942 4.431 -13.164 1.00 90.88 300 PRO A N 1
ATOM 2508 C CA . PRO A 1 300 ? 27.802 4.710 -14.310 1.00 90.88 300 PRO A CA 1
ATOM 2509 C C . PRO A 1 300 ? 27.004 4.828 -15.609 1.00 90.88 300 PRO A C 1
ATOM 2511 O O . PRO A 1 300 ? 26.045 4.084 -15.821 1.00 90.88 300 PRO A O 1
ATOM 2514 N N . ILE A 1 301 ? 27.410 5.762 -16.463 1.00 91.38 301 ILE A N 1
ATOM 2515 C CA . ILE A 1 301 ? 26.916 5.910 -17.829 1.00 91.38 301 ILE A CA 1
ATOM 2516 C C . ILE A 1 301 ? 27.874 5.129 -18.729 1.00 91.38 301 ILE A C 1
ATOM 2518 O O . ILE A 1 301 ? 29.017 5.534 -18.925 1.00 91.38 301 ILE A O 1
ATOM 2522 N N . ASP A 1 302 ? 27.418 3.971 -19.199 1.00 88.00 302 ASP A N 1
ATOM 2523 C CA . ASP A 1 302 ? 28.140 3.128 -20.150 1.00 88.00 302 ASP A CA 1
ATOM 2524 C C . ASP A 1 302 ? 27.769 3.477 -21.602 1.00 88.00 302 ASP A C 1
ATOM 2526 O O . ASP A 1 302 ? 26.915 4.328 -21.857 1.00 88.00 302 ASP A O 1
ATOM 2530 N N . GLU A 1 303 ? 28.404 2.807 -22.565 1.00 91.00 303 GLU A N 1
ATOM 2531 C CA . GLU A 1 303 ? 28.174 3.026 -24.001 1.00 91.00 303 GLU A CA 1
ATOM 2532 C C . GLU A 1 303 ? 26.697 2.860 -24.398 1.00 91.00 303 GLU A C 1
ATOM 2534 O O . GLU A 1 303 ? 26.190 3.590 -25.248 1.00 91.00 303 GLU A O 1
ATOM 2539 N N . VAL A 1 304 ? 25.982 1.933 -23.751 1.00 88.88 304 VAL A N 1
ATOM 2540 C CA . VAL A 1 304 ? 24.561 1.680 -24.026 1.00 88.88 304 VAL A CA 1
ATOM 2541 C C . VAL A 1 304 ? 23.710 2.860 -23.567 1.00 88.88 304 VAL A C 1
ATOM 2543 O O . VAL A 1 304 ? 22.797 3.283 -24.277 1.00 88.88 304 VAL A O 1
ATOM 2546 N N . ILE A 1 305 ? 23.988 3.400 -22.379 1.00 91.56 305 ILE A N 1
ATOM 2547 C CA . ILE A 1 305 ? 23.296 4.587 -21.878 1.00 91.56 305 ILE A CA 1
ATOM 2548 C C . ILE A 1 305 ? 23.643 5.814 -22.727 1.00 91.56 305 ILE A C 1
ATOM 2550 O O . ILE A 1 305 ? 22.715 6.550 -23.065 1.00 91.56 305 ILE A O 1
ATOM 2554 N N . GLU A 1 306 ? 24.915 6.019 -23.091 1.00 93.06 306 GLU A N 1
ATOM 2555 C CA . GLU A 1 306 ? 25.336 7.129 -23.965 1.00 93.06 306 GLU A CA 1
ATOM 2556 C C . GLU A 1 306 ? 24.567 7.119 -25.285 1.00 93.06 306 GLU A C 1
ATOM 2558 O O . GLU A 1 306 ? 24.013 8.142 -25.679 1.00 93.06 306 GLU A O 1
ATOM 2563 N N . GLU A 1 307 ? 24.442 5.959 -25.931 1.00 93.19 307 GLU A N 1
ATOM 2564 C CA . GLU A 1 307 ? 23.715 5.840 -27.197 1.00 93.19 307 GLU A CA 1
ATOM 2565 C C . GLU A 1 307 ? 22.226 6.209 -27.049 1.00 93.19 307 GLU A C 1
ATOM 2567 O O . GLU A 1 307 ? 21.650 6.863 -27.921 1.00 93.19 307 GLU A O 1
ATOM 2572 N N . ILE A 1 308 ? 21.593 5.859 -25.921 1.00 91.94 308 ILE A N 1
ATOM 2573 C CA . ILE A 1 308 ? 20.188 6.211 -25.643 1.00 91.94 308 ILE A CA 1
ATOM 2574 C C . ILE A 1 308 ? 20.008 7.730 -25.485 1.00 91.94 308 ILE A C 1
ATOM 2576 O O . ILE A 1 308 ? 18.970 8.269 -25.893 1.00 91.94 308 ILE A O 1
ATOM 2580 N N . ILE A 1 309 ? 20.987 8.411 -24.879 1.00 92.62 309 ILE A N 1
ATOM 2581 C CA . ILE A 1 309 ? 20.924 9.843 -24.537 1.00 92.62 309 ILE A CA 1
ATOM 2582 C C . ILE A 1 309 ? 21.746 10.732 -25.478 1.00 92.62 309 ILE A C 1
ATOM 2584 O O . ILE A 1 309 ? 21.891 11.920 -25.203 1.00 92.62 309 ILE A O 1
ATOM 2588 N N . LYS A 1 310 ? 22.253 10.200 -26.597 1.00 91.75 310 LYS A N 1
ATOM 2589 C CA . LYS A 1 310 ? 23.121 10.934 -27.535 1.00 91.75 310 LYS A CA 1
ATOM 2590 C C . LYS A 1 310 ? 22.492 12.216 -28.093 1.00 91.75 310 LYS A C 1
ATOM 2592 O O . LYS A 1 310 ? 23.189 13.198 -28.313 1.00 91.75 310 LYS A O 1
ATOM 2597 N N . ASP A 1 311 ? 21.167 12.220 -28.265 1.00 88.38 311 ASP A N 1
ATOM 2598 C CA . ASP A 1 311 ? 20.393 13.391 -28.709 1.00 88.38 311 ASP A CA 1
ATOM 2599 C C . ASP A 1 311 ? 19.843 14.218 -27.525 1.00 88.38 311 ASP A C 1
ATOM 2601 O O . ASP A 1 311 ? 18.898 14.992 -27.687 1.00 88.38 311 ASP A O 1
ATOM 2605 N N . GLY A 1 312 ? 20.375 14.001 -26.321 1.00 89.81 312 GLY A N 1
ATOM 2606 C CA . GLY A 1 312 ? 19.882 14.533 -25.053 1.00 89.81 312 GLY A CA 1
ATOM 2607 C C . GLY A 1 312 ? 18.972 13.567 -24.288 1.00 89.81 312 GLY A C 1
ATOM 2608 O O . GLY A 1 312 ? 18.449 12.578 -24.827 1.00 89.81 312 GLY A O 1
ATOM 2609 N N . LEU A 1 313 ? 18.764 13.867 -23.003 1.00 92.94 313 LEU A N 1
ATOM 2610 C CA . LEU A 1 313 ? 17.834 13.122 -22.160 1.00 92.94 313 LEU A CA 1
ATOM 2611 C C . LEU A 1 313 ? 16.390 13.169 -22.688 1.00 92.94 313 LEU A C 1
ATOM 2613 O O . LEU A 1 313 ? 15.960 14.160 -23.286 1.00 92.94 313 LEU A O 1
ATOM 2617 N N . PRO A 1 314 ? 15.586 12.121 -22.423 1.00 93.88 314 PRO A N 1
ATOM 2618 C CA . PRO A 1 314 ? 14.193 12.114 -22.835 1.00 93.88 314 PRO A CA 1
ATOM 2619 C C . PRO A 1 314 ? 13.412 13.241 -22.135 1.00 93.88 314 PRO A C 1
ATOM 2621 O O . PRO A 1 314 ? 13.593 13.514 -20.949 1.00 93.88 314 PRO A O 1
ATOM 2624 N N . THR A 1 315 ? 12.495 13.888 -22.854 1.00 94.31 315 THR A N 1
ATOM 2625 C CA . THR A 1 315 ? 11.692 14.996 -22.318 1.00 94.31 315 THR A CA 1
ATOM 2626 C C . THR A 1 315 ? 10.802 14.549 -21.145 1.00 94.31 315 THR A C 1
ATOM 2628 O O . THR A 1 315 ? 10.282 13.420 -21.161 1.00 94.31 315 THR A O 1
ATOM 2631 N N . PRO A 1 316 ? 10.554 15.419 -20.145 1.00 94.12 316 PRO A N 1
ATOM 2632 C CA . PRO A 1 316 ? 9.744 15.076 -18.981 1.00 94.12 316 PRO A CA 1
ATOM 2633 C C . PRO A 1 316 ? 8.342 14.570 -19.337 1.00 94.12 316 PRO A C 1
ATOM 2635 O O . PRO A 1 316 ? 7.622 15.144 -20.154 1.00 94.12 316 PRO A O 1
ATOM 2638 N N . ILE A 1 317 ? 7.922 13.501 -18.666 1.00 95.62 317 ILE A N 1
ATOM 2639 C CA . ILE A 1 317 ? 6.601 12.890 -18.826 1.00 95.62 317 ILE A CA 1
ATOM 2640 C C . ILE A 1 317 ? 6.040 12.522 -17.454 1.00 95.62 317 ILE A C 1
ATOM 2642 O O . ILE A 1 317 ? 6.784 12.216 -16.528 1.00 95.62 317 ILE A O 1
ATOM 2646 N N . SER A 1 318 ? 4.717 12.558 -17.289 1.00 95.81 318 SER A N 1
ATOM 2647 C CA . SER A 1 318 ? 4.096 12.116 -16.038 1.00 95.81 318 SER A CA 1
ATOM 2648 C C . SER A 1 318 ? 4.020 10.591 -15.952 1.00 95.81 318 SER A C 1
ATOM 2650 O O . SER A 1 318 ? 3.806 9.917 -16.961 1.00 95.81 318 SER A O 1
ATOM 2652 N N . ASP A 1 319 ? 4.074 10.040 -14.734 1.00 94.31 319 ASP A N 1
ATOM 2653 C CA . ASP A 1 319 ? 3.899 8.602 -14.476 1.00 94.31 319 ASP A CA 1
ATOM 2654 C C . ASP A 1 319 ? 2.664 8.019 -15.180 1.00 94.31 319 ASP A C 1
ATOM 2656 O O . ASP A 1 319 ? 2.696 6.899 -15.695 1.00 94.31 319 ASP A O 1
ATOM 2660 N N . GLN A 1 320 ? 1.554 8.763 -15.195 1.00 94.25 320 GLN A N 1
ATOM 2661 C CA . GLN A 1 320 ? 0.320 8.320 -15.838 1.00 94.25 320 GLN A CA 1
ATOM 2662 C C . GLN A 1 320 ? 0.484 8.233 -17.359 1.00 94.25 320 GLN A C 1
ATOM 2664 O O . GLN A 1 320 ? 0.141 7.204 -17.939 1.00 94.25 320 GLN A O 1
ATOM 2669 N N . ARG A 1 321 ? 1.031 9.277 -17.994 1.00 96.50 321 ARG A N 1
ATOM 2670 C CA . ARG A 1 321 ? 1.243 9.296 -19.447 1.00 96.50 321 ARG A CA 1
ATOM 2671 C C . ARG A 1 321 ? 2.275 8.264 -19.879 1.00 96.50 321 ARG A C 1
ATOM 2673 O O . ARG A 1 321 ? 2.023 7.550 -20.840 1.00 96.50 321 ARG A O 1
ATOM 2680 N N . PHE A 1 322 ? 3.356 8.099 -19.118 1.00 97.25 322 PHE A N 1
ATOM 2681 C CA . PHE A 1 322 ? 4.334 7.037 -19.348 1.00 97.25 322 PHE A CA 1
ATOM 2682 C C . PHE A 1 322 ? 3.664 5.657 -19.363 1.00 97.25 322 PHE A C 1
ATOM 2684 O O . PHE A 1 322 ? 3.889 4.866 -20.270 1.00 97.25 322 PHE A O 1
ATOM 2691 N N . ASN A 1 323 ? 2.787 5.370 -18.392 1.00 96.06 323 ASN A N 1
ATOM 2692 C CA . ASN A 1 323 ? 2.037 4.112 -18.357 1.00 96.06 323 ASN A CA 1
ATOM 2693 C C . ASN A 1 323 ? 1.091 3.939 -19.553 1.00 96.06 323 ASN A C 1
ATOM 2695 O O . ASN A 1 323 ? 0.974 2.833 -20.072 1.00 96.06 323 ASN A O 1
ATOM 2699 N N . GLU A 1 324 ? 0.380 4.994 -19.950 1.00 96.56 324 GLU A N 1
ATOM 2700 C CA . GLU A 1 324 ? -0.539 4.965 -21.093 1.00 96.56 324 GLU A CA 1
ATOM 2701 C C . GLU A 1 324 ? 0.220 4.674 -22.396 1.00 96.56 324 GLU A C 1
ATOM 2703 O O . GLU A 1 324 ? -0.104 3.709 -23.089 1.00 96.56 324 GLU A O 1
ATOM 2708 N N . TYR A 1 325 ? 1.283 5.431 -22.669 1.00 97.81 325 TYR A N 1
ATOM 2709 C CA . TYR A 1 325 ? 2.086 5.304 -23.886 1.00 97.81 325 TYR A CA 1
ATOM 2710 C C . TYR A 1 325 ? 2.913 4.014 -23.914 1.00 97.81 325 TYR A C 1
ATOM 2712 O O . TYR A 1 325 ? 3.025 3.381 -24.959 1.00 97.81 325 TYR A O 1
ATOM 2720 N N . LEU A 1 326 ? 3.428 3.543 -22.772 1.00 97.31 326 LEU A N 1
ATOM 2721 C CA . LEU A 1 326 ? 4.149 2.268 -22.717 1.00 97.31 326 LEU A CA 1
ATOM 2722 C C . LEU A 1 326 ? 3.237 1.089 -23.081 1.00 97.31 326 LEU A C 1
ATOM 2724 O O . LEU A 1 326 ? 3.681 0.149 -23.738 1.00 97.31 326 LEU A O 1
ATOM 2728 N N . LYS A 1 327 ? 1.960 1.127 -22.682 1.00 97.56 327 LYS A N 1
ATOM 2729 C CA . LYS A 1 327 ? 0.985 0.102 -23.084 1.00 97.56 327 LYS A CA 1
ATOM 2730 C C . LYS A 1 327 ? 0.702 0.134 -24.578 1.00 97.56 327 LYS A C 1
ATOM 2732 O O . LYS A 1 327 ? 0.526 -0.928 -25.165 1.00 97.56 327 LYS A O 1
ATOM 2737 N N . GLU A 1 328 ? 0.654 1.324 -25.168 1.00 97.81 328 GLU A N 1
ATOM 2738 C CA . GLU A 1 328 ? 0.493 1.509 -26.610 1.00 97.81 328 GLU A CA 1
ATOM 2739 C C . GLU A 1 328 ? 1.685 0.926 -27.373 1.00 97.81 328 GLU A C 1
ATOM 2741 O O . GLU A 1 328 ? 1.488 0.066 -28.227 1.00 97.81 328 GLU A O 1
ATOM 2746 N N . ILE A 1 329 ? 2.911 1.264 -26.963 1.00 98.06 329 ILE A N 1
ATOM 2747 C CA . ILE A 1 329 ? 4.151 0.700 -27.520 1.00 98.06 329 ILE A CA 1
ATOM 2748 C C . ILE A 1 329 ? 4.163 -0.827 -27.395 1.00 98.06 329 ILE A C 1
ATOM 2750 O O . ILE A 1 329 ? 4.407 -1.526 -28.371 1.00 98.06 329 ILE A O 1
ATOM 2754 N N . CYS A 1 330 ? 3.841 -1.372 -26.217 1.00 97.75 330 CYS A N 1
ATOM 2755 C CA . CYS A 1 330 ? 3.807 -2.824 -26.021 1.00 97.75 330 CYS A CA 1
ATOM 2756 C C . CYS A 1 330 ? 2.732 -3.511 -26.875 1.00 97.75 330 CYS A C 1
ATOM 2758 O O . CYS A 1 330 ? 2.898 -4.665 -27.260 1.00 97.75 330 CYS A O 1
ATOM 2760 N N . LYS A 1 331 ? 1.616 -2.826 -27.146 1.00 98.12 331 LYS A N 1
ATOM 2761 C CA . LYS A 1 331 ? 0.570 -3.330 -28.036 1.00 98.12 331 LYS A CA 1
ATOM 2762 C C . LYS A 1 331 ? 1.051 -3.339 -29.490 1.00 98.12 331 LYS A C 1
ATOM 2764 O O . LYS A 1 331 ? 0.825 -4.332 -30.167 1.00 98.12 331 LYS A O 1
ATOM 2769 N N . MET A 1 332 ? 1.716 -2.272 -29.941 1.00 97.88 332 MET A N 1
ATOM 2770 C CA . MET A 1 332 ? 2.320 -2.182 -31.279 1.00 97.88 332 MET A CA 1
ATOM 2771 C C . MET A 1 332 ? 3.437 -3.215 -31.480 1.00 97.88 332 MET A C 1
ATOM 2773 O O . MET A 1 332 ? 3.553 -3.778 -32.556 1.00 97.88 332 MET A O 1
ATOM 2777 N N . ALA A 1 333 ? 4.203 -3.517 -30.429 1.00 97.50 333 ALA A N 1
ATOM 2778 C CA . ALA A 1 333 ? 5.229 -4.560 -30.418 1.00 97.50 333 ALA A CA 1
ATOM 2779 C C . ALA A 1 333 ? 4.666 -5.994 -30.272 1.00 97.50 333 ALA A C 1
ATOM 2781 O O . ALA A 1 333 ? 5.430 -6.931 -30.041 1.00 97.50 333 ALA A O 1
ATOM 2782 N N . GLU A 1 334 ? 3.341 -6.171 -30.349 1.00 97.38 334 GLU A N 1
ATOM 2783 C CA . GLU A 1 334 ? 2.655 -7.472 -30.275 1.00 97.38 334 GLU A CA 1
ATOM 2784 C C . GLU A 1 334 ? 2.980 -8.272 -28.997 1.00 97.38 334 GLU A C 1
ATOM 2786 O O . GLU A 1 334 ? 3.193 -9.487 -29.001 1.00 97.38 334 GLU A O 1
ATOM 2791 N N . ILE A 1 335 ? 3.044 -7.584 -27.854 1.00 97.06 335 ILE A N 1
ATOM 2792 C CA . ILE A 1 335 ? 3.284 -8.203 -26.542 1.00 97.06 335 ILE A CA 1
ATOM 2793 C C . ILE A 1 335 ? 1.932 -8.586 -25.926 1.00 97.06 335 ILE A C 1
ATOM 2795 O O . ILE A 1 335 ? 1.424 -7.959 -24.990 1.00 97.06 335 ILE A O 1
ATOM 2799 N N . ASP A 1 336 ? 1.296 -9.612 -26.477 1.00 96.38 336 ASP A N 1
ATOM 2800 C CA . ASP A 1 336 ? -0.112 -9.939 -26.228 1.00 96.38 336 ASP A CA 1
ATOM 2801 C C . ASP A 1 336 ? -0.348 -11.287 -25.528 1.00 96.38 336 ASP A C 1
ATOM 2803 O O . ASP A 1 336 ? -1.493 -11.612 -25.208 1.00 96.38 336 ASP A O 1
ATOM 2807 N N . ARG A 1 337 ? 0.720 -12.018 -25.177 1.00 94.62 337 ARG A N 1
ATOM 2808 C CA . ARG A 1 337 ? 0.643 -13.322 -24.498 1.00 94.62 337 ARG A CA 1
ATOM 2809 C C . ARG A 1 337 ? -0.393 -13.324 -23.356 1.00 94.62 337 ARG A C 1
ATOM 2811 O O . ARG A 1 337 ? -0.246 -12.537 -22.409 1.00 94.62 337 ARG A O 1
ATOM 2818 N N . PRO A 1 338 ? -1.378 -14.245 -23.356 1.00 96.12 338 PRO A N 1
ATOM 2819 C CA . PRO A 1 338 ? -2.365 -14.354 -22.286 1.00 96.12 338 PRO A CA 1
ATOM 2820 C C . PRO A 1 338 ? -1.697 -14.536 -20.921 1.00 96.12 338 PRO A C 1
ATOM 2822 O O . PRO A 1 338 ? -1.011 -15.525 -20.657 1.00 96.12 338 PRO A O 1
ATOM 2825 N N . THR A 1 339 ? -1.881 -13.553 -20.045 1.00 94.06 339 THR A N 1
ATOM 2826 C CA . THR A 1 339 ? -1.185 -13.470 -18.762 1.00 94.06 339 THR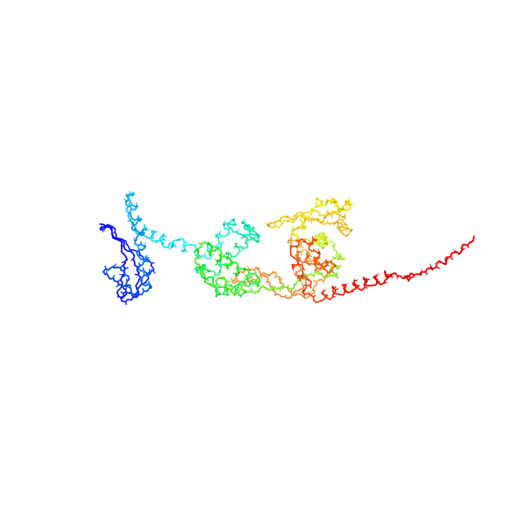 A CA 1
ATOM 2827 C C . THR A 1 339 ? -2.186 -13.219 -17.641 1.00 94.06 339 THR A C 1
ATOM 2829 O O . THR A 1 339 ? -3.065 -12.365 -17.741 1.00 94.06 339 THR A O 1
ATOM 2832 N N . LYS A 1 340 ? -2.064 -13.970 -16.541 1.00 92.44 340 LYS A N 1
ATOM 2833 C CA . LYS A 1 340 ? -2.892 -13.759 -15.349 1.00 92.44 340 LYS A CA 1
ATOM 2834 C C . LYS A 1 340 ? -2.447 -12.487 -14.625 1.00 92.44 340 LYS A C 1
ATOM 2836 O O . LYS A 1 340 ? -1.278 -12.352 -14.267 1.00 92.44 340 LYS A O 1
ATOM 2841 N N . GLY A 1 341 ? -3.383 -11.589 -14.354 1.00 91.75 341 GLY A N 1
ATOM 2842 C CA . GLY A 1 341 ? -3.123 -10.334 -13.655 1.00 91.75 341 GLY A CA 1
ATOM 2843 C C . GLY A 1 341 ? -4.415 -9.639 -13.250 1.00 91.75 341 GLY A C 1
ATOM 2844 O O . GLY A 1 341 ? -5.473 -10.261 -13.220 1.00 91.75 341 GLY A O 1
ATOM 2845 N N . ALA A 1 342 ? -4.333 -8.350 -12.926 1.00 91.88 342 ALA A N 1
ATOM 2846 C CA . ALA A 1 342 ? -5.504 -7.540 -12.621 1.00 91.88 342 ALA A CA 1
ATOM 2847 C C . ALA A 1 342 ? -5.420 -6.183 -13.318 1.00 91.88 342 ALA A C 1
ATOM 2849 O O . ALA A 1 342 ? -4.362 -5.553 -13.314 1.00 91.88 342 ALA A O 1
ATOM 2850 N N . ILE A 1 343 ? -6.545 -5.720 -13.863 1.00 92.38 343 ILE A N 1
ATOM 2851 C CA . ILE A 1 343 ? -6.668 -4.381 -14.453 1.00 92.38 343 ILE A CA 1
ATOM 2852 C C . ILE A 1 343 ? -7.748 -3.575 -13.742 1.00 92.38 343 ILE A C 1
ATOM 2854 O O . ILE A 1 343 ? -8.732 -4.126 -13.248 1.00 92.38 343 ILE A O 1
ATOM 2858 N N . SER A 1 344 ? -7.559 -2.259 -13.689 1.00 92.06 344 SER A N 1
ATOM 2859 C CA . SER A 1 344 ? -8.547 -1.344 -13.122 1.00 92.06 344 SER A CA 1
ATOM 2860 C C . SER A 1 344 ? -9.696 -1.156 -14.110 1.00 92.06 344 SER A C 1
ATOM 2862 O O . SER A 1 344 ? -9.485 -0.653 -15.213 1.00 92.06 344 SER A O 1
ATOM 2864 N N . LYS A 1 345 ? -10.908 -1.557 -13.722 1.00 93.00 345 LYS A N 1
ATOM 2865 C CA . LYS A 1 345 ? -12.146 -1.320 -14.472 1.00 93.00 345 LYS A CA 1
ATOM 2866 C C . LYS A 1 345 ? -13.139 -0.547 -13.619 1.00 93.00 345 LYS A C 1
ATOM 2868 O O . LYS A 1 345 ? -13.181 -0.690 -12.397 1.00 93.00 345 LYS A O 1
ATOM 2873 N N . THR A 1 346 ? -13.955 0.264 -14.277 1.00 94.94 346 THR A N 1
ATOM 2874 C CA . THR A 1 346 ? -15.124 0.875 -13.648 1.00 94.94 346 THR A CA 1
ATOM 2875 C C . THR A 1 346 ? -16.255 -0.145 -13.649 1.00 94.94 346 THR A C 1
ATOM 2877 O O . THR A 1 346 ? -16.668 -0.591 -14.714 1.00 94.94 346 THR A O 1
ATOM 2880 N N . ILE A 1 347 ? -16.739 -0.506 -12.465 1.00 93.44 347 ILE A N 1
ATOM 2881 C CA . ILE A 1 347 ? -17.900 -1.375 -12.266 1.00 93.44 347 ILE A CA 1
ATOM 2882 C C . ILE A 1 347 ? -18.964 -0.648 -11.455 1.00 93.44 347 ILE A C 1
ATOM 2884 O O . ILE A 1 347 ? -18.669 0.321 -10.750 1.00 93.44 347 ILE A O 1
ATOM 2888 N N . GLU A 1 348 ? -20.198 -1.113 -11.550 1.00 93.56 348 GLU A N 1
ATOM 2889 C CA . GLU A 1 348 ? -21.315 -0.573 -10.790 1.00 93.56 348 GLU A CA 1
ATOM 2890 C C . GLU A 1 348 ? -21.519 -1.363 -9.494 1.00 93.56 348 GLU A C 1
ATOM 2892 O O . GLU A 1 348 ? -21.542 -2.592 -9.497 1.00 93.56 348 GLU A O 1
ATOM 2897 N N . ILE A 1 349 ? -21.607 -0.650 -8.370 1.00 90.56 349 ILE A N 1
ATOM 2898 C CA . ILE A 1 349 ? -21.851 -1.216 -7.039 1.00 90.56 349 ILE A CA 1
ATOM 2899 C C . ILE A 1 349 ? -22.890 -0.331 -6.359 1.00 90.56 349 ILE A C 1
ATOM 2901 O O . ILE A 1 349 ? -22.647 0.867 -6.190 1.00 90.56 349 ILE A O 1
ATOM 2905 N N . ASP A 1 350 ? -24.024 -0.910 -5.962 1.00 87.81 350 ASP A N 1
ATOM 2906 C CA . ASP A 1 350 ? -25.153 -0.186 -5.359 1.00 87.81 350 ASP A CA 1
ATOM 2907 C C . ASP A 1 350 ? -25.577 1.051 -6.197 1.00 87.81 350 ASP A C 1
ATOM 2909 O O . ASP A 1 350 ? -25.708 2.155 -5.662 1.00 87.81 350 ASP A O 1
ATOM 2913 N N . GLY A 1 351 ? -25.685 0.915 -7.526 1.00 88.62 351 GLY A N 1
ATOM 2914 C CA . GLY A 1 351 ? -26.064 2.019 -8.425 1.00 88.62 351 GLY A CA 1
ATOM 2915 C C . GLY A 1 351 ? -24.981 3.086 -8.652 1.00 88.62 351 GLY A C 1
ATOM 2916 O O . GLY A 1 351 ? -25.250 4.151 -9.206 1.00 88.62 351 GLY A O 1
ATOM 2917 N N . LYS A 1 352 ? -23.744 2.870 -8.172 1.00 90.75 352 LYS A N 1
ATOM 2918 C CA . LYS A 1 352 ? -22.640 3.842 -8.273 1.00 90.75 352 LYS A CA 1
ATOM 2919 C C . LYS A 1 352 ? -21.443 3.258 -9.013 1.00 90.75 352 LYS A C 1
ATOM 2921 O O . LYS A 1 352 ? -20.924 2.203 -8.650 1.00 90.75 352 LYS A O 1
ATOM 2926 N N . LYS A 1 353 ? -20.923 4.008 -9.989 1.00 93.50 353 LYS A N 1
ATOM 2927 C CA . LYS A 1 353 ? -19.688 3.674 -10.715 1.00 93.50 353 LYS A CA 1
ATOM 2928 C C . LYS A 1 353 ? -18.466 3.786 -9.794 1.00 93.50 353 LYS A C 1
ATOM 2930 O O . LYS A 1 353 ? -18.214 4.828 -9.182 1.00 93.50 353 LYS A O 1
ATOM 2935 N N . ARG A 1 354 ? -17.687 2.709 -9.691 1.00 92.19 354 ARG A N 1
ATOM 2936 C CA . ARG A 1 354 ? -16.481 2.593 -8.857 1.00 92.19 354 ARG A CA 1
ATOM 2937 C C . ARG A 1 354 ? -15.365 1.907 -9.635 1.00 92.19 354 ARG A C 1
ATOM 2939 O O . ARG A 1 354 ? -15.591 0.897 -10.288 1.00 92.19 354 ARG A O 1
ATOM 2946 N N . LYS A 1 355 ? -14.135 2.412 -9.518 1.00 93.38 355 LYS A N 1
ATOM 2947 C CA . LYS A 1 355 ? -12.952 1.718 -10.048 1.00 93.38 355 LYS A CA 1
ATOM 2948 C C . LYS A 1 355 ? -12.545 0.574 -9.114 1.00 93.38 355 LYS A C 1
ATOM 2950 O O . LYS A 1 355 ? -12.417 0.783 -7.900 1.00 93.38 355 LYS A O 1
ATOM 2955 N N . ARG A 1 356 ? -12.337 -0.618 -9.675 1.00 93.44 356 ARG A N 1
ATOM 2956 C CA . ARG A 1 356 ? -11.848 -1.825 -8.992 1.00 93.44 356 ARG A CA 1
ATOM 2957 C C . ARG A 1 356 ? -10.839 -2.562 -9.856 1.00 93.44 356 ARG A C 1
ATOM 2959 O O . ARG A 1 356 ? -10.952 -2.575 -11.075 1.00 93.44 356 ARG A O 1
ATOM 2966 N N . ASN A 1 357 ? -9.867 -3.192 -9.204 1.00 91.94 357 ASN A N 1
ATOM 2967 C CA . ASN A 1 357 ? -8.926 -4.078 -9.876 1.00 91.94 357 ASN A CA 1
ATOM 2968 C C . ASN A 1 357 ? -9.569 -5.457 -10.014 1.00 91.94 357 ASN A C 1
ATOM 2970 O O . ASN A 1 357 ? -9.870 -6.089 -9.003 1.00 91.94 357 ASN A O 1
ATOM 2974 N N . ILE A 1 358 ? -9.777 -5.901 -11.250 1.00 91.19 358 ILE A N 1
ATOM 2975 C CA . ILE A 1 358 ? -10.426 -7.173 -11.563 1.00 91.19 358 ILE A CA 1
ATOM 2976 C C . ILE A 1 358 ? -9.364 -8.171 -12.000 1.00 91.19 358 ILE A C 1
ATOM 2978 O O . ILE A 1 358 ? -8.714 -7.976 -13.030 1.00 91.19 358 ILE A O 1
ATOM 2982 N N . GLU A 1 359 ? -9.201 -9.230 -11.210 1.00 91.31 359 GLU A N 1
ATOM 2983 C CA . GLU A 1 359 ? -8.338 -10.360 -11.550 1.00 91.31 359 GLU A CA 1
ATOM 2984 C C . GLU A 1 359 ? -8.892 -11.111 -12.769 1.00 91.31 359 GLU A C 1
ATOM 2986 O O . GLU A 1 359 ? -10.100 -11.289 -12.909 1.00 91.31 359 GLU A O 1
ATOM 2991 N N . GLY A 1 360 ? -8.009 -11.543 -13.663 1.00 92.56 360 GLY A N 1
ATOM 2992 C CA . GLY A 1 360 ? -8.375 -12.245 -14.888 1.00 92.56 360 GLY A CA 1
ATOM 2993 C C . GLY A 1 360 ? -7.152 -12.616 -15.719 1.00 92.56 360 GLY A C 1
ATOM 2994 O O . GLY A 1 360 ? -6.011 -12.461 -15.273 1.00 92.56 360 GLY A O 1
ATOM 2995 N N . VAL A 1 361 ? -7.397 -13.113 -16.927 1.00 95.25 361 VAL A N 1
ATOM 2996 C CA . VAL A 1 361 ? -6.368 -13.325 -17.949 1.00 95.25 361 VAL A CA 1
ATOM 2997 C C . VAL A 1 361 ? -6.525 -12.226 -18.988 1.00 95.25 361 VAL A C 1
ATOM 2999 O O . VAL A 1 361 ? -7.619 -12.012 -19.503 1.00 95.25 361 VAL A O 1
ATOM 3002 N N . TYR A 1 362 ? -5.437 -11.514 -19.254 1.00 96.31 362 TYR A N 1
ATOM 3003 C CA . TYR A 1 362 ? -5.410 -10.374 -20.162 1.00 96.31 362 TYR A CA 1
ATOM 3004 C C . TYR A 1 362 ? -4.195 -10.481 -21.085 1.00 96.31 362 TYR A C 1
ATOM 3006 O O . TYR A 1 362 ? -3.189 -11.079 -20.682 1.00 96.31 362 TYR A O 1
ATOM 3014 N N . PRO A 1 363 ? -4.245 -9.880 -22.283 1.00 97.25 363 PRO A N 1
ATOM 3015 C CA . PRO A 1 363 ? -3.048 -9.649 -23.072 1.00 97.25 363 PRO A CA 1
ATOM 3016 C C . PRO A 1 363 ? -1.979 -8.945 -22.238 1.00 97.25 363 PRO A C 1
ATOM 3018 O O . PRO A 1 363 ? -2.278 -7.997 -21.501 1.00 97.25 363 PRO A O 1
ATOM 3021 N N . LYS A 1 364 ? -0.735 -9.417 -22.329 1.00 96.69 364 LYS A N 1
ATOM 3022 C CA . LYS A 1 364 ? 0.351 -8.988 -21.440 1.00 96.69 364 LYS A CA 1
ATOM 3023 C C . LYS A 1 364 ? 0.541 -7.470 -21.424 1.00 96.69 364 LYS A C 1
ATOM 3025 O O . LYS A 1 364 ? 0.660 -6.912 -20.331 1.00 96.69 364 LYS A O 1
ATOM 3030 N N . TRP A 1 365 ? 0.463 -6.800 -22.578 1.00 97.38 365 TRP A N 1
ATOM 3031 C CA . TRP A 1 365 ? 0.555 -5.340 -22.701 1.00 97.38 365 TRP A CA 1
ATOM 3032 C C . TRP A 1 365 ? -0.425 -4.593 -21.781 1.00 97.38 365 TRP A C 1
ATOM 3034 O O . TRP A 1 365 ? -0.068 -3.564 -21.213 1.00 97.38 365 TRP A O 1
ATOM 3044 N N . GLN A 1 366 ? -1.628 -5.123 -21.519 1.00 96.69 366 GLN A N 1
ATOM 3045 C CA . GLN A 1 366 ? -2.610 -4.473 -20.634 1.00 96.69 366 GLN A CA 1
ATOM 3046 C C . GLN A 1 366 ? -2.165 -4.429 -19.169 1.00 96.69 366 GLN A C 1
ATOM 3048 O O . GLN A 1 366 ? -2.611 -3.560 -18.405 1.00 96.69 366 GLN A O 1
ATOM 3053 N N . LEU A 1 367 ? -1.301 -5.367 -18.785 1.00 95.25 367 LEU A N 1
ATOM 3054 C CA . LEU A 1 367 ? -0.791 -5.548 -17.432 1.00 95.25 367 LEU A CA 1
ATOM 3055 C C . LEU A 1 367 ? 0.561 -4.858 -17.210 1.00 95.25 367 LEU A C 1
ATOM 3057 O O . LEU A 1 367 ? 1.033 -4.796 -16.071 1.00 95.25 367 LEU A O 1
ATOM 3061 N N . ILE A 1 368 ? 1.186 -4.343 -18.272 1.00 94.44 368 ILE A N 1
ATOM 3062 C CA . ILE A 1 368 ? 2.432 -3.586 -18.179 1.00 94.44 368 ILE A CA 1
ATOM 3063 C C . ILE A 1 368 ? 2.166 -2.266 -17.457 1.00 94.44 368 ILE A C 1
ATOM 3065 O O . ILE A 1 368 ? 1.181 -1.572 -17.700 1.00 94.44 368 ILE A O 1
ATOM 3069 N N . THR A 1 369 ? 3.046 -1.939 -16.521 1.00 92.31 369 THR A N 1
ATOM 3070 C CA . THR A 1 369 ? 3.049 -0.665 -15.808 1.00 92.31 369 THR A CA 1
ATOM 3071 C C . THR A 1 369 ? 4.484 -0.169 -15.680 1.00 92.31 369 THR A C 1
ATOM 3073 O O . THR A 1 369 ? 5.433 -0.921 -15.900 1.00 92.31 369 THR A O 1
ATOM 3076 N N . SER A 1 370 ? 4.666 1.055 -15.210 1.00 90.62 370 SER A N 1
ATOM 3077 C CA . SER A 1 370 ? 5.960 1.614 -14.837 1.00 90.62 370 SER A CA 1
ATOM 3078 C C . SER A 1 370 ? 6.689 0.768 -13.793 1.00 90.62 370 SER A C 1
ATOM 3080 O O . SER A 1 370 ? 7.913 0.744 -13.746 1.00 90.62 370 SER A O 1
ATOM 3082 N N . HIS A 1 371 ? 5.967 -0.005 -12.978 1.00 87.62 371 HIS A N 1
ATOM 3083 C CA . HIS A 1 371 ? 6.599 -0.949 -12.065 1.00 87.62 371 HIS A CA 1
ATOM 3084 C C . HIS A 1 371 ? 7.086 -2.230 -12.765 1.00 87.62 371 HIS A C 1
ATOM 3086 O O . HIS A 1 371 ? 8.022 -2.869 -12.283 1.00 87.62 371 HIS A O 1
ATOM 3092 N N . THR A 1 372 ? 6.494 -2.599 -13.905 1.00 91.06 372 THR A N 1
ATOM 3093 C CA . THR A 1 372 ? 6.970 -3.710 -14.742 1.00 91.06 372 THR A CA 1
ATOM 3094 C C . THR A 1 372 ? 8.364 -3.430 -15.292 1.00 91.06 372 THR A C 1
ATOM 3096 O O . THR A 1 372 ? 9.171 -4.352 -15.327 1.00 91.06 372 THR A O 1
ATOM 3099 N N . LEU A 1 373 ? 8.682 -2.174 -15.621 1.00 91.75 373 LEU A N 1
ATOM 3100 C CA . LEU A 1 373 ? 10.022 -1.741 -16.036 1.00 91.75 373 LEU A CA 1
ATOM 3101 C C . LEU A 1 373 ? 11.086 -2.127 -15.001 1.00 91.75 373 LEU A C 1
ATOM 3103 O O . LEU A 1 373 ? 11.956 -2.950 -15.269 1.00 91.75 373 LEU A O 1
ATOM 3107 N N . ARG A 1 374 ? 10.952 -1.624 -13.768 1.00 88.06 374 ARG A N 1
ATOM 3108 C CA . ARG A 1 374 ? 11.907 -1.917 -12.690 1.00 88.06 374 ARG A CA 1
ATOM 3109 C C . ARG A 1 374 ? 11.997 -3.410 -12.373 1.00 88.06 374 ARG A C 1
ATOM 3111 O O . ARG A 1 374 ? 13.084 -3.915 -12.096 1.00 88.06 374 ARG A O 1
ATOM 3118 N N . LYS A 1 375 ? 10.865 -4.123 -12.392 1.00 88.44 375 LYS A N 1
ATOM 3119 C CA . LYS A 1 375 ? 10.834 -5.581 -12.191 1.00 88.44 375 LYS A CA 1
ATOM 3120 C C . LYS A 1 375 ? 11.581 -6.317 -13.296 1.00 88.44 375 LYS A C 1
ATOM 3122 O O . LYS A 1 375 ? 12.308 -7.255 -12.992 1.00 88.44 375 LYS A O 1
ATOM 3127 N N . THR A 1 376 ? 11.414 -5.880 -14.540 1.00 91.12 376 THR A N 1
ATOM 3128 C CA . THR A 1 376 ? 12.111 -6.418 -15.711 1.00 91.12 376 THR A CA 1
ATOM 3129 C C . THR A 1 376 ? 13.612 -6.220 -15.552 1.00 91.12 376 THR A C 1
ATOM 3131 O O . THR A 1 376 ? 14.323 -7.214 -15.445 1.00 91.12 376 THR A O 1
ATOM 3134 N N . ALA A 1 377 ? 14.069 -4.978 -15.372 1.00 90.00 377 ALA A N 1
ATOM 3135 C CA . ALA A 1 377 ? 15.479 -4.652 -15.149 1.00 90.00 377 ALA A CA 1
ATOM 3136 C C . ALA A 1 377 ? 16.098 -5.475 -14.005 1.00 90.00 377 ALA A C 1
ATOM 3138 O O . ALA A 1 377 ? 17.099 -6.163 -14.178 1.00 90.00 377 ALA A O 1
ATOM 3139 N N . THR A 1 378 ? 15.434 -5.499 -12.842 1.00 87.06 378 THR A N 1
ATOM 3140 C CA . THR A 1 378 ? 15.906 -6.260 -11.672 1.00 87.06 378 THR A CA 1
ATOM 3141 C C . THR A 1 378 ? 15.985 -7.763 -11.958 1.00 87.06 378 THR A C 1
ATOM 3143 O O . THR A 1 378 ? 16.901 -8.424 -11.478 1.00 87.06 378 THR A O 1
ATOM 3146 N N . THR A 1 379 ? 15.033 -8.315 -12.717 1.00 85.19 379 THR A N 1
ATOM 3147 C CA . THR A 1 379 ? 15.009 -9.746 -13.057 1.00 85.19 379 THR A CA 1
ATOM 3148 C C . THR A 1 379 ? 16.174 -10.109 -13.967 1.00 85.19 379 THR A C 1
ATOM 3150 O O . THR A 1 379 ? 16.886 -11.064 -13.662 1.00 85.19 379 THR A O 1
ATOM 3153 N N . HIS A 1 380 ? 16.394 -9.333 -15.032 1.00 86.31 380 HIS A N 1
ATOM 3154 C CA . HIS A 1 380 ? 17.490 -9.562 -15.979 1.00 86.31 380 HIS A CA 1
ATOM 3155 C C . HIS A 1 380 ? 18.852 -9.391 -15.302 1.00 86.31 380 HIS A C 1
ATOM 3157 O O . HIS A 1 380 ? 19.686 -10.292 -15.360 1.00 86.31 380 HIS A O 1
ATOM 3163 N N . TYR A 1 381 ? 19.051 -8.323 -14.525 1.00 85.31 381 TYR A N 1
ATOM 3164 C CA . TYR A 1 381 ? 20.291 -8.152 -13.765 1.00 85.31 381 TYR A CA 1
ATOM 3165 C C . TYR A 1 381 ? 20.522 -9.243 -12.725 1.00 85.31 381 TYR A C 1
ATOM 3167 O O . TYR A 1 381 ? 21.658 -9.672 -12.540 1.00 85.31 381 TYR A O 1
ATOM 3175 N N . TYR A 1 382 ? 19.478 -9.746 -12.064 1.00 83.00 382 TYR A N 1
ATOM 3176 C CA . TYR A 1 382 ? 19.640 -10.873 -11.146 1.00 83.00 382 TYR A CA 1
ATOM 3177 C C . TYR A 1 382 ? 20.074 -12.152 -11.873 1.00 83.00 382 TYR A C 1
ATOM 3179 O O . TYR A 1 382 ? 20.873 -12.915 -11.336 1.00 83.00 382 TYR A O 1
ATOM 3187 N N . GLN A 1 383 ? 19.578 -12.405 -13.088 1.00 77.81 383 GLN A N 1
ATOM 3188 C CA . GLN A 1 383 ? 20.011 -13.565 -13.877 1.00 77.81 383 GLN A CA 1
ATOM 3189 C C . GLN A 1 383 ? 21.503 -13.502 -14.229 1.00 77.81 383 GLN A C 1
ATOM 3191 O O . GLN A 1 383 ? 22.130 -14.548 -14.392 1.00 77.81 383 GLN A O 1
ATOM 3196 N N . VAL A 1 384 ? 22.075 -12.297 -14.311 1.00 79.62 384 VAL A N 1
ATOM 3197 C CA . VAL A 1 384 ? 23.498 -12.089 -14.595 1.00 79.62 384 VAL A CA 1
ATOM 3198 C C . VAL A 1 384 ? 24.345 -12.071 -13.321 1.00 79.62 384 VAL A C 1
ATOM 3200 O O . VAL A 1 384 ? 25.342 -12.785 -13.262 1.00 79.62 384 VAL A O 1
ATOM 3203 N N . PHE A 1 385 ? 23.944 -11.295 -12.310 1.00 78.06 385 PHE A N 1
ATOM 3204 C CA . PHE A 1 385 ? 24.767 -10.944 -11.142 1.00 78.06 385 PHE A CA 1
ATOM 3205 C C . PHE A 1 385 ? 24.292 -11.564 -9.815 1.00 78.06 385 PHE A C 1
ATOM 3207 O O . PHE A 1 385 ? 24.899 -11.339 -8.762 1.00 78.06 385 PHE A O 1
ATOM 3214 N N . GLY A 1 386 ? 23.184 -12.308 -9.820 1.00 77.44 386 GLY A N 1
ATOM 3215 C CA . GLY A 1 386 ? 22.564 -12.848 -8.612 1.00 77.44 386 GLY A CA 1
ATOM 3216 C C . GLY A 1 386 ? 22.167 -11.754 -7.615 1.00 77.44 386 GLY A C 1
ATOM 3217 O O . GLY A 1 386 ? 21.708 -10.672 -7.986 1.00 77.44 386 GLY A O 1
ATOM 3218 N N . ALA A 1 387 ? 22.364 -12.013 -6.319 1.00 75.06 387 ALA A N 1
ATOM 3219 C CA . ALA A 1 387 ? 21.959 -11.107 -5.237 1.00 75.06 387 ALA A CA 1
ATOM 3220 C C . ALA A 1 387 ? 22.663 -9.730 -5.253 1.00 75.06 387 ALA A C 1
ATOM 3222 O O . ALA A 1 387 ? 22.146 -8.774 -4.665 1.00 75.06 387 ALA A O 1
ATOM 3223 N N . LYS A 1 388 ? 23.795 -9.587 -5.963 1.00 77.75 388 LYS A N 1
ATOM 3224 C CA . LYS A 1 388 ? 24.557 -8.326 -6.055 1.00 77.75 388 LYS A CA 1
ATOM 3225 C C . LYS A 1 388 ? 23.764 -7.189 -6.716 1.00 77.75 388 LYS A C 1
ATOM 3227 O O . LYS A 1 388 ? 24.019 -6.022 -6.427 1.00 77.75 388 LYS A O 1
ATOM 3232 N N . VAL A 1 389 ? 22.716 -7.497 -7.488 1.00 79.19 389 VAL A N 1
ATOM 3233 C CA . VAL A 1 389 ? 21.799 -6.503 -8.088 1.00 79.19 389 VAL A CA 1
ATOM 3234 C C . VAL A 1 389 ? 21.152 -5.550 -7.062 1.00 79.19 389 VAL A C 1
ATOM 3236 O O . VAL A 1 389 ? 20.663 -4.475 -7.421 1.00 79.19 389 VAL A O 1
ATOM 3239 N N . LYS A 1 390 ? 21.149 -5.892 -5.762 1.00 76.44 390 LYS A N 1
ATOM 3240 C CA . LYS A 1 390 ? 20.670 -4.995 -4.694 1.00 76.44 390 LYS A CA 1
ATOM 3241 C C . LYS A 1 390 ? 21.412 -3.652 -4.664 1.00 76.44 390 LYS A C 1
ATOM 3243 O O . LYS A 1 390 ? 20.791 -2.645 -4.323 1.00 76.44 390 LYS A O 1
ATOM 3248 N N . HIS A 1 391 ? 22.697 -3.637 -5.038 1.00 74.12 391 HIS A N 1
ATOM 3249 C CA . HIS A 1 391 ? 23.528 -2.430 -5.047 1.00 74.12 391 HIS A CA 1
ATOM 3250 C C . HIS A 1 391 ? 23.064 -1.447 -6.126 1.00 74.12 391 HIS A C 1
ATOM 3252 O O . HIS A 1 391 ? 22.871 -0.276 -5.819 1.00 74.12 391 HIS A O 1
ATOM 3258 N N . ILE A 1 392 ? 22.739 -1.961 -7.316 1.00 74.19 392 ILE A N 1
ATOM 3259 C CA . ILE A 1 392 ? 22.196 -1.189 -8.446 1.00 74.19 392 ILE A CA 1
ATOM 3260 C C . ILE A 1 392 ? 20.772 -0.711 -8.131 1.00 74.19 392 ILE A C 1
ATOM 3262 O O . ILE A 1 392 ? 20.411 0.455 -8.264 1.00 74.19 392 ILE A O 1
ATOM 3266 N N . THR A 1 393 ? 19.925 -1.619 -7.652 1.00 75.75 393 THR A N 1
ATOM 3267 C CA . THR A 1 393 ? 18.490 -1.338 -7.508 1.00 75.75 393 THR A CA 1
ATOM 3268 C C . THR A 1 393 ? 18.125 -0.585 -6.224 1.00 75.75 393 THR A C 1
ATOM 3270 O O . THR A 1 393 ? 17.008 -0.079 -6.110 1.00 75.75 393 THR A O 1
ATOM 3273 N N . GLY A 1 394 ? 18.998 -0.517 -5.214 1.00 69.56 394 GLY A N 1
ATOM 3274 C CA . GLY A 1 394 ? 18.715 0.175 -3.947 1.00 69.56 394 GLY A CA 1
ATOM 3275 C C . GLY A 1 394 ? 17.670 -0.521 -3.054 1.00 69.56 394 GLY A C 1
ATOM 3276 O O . GLY A 1 394 ? 16.990 0.132 -2.242 1.00 69.56 394 GLY A O 1
ATOM 3277 N N . HIS A 1 395 ? 17.495 -1.839 -3.210 1.00 74.19 395 HIS A N 1
ATOM 3278 C CA . HIS A 1 395 ? 16.677 -2.656 -2.303 1.00 74.19 395 HIS A CA 1
ATOM 3279 C C . HIS A 1 395 ? 17.386 -2.836 -0.953 1.00 74.19 395 HIS A C 1
ATOM 3281 O O . HIS A 1 395 ? 18.588 -3.069 -0.906 1.00 74.19 395 HIS A O 1
ATOM 3287 N N . SER A 1 396 ? 16.636 -2.739 0.150 1.00 65.56 396 SER A N 1
ATOM 3288 C CA . SER A 1 396 ? 17.184 -2.893 1.508 1.00 65.56 396 SER A CA 1
ATOM 3289 C C . SER A 1 396 ? 17.325 -4.351 1.949 1.00 65.56 396 SER A C 1
ATOM 3291 O O . SER A 1 396 ? 18.174 -4.650 2.777 1.00 65.56 396 SER A O 1
ATOM 3293 N N . LYS A 1 397 ? 16.497 -5.255 1.413 1.00 67.38 397 LYS A N 1
ATOM 3294 C CA . LYS A 1 397 ? 16.498 -6.685 1.747 1.00 67.38 397 LYS A CA 1
ATOM 3295 C C . LYS A 1 397 ? 16.699 -7.530 0.497 1.00 67.38 397 LYS A C 1
ATOM 3297 O O . LYS A 1 397 ? 16.002 -7.330 -0.499 1.00 67.38 397 LYS A O 1
ATOM 3302 N N . GLU A 1 398 ? 17.577 -8.522 0.584 1.00 66.06 398 GLU A N 1
ATOM 3303 C CA . GLU A 1 398 ? 17.843 -9.482 -0.498 1.00 66.06 398 GLU A CA 1
ATOM 3304 C C . GLU A 1 398 ? 16.618 -10.330 -0.846 1.00 66.06 398 GLU A C 1
ATOM 3306 O O . GLU A 1 398 ? 16.336 -10.573 -2.018 1.00 66.06 398 GLU A O 1
ATOM 3311 N N . GLU A 1 399 ? 15.813 -10.682 0.159 1.00 63.78 399 GLU A N 1
ATOM 3312 C CA . GLU A 1 399 ? 14.547 -11.404 -0.015 1.00 63.78 399 GLU A CA 1
ATOM 3313 C C . GLU A 1 399 ? 13.619 -10.725 -1.032 1.00 63.78 399 GLU A C 1
ATOM 3315 O O . GLU A 1 399 ? 12.915 -11.403 -1.775 1.00 63.78 399 GLU A O 1
ATOM 3320 N N . THR A 1 400 ? 13.642 -9.389 -1.118 1.00 64.38 400 THR A N 1
ATOM 3321 C CA . THR A 1 400 ? 12.783 -8.628 -2.044 1.00 64.38 400 THR A CA 1
ATOM 3322 C C . THR A 1 400 ? 13.227 -8.778 -3.501 1.00 64.38 400 THR A C 1
ATOM 3324 O O . THR A 1 400 ? 12.406 -8.682 -4.410 1.00 64.38 400 THR A O 1
ATOM 3327 N N . VAL A 1 401 ? 14.514 -9.040 -3.725 1.00 63.94 401 VAL A N 1
ATOM 3328 C CA . VAL A 1 401 ? 15.103 -9.261 -5.049 1.00 63.94 401 VAL A CA 1
ATOM 3329 C C . VAL A 1 401 ? 14.887 -10.712 -5.496 1.00 63.94 401 VAL A C 1
ATOM 3331 O O . VAL A 1 401 ? 14.514 -10.964 -6.641 1.00 63.94 401 VAL A O 1
ATOM 3334 N N . ASN A 1 402 ? 15.026 -11.667 -4.569 1.00 59.84 402 ASN A N 1
ATOM 3335 C CA . ASN A 1 402 ? 14.891 -13.104 -4.838 1.00 59.84 402 ASN A CA 1
ATOM 3336 C C . ASN A 1 402 ? 13.490 -13.513 -5.336 1.00 59.84 402 ASN A C 1
ATOM 3338 O O . ASN A 1 402 ? 13.345 -14.535 -6.011 1.00 59.84 402 ASN A O 1
ATOM 3342 N N . ILE A 1 403 ? 12.446 -12.735 -5.027 1.00 59.06 403 ILE A N 1
ATOM 3343 C CA . ILE A 1 403 ? 11.057 -13.037 -5.418 1.00 59.06 403 ILE A CA 1
ATOM 3344 C C . ILE A 1 403 ? 10.886 -13.101 -6.946 1.00 59.06 403 ILE A C 1
ATOM 3346 O O . ILE A 1 403 ? 10.060 -13.876 -7.429 1.00 59.06 403 ILE A O 1
ATOM 3350 N N . TYR A 1 404 ? 11.667 -12.340 -7.716 1.00 59.47 404 TYR A N 1
ATOM 3351 C CA . TYR A 1 404 ? 11.441 -12.195 -9.158 1.00 59.47 404 TYR A CA 1
ATOM 3352 C C . TYR A 1 404 ? 11.876 -13.410 -9.989 1.00 59.47 404 TYR A C 1
ATOM 3354 O O . TYR A 1 404 ? 11.224 -13.747 -10.982 1.00 59.47 404 TYR A O 1
ATOM 3362 N N . VAL A 1 405 ? 12.928 -14.109 -9.556 1.00 58.00 405 VAL A N 1
ATOM 3363 C CA . VAL A 1 405 ? 13.423 -15.331 -10.213 1.00 58.00 405 VAL A CA 1
ATOM 3364 C C . VAL A 1 405 ? 12.804 -16.585 -9.607 1.00 58.00 405 VAL A C 1
ATOM 3366 O O . VAL A 1 405 ? 12.532 -17.553 -10.317 1.00 58.00 405 VAL A O 1
ATOM 3369 N N . ASN A 1 406 ? 12.464 -16.559 -8.315 1.00 53.09 406 ASN A N 1
ATOM 3370 C CA . ASN A 1 406 ? 11.958 -17.750 -7.642 1.00 53.09 406 ASN A CA 1
ATOM 3371 C C . ASN A 1 406 ? 10.559 -18.209 -8.075 1.00 53.09 406 ASN A C 1
ATOM 3373 O O . ASN A 1 406 ? 10.171 -19.338 -7.760 1.00 53.09 406 ASN A O 1
ATOM 3377 N N . GLN A 1 407 ? 9.819 -17.369 -8.797 1.00 60.06 407 GLN A N 1
ATOM 3378 C CA . GLN A 1 407 ? 8.458 -17.659 -9.244 1.00 60.06 407 GLN A CA 1
ATOM 3379 C C . GLN A 1 407 ? 8.379 -18.375 -10.601 1.00 60.06 407 GLN A C 1
ATOM 3381 O O . GLN A 1 407 ? 7.312 -18.901 -10.917 1.00 60.06 407 GLN A O 1
ATOM 3386 N N . ASP A 1 408 ? 9.458 -18.417 -11.394 1.00 67.44 408 ASP A N 1
ATOM 3387 C CA . ASP A 1 408 ? 9.432 -19.027 -12.729 1.00 67.44 408 ASP A CA 1
ATOM 3388 C C . ASP A 1 408 ? 10.478 -20.143 -12.880 1.00 67.44 408 ASP A C 1
ATOM 3390 O O . ASP A 1 408 ? 11.682 -19.924 -12.732 1.00 67.44 408 ASP A O 1
ATOM 3394 N N . ARG A 1 409 ? 10.007 -21.367 -13.164 1.00 68.44 409 ARG A N 1
ATOM 3395 C CA . ARG A 1 409 ? 10.860 -22.560 -13.299 1.00 68.44 409 ARG A CA 1
ATOM 3396 C C . ARG A 1 409 ? 11.878 -22.402 -14.427 1.00 68.44 409 ARG A C 1
ATOM 3398 O O . ARG A 1 409 ? 13.021 -22.820 -14.256 1.00 68.44 409 ARG A O 1
ATOM 3405 N N . SER A 1 410 ? 11.495 -21.768 -15.534 1.00 71.44 410 SER A N 1
ATOM 3406 C CA . SER A 1 410 ? 12.383 -21.592 -16.685 1.00 71.44 410 SER A CA 1
ATOM 3407 C C . SER A 1 410 ? 13.548 -20.665 -16.348 1.00 71.44 410 SER A C 1
ATOM 3409 O O . SER A 1 410 ? 14.689 -20.970 -16.681 1.00 71.44 410 SER A O 1
ATOM 3411 N N . ARG A 1 411 ? 13.302 -19.586 -15.591 1.00 71.88 411 ARG A N 1
ATOM 3412 C CA . ARG A 1 411 ? 14.374 -18.673 -15.156 1.00 71.88 411 ARG A CA 1
ATOM 3413 C C . ARG A 1 411 ? 15.348 -19.340 -14.195 1.00 71.88 411 ARG A C 1
ATOM 3415 O O . ARG A 1 411 ? 16.553 -19.148 -14.338 1.00 71.88 411 ARG A O 1
ATOM 3422 N N . LYS A 1 412 ? 14.840 -20.160 -13.266 1.00 70.88 412 LYS A N 1
ATOM 3423 C CA . LYS A 1 412 ? 15.692 -20.982 -12.392 1.00 70.88 412 LYS A CA 1
ATOM 3424 C C . LYS A 1 412 ? 16.582 -21.914 -13.205 1.00 70.88 412 LYS A C 1
ATOM 3426 O O . LYS A 1 412 ? 17.777 -21.979 -12.946 1.00 70.88 412 LYS A O 1
ATOM 3431 N N . LEU A 1 413 ? 16.017 -22.603 -14.198 1.00 75.62 413 LEU A N 1
ATOM 3432 C CA . LEU A 1 413 ? 16.782 -23.496 -15.064 1.00 75.62 413 LEU A CA 1
ATOM 3433 C C . LEU A 1 413 ? 17.893 -22.742 -15.807 1.00 75.62 413 LEU A C 1
ATOM 3435 O O . LEU A 1 413 ? 19.029 -23.207 -15.799 1.00 75.62 413 LEU A O 1
ATOM 3439 N N . SER A 1 414 ? 17.595 -21.582 -16.400 1.00 75.31 414 SER A N 1
ATOM 3440 C CA . SER A 1 414 ? 18.602 -20.761 -17.088 1.00 75.31 414 SER A CA 1
ATOM 3441 C C . SER A 1 414 ? 19.729 -20.324 -16.152 1.00 75.31 414 SER A C 1
ATOM 3443 O O . SER A 1 414 ? 20.897 -20.436 -16.516 1.00 75.31 414 SER A O 1
ATOM 3445 N N . GLN A 1 415 ? 19.401 -19.902 -14.927 1.00 74.94 415 GLN A N 1
ATOM 3446 C CA . GLN A 1 415 ? 20.406 -19.522 -13.932 1.00 74.94 415 GLN A CA 1
ATOM 3447 C C . GLN A 1 415 ? 21.285 -20.714 -13.529 1.00 74.94 415 GLN A C 1
ATOM 3449 O O . GLN A 1 415 ? 22.507 -20.599 -13.510 1.00 74.94 415 GLN A O 1
ATOM 3454 N N . VAL A 1 416 ? 20.683 -21.879 -13.268 1.00 78.81 416 VAL A N 1
ATOM 3455 C CA . VAL A 1 416 ? 21.426 -23.107 -12.941 1.00 78.81 416 VAL A CA 1
ATOM 3456 C C . VAL A 1 416 ? 22.321 -23.539 -14.106 1.00 78.81 416 VAL A C 1
ATOM 3458 O O . VAL A 1 416 ? 23.463 -23.927 -13.873 1.00 78.81 416 VAL A O 1
ATOM 3461 N N . LYS A 1 417 ? 21.843 -23.448 -15.355 1.00 80.19 417 LYS A N 1
ATOM 3462 C CA . LYS A 1 417 ? 22.654 -23.730 -16.551 1.00 80.19 417 LYS A CA 1
ATOM 3463 C C . LYS A 1 417 ? 23.863 -22.799 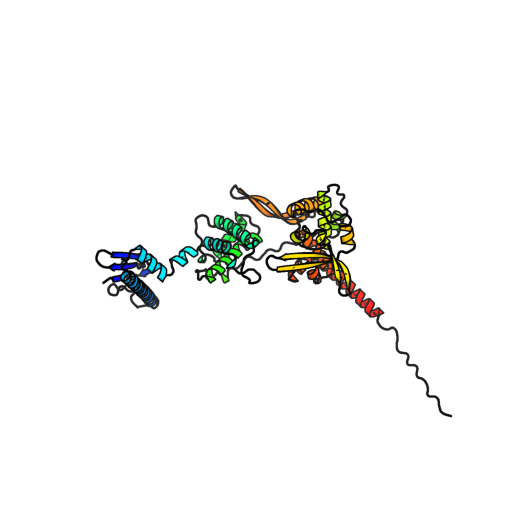-16.639 1.00 80.19 417 LYS A C 1
ATOM 3465 O O . LYS A 1 417 ? 24.970 -23.288 -16.838 1.00 80.19 417 LYS A O 1
ATOM 3470 N N . LYS A 1 418 ? 23.667 -21.490 -16.446 1.00 80.75 418 LYS A N 1
ATOM 3471 C CA . LYS A 1 418 ? 24.754 -20.501 -16.480 1.00 80.75 418 LYS A CA 1
ATOM 3472 C C . LYS A 1 418 ? 25.809 -20.790 -15.409 1.00 80.75 418 LYS A C 1
ATOM 3474 O O . LYS A 1 418 ? 26.979 -20.920 -15.743 1.00 80.75 418 LYS A O 1
ATOM 3479 N N . LEU A 1 419 ? 25.378 -21.008 -14.165 1.00 81.62 419 LEU A N 1
ATOM 3480 C CA . LEU A 1 419 ? 26.273 -21.346 -13.052 1.00 81.62 419 LEU A CA 1
ATOM 3481 C C . LEU A 1 419 ? 27.061 -22.638 -13.307 1.00 81.62 419 LEU A C 1
ATOM 3483 O O . LEU A 1 419 ? 28.250 -22.702 -13.011 1.00 81.62 419 LEU A O 1
ATOM 3487 N N . ARG A 1 420 ? 26.423 -23.668 -13.882 1.00 81.25 420 ARG A N 1
ATOM 3488 C CA . ARG A 1 420 ? 27.118 -24.908 -14.263 1.00 81.25 420 ARG A CA 1
ATOM 3489 C C . ARG A 1 420 ? 28.152 -24.674 -15.362 1.00 81.25 420 ARG A C 1
ATOM 3491 O O . ARG A 1 420 ? 29.235 -25.241 -15.287 1.00 81.25 420 ARG A O 1
ATOM 3498 N N . ASN A 1 421 ? 27.839 -23.846 -16.356 1.00 85.19 421 ASN A N 1
ATOM 3499 C CA . ASN A 1 421 ? 28.779 -23.513 -17.424 1.00 85.19 421 ASN A CA 1
ATOM 3500 C C . ASN A 1 421 ? 29.988 -22.731 -16.891 1.00 85.19 421 ASN A C 1
ATOM 3502 O O . ASN A 1 421 ? 31.114 -23.103 -17.205 1.00 85.19 421 ASN A O 1
ATOM 3506 N N . GLU A 1 422 ? 29.766 -21.715 -16.050 1.00 85.19 422 GLU A N 1
ATOM 3507 C CA . GLU A 1 422 ? 30.835 -20.952 -15.385 1.00 85.19 422 GLU A CA 1
ATOM 3508 C C . GLU A 1 422 ? 31.712 -21.869 -14.516 1.00 85.19 422 GLU A C 1
ATOM 3510 O O . GLU A 1 422 ? 32.935 -21.837 -14.620 1.00 85.19 422 GLU A O 1
ATOM 3515 N N . TYR A 1 423 ? 31.104 -22.758 -13.721 1.00 84.19 423 TYR A N 1
ATOM 3516 C CA . TYR A 1 423 ? 31.839 -23.751 -12.930 1.00 84.19 423 TYR A CA 1
ATOM 3517 C C . TYR A 1 423 ? 32.709 -24.665 -13.806 1.00 84.19 423 TYR A C 1
ATOM 3519 O O . TYR A 1 423 ? 33.884 -24.870 -13.509 1.00 84.19 423 TYR A O 1
ATOM 3527 N N . ASN A 1 424 ? 32.164 -25.169 -1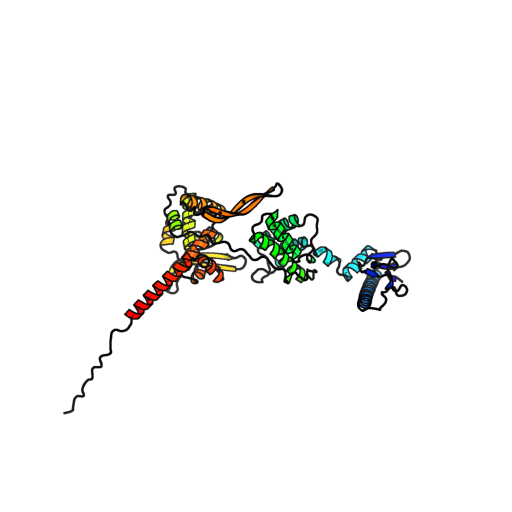4.916 1.00 85.19 424 ASN A N 1
ATOM 3528 C CA . ASN A 1 424 ? 32.910 -26.012 -15.849 1.00 85.19 424 ASN A CA 1
ATOM 3529 C C . ASN A 1 424 ? 34.058 -25.251 -16.533 1.00 85.19 424 ASN A C 1
ATOM 3531 O O . ASN A 1 424 ? 35.121 -25.826 -16.746 1.00 85.19 424 ASN A O 1
ATOM 3535 N N . GLN A 1 425 ? 33.872 -23.970 -16.867 1.00 87.31 425 GLN A N 1
ATOM 3536 C CA . GLN A 1 425 ? 34.944 -23.120 -17.399 1.00 87.31 425 GLN A CA 1
ATOM 3537 C C . GLN A 1 425 ? 36.056 -22.912 -16.364 1.00 87.31 425 GLN A C 1
ATOM 3539 O O . GLN A 1 425 ? 37.227 -23.079 -16.692 1.00 87.31 425 GLN A O 1
ATOM 3544 N N . LEU A 1 426 ? 35.705 -22.635 -15.105 1.00 86.50 426 LEU A N 1
ATOM 3545 C CA . LEU A 1 426 ? 36.679 -22.498 -14.018 1.00 86.50 426 LEU A CA 1
ATOM 3546 C C . LEU A 1 426 ? 37.450 -23.800 -13.756 1.00 86.50 426 LEU A C 1
ATOM 3548 O O . LEU A 1 426 ? 38.644 -23.750 -13.466 1.00 86.50 426 LEU A O 1
ATOM 3552 N N . LEU A 1 427 ? 36.797 -24.962 -13.876 1.00 84.75 427 LEU A N 1
ATOM 3553 C CA . LEU A 1 427 ? 37.474 -26.258 -13.790 1.00 84.75 427 LEU A CA 1
ATOM 3554 C C . LEU A 1 427 ? 38.488 -26.450 -14.921 1.00 84.75 427 LEU A C 1
ATOM 3556 O O . LEU A 1 427 ? 39.610 -26.854 -14.634 1.00 84.75 427 LEU A O 1
ATOM 3560 N N . LYS A 1 428 ? 38.130 -26.103 -16.164 1.00 84.31 428 LYS A N 1
ATOM 3561 C CA . LYS A 1 428 ? 39.054 -26.166 -17.309 1.00 84.31 428 LYS A CA 1
ATOM 3562 C C . LYS A 1 428 ? 40.269 -25.266 -17.109 1.00 84.31 428 LYS A C 1
ATOM 3564 O O . LYS A 1 428 ? 41.388 -25.748 -17.199 1.00 84.31 428 LYS A O 1
ATOM 3569 N N . ILE A 1 429 ? 40.054 -24.007 -16.717 1.00 84.94 429 ILE A N 1
ATOM 3570 C CA . ILE A 1 429 ? 41.147 -23.068 -16.412 1.00 84.94 429 ILE A CA 1
ATOM 3571 C C . ILE A 1 429 ? 42.042 -23.632 -15.297 1.00 84.94 429 ILE A C 1
ATOM 3573 O O . ILE A 1 429 ? 43.263 -23.573 -15.378 1.00 84.94 429 ILE A O 1
ATOM 3577 N N . LYS A 1 430 ? 41.456 -24.233 -14.254 1.00 78.50 430 LYS A N 1
ATOM 3578 C CA . LYS A 1 430 ? 42.220 -24.855 -13.163 1.00 78.50 430 LYS A CA 1
ATOM 3579 C C . LYS A 1 430 ? 43.019 -26.081 -13.617 1.00 78.50 430 LYS A C 1
ATOM 3581 O O . LYS A 1 430 ? 44.077 -26.345 -13.054 1.00 78.50 430 LYS A O 1
ATOM 3586 N N . GLU A 1 431 ? 42.511 -26.853 -14.572 1.00 76.62 431 GLU A N 1
ATOM 3587 C CA . GLU A 1 431 ? 43.228 -27.983 -15.169 1.00 76.62 431 GLU A CA 1
ATOM 3588 C C . GLU A 1 431 ? 44.365 -27.520 -16.081 1.00 76.62 431 GLU A C 1
ATOM 3590 O O . GLU A 1 431 ? 45.452 -28.084 -15.996 1.00 76.62 431 GLU A O 1
ATOM 3595 N N . GLU A 1 432 ? 44.152 -26.460 -16.862 1.00 76.06 432 GLU A N 1
ATOM 3596 C CA . GLU A 1 432 ? 45.163 -25.817 -17.714 1.00 76.06 432 GLU A CA 1
ATOM 3597 C C . GLU A 1 432 ? 46.280 -25.143 -16.897 1.00 76.06 432 GLU A C 1
ATOM 3599 O O . GLU A 1 432 ? 47.435 -25.137 -17.312 1.00 76.06 432 GLU A O 1
ATOM 3604 N N . LEU A 1 433 ? 45.964 -24.629 -15.703 1.00 70.94 433 LEU A N 1
ATOM 3605 C CA . LEU A 1 433 ? 46.928 -24.031 -14.769 1.00 70.94 433 LEU A CA 1
ATOM 3606 C C . LEU A 1 433 ? 47.695 -25.058 -13.914 1.00 70.94 433 LEU A C 1
ATOM 3608 O O . LEU A 1 433 ? 48.523 -24.658 -13.090 1.00 70.94 433 LEU A O 1
ATOM 3612 N N . LYS A 1 434 ? 47.448 -26.371 -14.054 1.00 62.78 434 LYS A N 1
ATOM 3613 C CA . LYS A 1 434 ? 48.307 -27.374 -13.402 1.00 62.78 434 LYS A CA 1
ATOM 3614 C C . LYS A 1 434 ? 49.684 -27.334 -14.081 1.00 62.78 434 LYS A C 1
ATOM 3616 O O . LYS A 1 434 ? 49.746 -27.543 -15.290 1.00 62.78 434 LYS A O 1
ATOM 3621 N N . PRO A 1 435 ? 50.786 -27.090 -13.347 1.00 56.56 435 PRO A N 1
ATOM 3622 C CA . PRO A 1 435 ? 52.105 -26.990 -13.955 1.00 56.56 435 PRO A CA 1
ATOM 3623 C C . PRO A 1 435 ? 52.469 -28.312 -14.628 1.00 56.56 435 PRO A C 1
ATOM 3625 O O . PRO A 1 435 ? 52.567 -29.359 -13.984 1.00 56.56 435 PRO A O 1
ATOM 3628 N N . ASN A 1 436 ? 52.672 -28.244 -15.939 1.00 59.22 436 ASN A N 1
ATOM 3629 C CA . ASN A 1 436 ? 53.146 -29.339 -16.769 1.00 59.22 436 ASN A CA 1
ATOM 3630 C C . ASN A 1 436 ? 54.674 -29.456 -16.644 1.00 59.22 436 ASN A C 1
ATOM 3632 O O . ASN A 1 436 ? 55.373 -29.382 -17.638 1.00 59.22 436 ASN A O 1
ATOM 3636 N N . ASP A 1 437 ? 55.210 -29.608 -15.430 1.00 50.41 437 ASP A N 1
ATOM 3637 C CA . ASP A 1 437 ? 56.642 -29.850 -15.237 1.00 50.41 437 ASP A CA 1
ATOM 3638 C C . ASP A 1 437 ? 56.889 -30.713 -13.998 1.00 50.41 437 ASP A C 1
ATOM 3640 O O . ASP A 1 437 ? 56.774 -30.283 -12.849 1.00 50.41 437 ASP A O 1
ATOM 3644 N N . LYS A 1 438 ? 57.272 -31.971 -14.238 1.00 49.50 438 LYS A N 1
ATOM 3645 C CA . LYS A 1 438 ? 58.011 -32.745 -13.238 1.00 49.50 438 LYS A CA 1
ATOM 3646 C C . LYS A 1 438 ? 59.364 -32.045 -13.052 1.00 49.50 438 LYS A C 1
ATOM 3648 O O . LYS A 1 438 ? 60.056 -31.865 -14.055 1.00 49.50 438 LYS A O 1
ATOM 3653 N N . PRO A 1 439 ? 59.800 -31.702 -11.828 1.00 48.84 439 PRO A N 1
ATOM 3654 C CA . PRO A 1 439 ? 61.134 -31.150 -11.634 1.00 48.84 439 PRO A CA 1
ATOM 3655 C C . PRO A 1 439 ? 62.169 -32.206 -12.047 1.00 48.84 439 PRO A C 1
ATOM 3657 O O . PRO A 1 439 ? 62.307 -33.246 -11.400 1.00 48.84 439 PRO A O 1
ATOM 3660 N N . LYS A 1 440 ? 62.888 -31.969 -13.150 1.00 51.06 440 LYS A N 1
ATOM 3661 C CA . LYS A 1 440 ? 64.080 -32.749 -13.497 1.00 51.06 440 LYS A CA 1
ATOM 3662 C C . LYS A 1 440 ? 65.193 -32.337 -12.535 1.00 51.06 440 LYS A C 1
ATOM 3664 O O . LYS A 1 440 ? 65.799 -31.285 -12.702 1.00 51.06 440 LYS A O 1
ATOM 3669 N N . MET A 1 441 ? 65.452 -33.156 -11.516 1.00 42.97 441 MET A N 1
ATOM 3670 C CA . MET A 1 441 ? 66.682 -33.041 -10.733 1.00 42.97 441 MET A CA 1
ATOM 3671 C C . MET A 1 441 ? 67.871 -33.412 -11.621 1.00 42.97 441 MET A C 1
ATOM 3673 O O . MET A 1 441 ? 68.041 -34.576 -11.982 1.00 42.97 441 MET A O 1
ATOM 3677 N N . THR A 1 442 ? 68.710 -32.435 -11.949 1.00 51.19 442 THR A N 1
ATOM 3678 C CA . THR A 1 442 ? 70.031 -32.691 -12.526 1.00 51.19 442 THR A CA 1
ATOM 3679 C C . THR A 1 442 ? 71.020 -32.856 -11.375 1.00 51.19 442 THR A C 1
ATOM 3681 O O . THR A 1 442 ? 71.369 -31.889 -10.703 1.00 51.19 442 THR A O 1
ATOM 3684 N N . VAL A 1 443 ? 71.449 -34.092 -11.113 1.00 48.41 443 VAL A N 1
ATOM 3685 C CA . VAL A 1 443 ? 72.501 -34.386 -10.130 1.00 48.41 443 VAL A CA 1
ATOM 3686 C C . VAL A 1 443 ? 73.853 -34.025 -10.750 1.00 48.41 443 VAL A C 1
ATOM 3688 O O . VAL A 1 443 ? 74.304 -34.687 -11.682 1.00 48.41 443 VAL A O 1
ATOM 3691 N N . LEU A 1 444 ? 74.507 -32.977 -10.244 1.00 44.38 444 LEU A N 1
ATOM 3692 C CA . LEU A 1 444 ? 75.890 -32.647 -10.598 1.00 44.38 444 LEU A CA 1
ATOM 3693 C C . LEU A 1 444 ? 76.843 -33.567 -9.818 1.00 44.38 444 LEU A C 1
ATOM 3695 O O . LEU A 1 444 ? 76.852 -33.563 -8.586 1.00 44.38 444 LEU A O 1
ATOM 3699 N N . LYS A 1 445 ? 77.636 -34.377 -10.532 1.00 45.75 445 LYS A N 1
ATOM 3700 C CA . LYS A 1 445 ? 78.716 -35.181 -9.939 1.00 45.75 445 LYS A CA 1
ATOM 3701 C C . LYS A 1 445 ? 79.825 -34.261 -9.413 1.00 45.75 445 LYS A C 1
ATOM 3703 O O . LYS A 1 445 ? 80.272 -33.362 -10.118 1.00 45.75 445 LYS A O 1
ATOM 3708 N N . LYS A 1 446 ? 80.263 -34.526 -8.176 1.00 44.12 446 LYS A N 1
ATOM 3709 C CA . LYS A 1 446 ? 81.444 -33.936 -7.527 1.00 44.12 446 LYS A CA 1
ATOM 3710 C C . LYS A 1 446 ? 82.685 -34.114 -8.410 1.00 44.12 446 LYS A C 1
ATOM 3712 O O . LYS A 1 446 ? 82.948 -35.223 -8.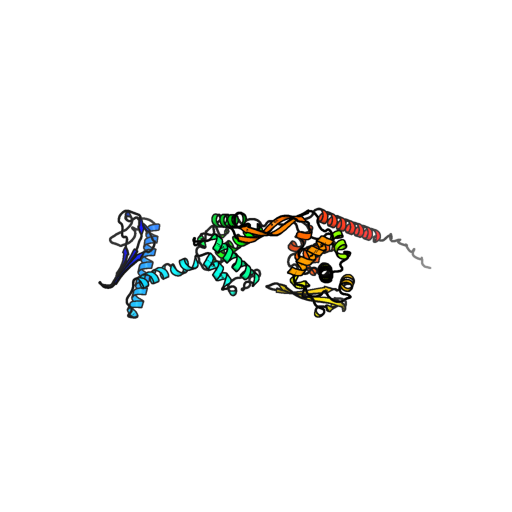862 1.00 44.12 446 LYS A O 1
ATOM 3717 N N . VAL A 1 447 ? 83.433 -33.031 -8.603 1.00 42.69 447 VAL A N 1
ATOM 3718 C CA . VAL A 1 447 ? 84.777 -33.035 -9.193 1.00 42.69 447 VAL A CA 1
ATOM 3719 C C . VAL A 1 447 ? 85.755 -33.515 -8.117 1.00 42.69 447 VAL A C 1
ATOM 3721 O O . VAL A 1 447 ? 85.744 -32.989 -7.004 1.00 42.69 447 VAL A O 1
ATOM 3724 N N . GLU A 1 448 ? 86.533 -34.553 -8.424 1.00 43.78 448 GLU A N 1
ATOM 3725 C CA . GLU A 1 448 ? 87.639 -35.028 -7.588 1.00 43.78 448 GLU A CA 1
ATOM 3726 C C . GLU A 1 448 ? 88.843 -34.089 -7.716 1.00 43.78 448 GLU A C 1
ATOM 3728 O O . GLU A 1 448 ? 89.164 -33.612 -8.803 1.00 43.78 448 GLU A O 1
ATOM 3733 N N . ASN A 1 449 ? 89.476 -33.823 -6.572 1.00 41.06 449 ASN A N 1
ATOM 3734 C CA . ASN A 1 449 ? 90.710 -33.058 -6.434 1.00 41.06 449 ASN A CA 1
ATOM 3735 C C . ASN A 1 449 ? 91.859 -33.697 -7.224 1.00 41.06 449 ASN A C 1
ATOM 3737 O O . ASN A 1 449 ? 92.097 -34.894 -7.061 1.00 41.06 449 ASN A O 1
ATOM 3741 N N . GLN A 1 450 ? 92.645 -32.865 -7.910 1.00 36.97 450 GLN A N 1
ATOM 3742 C CA . GLN A 1 450 ? 94.108 -32.955 -7.935 1.00 36.97 450 GLN A CA 1
ATOM 3743 C C . GLN A 1 450 ? 94.718 -31.576 -8.168 1.00 36.97 450 GLN A C 1
ATOM 3745 O O . GLN A 1 450 ? 94.214 -30.859 -9.061 1.00 36.97 450 GLN A O 1
#

Organism: NCBI:txid1195760

Radius of gyration: 36.6 Å; chains: 1; bounding box: 132×64×93 Å

InterPro domains:
  IPR002104 Integrase, catalytic domain [PF00589] (223-409)
  IPR010998 Integrase/recombinase, N-terminal [G3DSA:1.10.150.130] (98-219)
  IPR011010 DNA breaking-rejoining enzyme, catalytic core [SSF56349] (124-409)
  IPR013762 Integrase-like, catalytic domain superfamily [G3DSA:1.10.443.10] (220-422)
  IPR025269 Phage integrase SAM-like domain [PF13102] (129-201)
  IPR035386 Arm, DNA-binding domain [PF17293] (12-80)

Sequence (450 aa):
MASISPIIRTKGQTSTIYIRLRSGRKHDYTISTGLTIDGKKWNIKTKRPKETTAELKQLKNILDAIVSHIQENLNNITTDGLEPSKRWLETTYNKFTNKEEKEQNASIEYWIKYIIDNPNLFENSIGEKGLSINRIRQLNTLFKVFKKYQKNHVYKIVEIDQFFYDNFNHWLLNKEKYGHNTAKKYSDDLIAIGRHARRYKIPVSQELDYIKRIKTRSSKTIVLEHDEILRIENLEITNERLLNTRKWFLLGLQVAQRISDLLPLTEYNIQYHPDLDHNLTKCFVFTQKKSQNTKEIVIPIDEVIEEIIKDGLPTPISDQRFNEYLKEICKMAEIDRPTKGAISKTIEIDGKKRKRNIEGVYPKWQLITSHTLRKTATTHYYQVFGAKVKHITGHSKEETVNIYVNQDRSRKLSQVKKLRNEYNQLLKIKEELKPNDKPKMTVLKKVENQ

Secondary structure (DSSP, 8-state):
--EEEEEES-SSSEEEEEEEEEETTTEEEEEEEEEEEEGGGEETTTTEE-TTSHHHHHHHHHHHHHHHHHHHHHHHHHHTTPPP-HHHHHHHHHHHHTHHHHHHT-BHHHHHHHHHH-GGGSB-TTS-B---HHHHHHHHHHHHHHHHHHTT---BGGG-SHHHHHHHHHIIIIIS---HHHHHHHHHHHHHHHHHHHHTT----GGGGT--PPPPPPPPPP---HHHHHHHHT-----HHHHHHHHHHHHHHHH---HHHHTT--GGGEEEEE-TTS-EEEEEEEEEEETTEEEEEEEE--HHHHHHHTT-SPPP--HHHHHHHHHHHHHHTT---EEEEEEEEEEEETTEEEEEEEEEEEEHHHH--HHHHHHHHHHHHHHHHGGGGHHHHT-S-HHHHHHHHHT-HHHHHHHHHHHHHHHHHHHHHHHHTS---------PPPPPP-

pLDDT: mean 86.26, std 12.19, range [36.97, 98.19]